Protein 2VEQ (pdb70)

Sequence (520 aa):
ITASSSKEYLPDLLLFWQNYEYWITNIGLYKTKQRDLTRTPANLDTDTEECMFWMNYLQKDQSFQLMNFAMENLGALYFGSIGDISELYLRVEQYWDRRADKNHSVDGKYWDALIWSVFTMCIYYMPVEKLAEIFSVYPLHEYLGSNKRLNWEDGMQLVMCQNFARCSLFQLKQCDFMAHPDIRLVQAYLILATTTFPYDEPLLANSLLTQCIHTFKNFHVDDFRPLLNDDPVESIAKVTLGRIFYRLCGCDYLQSGPRKPIALHREENSTEVLYWKIISLDRDLDQYLNKSSKPPLKTLDAIRRELDIFQYKVDSLEEDFRSNNSRFQKFIALFQISTVSWKLFKMYLIYYDTADSLLKVIHYSKVIISLIVNNFHAKSEFFNRHPMVMQTITRVVSFISFYQIFVESAAVKQLLVDLTELTANLPTIFGSKLDKLVYLTERLSKLKLLWDKVQLLDSGDSFYHPVFKILQNDIKIIELKNDEMFSLIKGLGSLVPLNSDFRTIVEEFQSEYNISDILS

Solvent-accessible surface area: 24831 Å² total; per-residue (Å²): 148,93,64,22,112,49,130,138,22,43,78,98,15,14,49,50,0,5,46,0,0,29,35,0,0,12,0,1,1,4,20,7,62,101,88,60,136,112,197,78,124,78,75,170,62,75,14,70,112,42,1,129,34,0,12,93,26,2,95,83,84,12,0,44,70,0,0,59,10,0,73,95,7,0,9,10,8,14,28,2,2,23,9,104,5,74,109,13,51,85,37,0,69,58,4,44,101,47,78,93,68,202,130,73,68,57,78,9,23,2,61,6,0,3,0,0,0,0,0,0,0,0,0,0,0,2,18,30,111,85,0,52,153,31,7,58,14,123,51,0,0,137,83,67,62,30,68,106,202,63,61,6,100,72,37,15,8,30,39,0,5,68,13,0,5,84,0,0,16,20,0,3,99,84,0,93,30,134,74,76,62,31,46,20,1,0,19,0,2,9,0,0,22,19,2,11,15,14,20,38,59,5,44,70,0,12,66,13,1,34,31,0,5,95,1,15,102,71,80,152,38,139,55,35,162,59,76,188,134,27,80,96,113,90,16,117,57,25,23,40,15,5,45,1,39,88,50,0,15,5,14,15,42,89,13,42,18,50,45,17,116,86,29,8,198,196,133,82,18,50,10,13,79,16,19,49,87,0,35,16,4,14,98,43,0,12,87,32,5,62,103,119,65,104,0,71,75,171,48,0,48,39,12,83,152,84,6,85,98,17,50,157,113,0,82,65,36,152,51,45,139,205,41,12,43,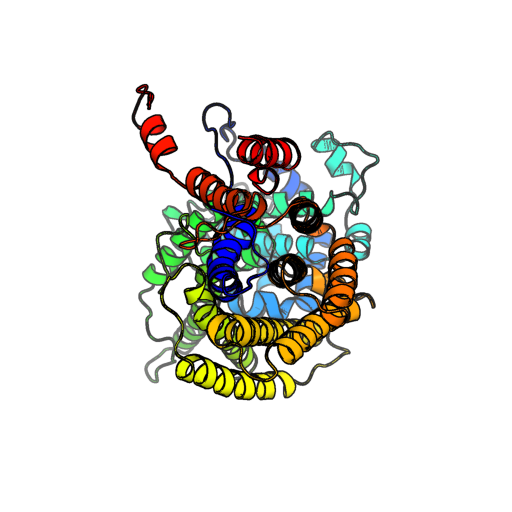23,44,0,33,22,12,9,0,36,0,28,1,6,7,1,2,2,11,0,12,0,0,2,10,9,26,82,111,44,86,90,2,44,119,65,0,17,97,43,0,96,40,0,23,63,27,0,61,77,4,66,132,75,128,0,56,3,1,0,18,27,12,16,0,3,24,6,0,0,23,0,0,1,0,0,3,0,14,13,4,17,32,155,32,85,56,0,131,97,0,25,75,46,0,63,115,10,3,74,92,4,13,111,11,7,20,67,18,15,100,38,0,69,47,1,11,85,1,0,46,66,0,61,101,8,36,95,155,37,126,16,57,32,37,70,136,47,38,97,2,2,0,41,87,0,2,83,25,1,14,108,50,0,74,107,68,12,68,62,105,87,51,86,48,150,68,145,42,108,151,118,76,171,182,116,122,58,162,72,46,10,94,107,17,39,97,126,31,65,2,27,79,0,18,57

Secondary structure (DSSP, 8-state):
-EE----TTHHHHHHHHHHHIIIIIIIIHHH-----GGGS---TTTTHHHHHHHHHHS-HHHHHHHHHHHHHH-HHHHHHHH--THHHHHHHHHHHHHTT-S---HHHHHHHHHHHHHHHHHHHHS-HHHHHHH--SHHHHHHH---TT--GGGTHHHHHHHHHHHHHHHHHHHTTTTTS--HHHHHHHHHHTTTTHHHH-HHHHHHHHHHHHHHHHTT-----S--TTS-HHHHHHHHHHHHHHHHHHHHHHHT-STT--------HHHHHHHHHHHHHHHHHHHTTTT-SSPPPHHHHHHHHHHHHHHHHHHHT----TT-HHHHHHHHHHHHHHHHHHHHHHHHIIIII--TTHHHHHHHHHHHHHHHHHGGGTTTSGGGGGSHHHHHHHHHHHHHHHHHHHHS--HHHHHHHHHHHHHHHHS-GGGHHHHHHHHHHHHHHHHHHHHHHTS--EE-SSSEE-HHHHHHHHHHHHHHHTT-THHHHHHHH-S------HHHHHHHHHHHHS-GGGG--

Foldseek 3Di:
DFFDPDDPCQLVVLLVQLQLCCLQLACFQFAFADDDPVPDDDPPVLCVVVVVLLVVQDDLVLLVVLLVQCLFAPCLQQCLQPNRCVVLVVLSVVCVVCVPPPDDALVNLLSVLLSLLSSLLSLLLDDLVVVVVRHDQQVVCVPVVDDSVQDCQNCSSLVSSLSSLSVSVSSCVVSVCVVPQDSSLLSSLSSNVQASVCRVPVLVNLVSLVSNLVSLVVVVDPDLQDDPPDDVVRNVVSVSSVSSLLSSLLVQQSSDDLSNPDGSPPPSCVLSVLLSVLSVLLSLQSVSSNPSDADDPVNLVVSVVVLVVSVVVLVVQDADPVGNNSVLSSLVSQLSSLLSQLSSLSSCCSNPVDPCSVVSNLVSLVSLLVSQVVPVVPPRNSSLSGVVNLSSLLSSLLVLLQCVLSDDDVSSVVSNVSSLVSLVVGRCSCPPSSVLSNLSNVLSNVLSVQSVVDTWADPVVDIDALSVVLSVVLSVVSVVSSDCVQVVVVVVDDDDDDDPVSVVVNVVSCVVRPSSSSHD

Structure (mmCIF, N/CA/C/O backbone):
data_2VEQ
#
_entry.id   2VEQ
#
_cell.length_a   83.737
_cell.length_b   83.737
_cell.length_c   231.368
_cell.angle_alpha   90.00
_cell.angle_beta   90.00
_cell.angle_gamma   90.00
#
_symmetry.space_group_name_H-M   'P 43 21 2'
#
loop_
_entity.id
_entity.type
_entity.pdbx_description
1 polymer 'CENTROMERE DNA-BINDING PROTEIN COMPLEX CBF3 SUBUNIT B'
2 non-polymer BETA-MERCAPTOETHANOL
3 non-polymer 'CACODYLATE ION'
4 water water
#
loop_
_atom_site.group_PDB
_atom_site.id
_atom_site.type_symbol
_atom_site.label_atom_id
_atom_site.label_alt_id
_atom_site.label_comp_id
_atom_site.label_asym_id
_atom_site.label_entity_id
_atom_site.label_seq_id
_atom_site.pdbx_PDB_ins_code
_atom_site.Cartn_x
_atom_site.Cartn_y
_atom_site.Cartn_z
_atom_site.occupancy
_atom_site.B_iso_or_equiv
_atom_site.auth_seq_id
_atom_site.auth_comp_id
_atom_site.auth_asym_id
_atom_site.auth_atom_id
_atom_site.pdbx_PDB_model_num
ATOM 1 N N . ILE A 1 6 ? 45.246 -23.609 113.513 1.00 96.29 49 ILE A N 1
ATOM 2 C CA . ILE A 1 6 ? 45.582 -22.694 112.381 1.00 97.02 49 ILE A CA 1
ATOM 3 C C . ILE A 1 6 ? 46.622 -23.324 111.461 1.00 97.10 49 ILE A C 1
ATOM 4 O O . ILE A 1 6 ? 47.753 -23.580 111.876 1.00 97.60 49 ILE A O 1
ATOM 9 N N . THR A 1 7 ? 46.230 -23.572 110.213 1.00 97.35 50 THR A N 1
ATOM 10 C CA . THR A 1 7 ? 47.121 -24.170 109.217 1.00 96.45 50 THR A CA 1
ATOM 11 C C . THR A 1 7 ? 47.149 -23.328 107.938 1.00 96.16 50 THR A C 1
ATOM 12 O O . THR A 1 7 ? 46.603 -22.221 107.898 1.00 95.29 50 THR A O 1
ATOM 16 N N . ALA A 1 8 ? 47.795 -23.853 106.898 1.00 95.43 51 ALA A N 1
ATOM 17 C CA . ALA A 1 8 ? 47.880 -23.152 105.619 1.00 93.85 51 ALA A CA 1
ATOM 18 C C . ALA A 1 8 ? 46.504 -23.164 104.953 1.00 92.84 51 ALA A C 1
ATOM 19 O O . ALA A 1 8 ? 45.647 -23.984 105.296 1.00 91.46 51 ALA A O 1
ATOM 21 N N . SER A 1 9 ? 46.295 -22.255 104.004 1.00 91.61 52 SER A N 1
ATOM 22 C CA . SER A 1 9 ? 45.012 -22.162 103.313 1.00 89.13 52 SER A CA 1
ATOM 23 C C . SER A 1 9 ? 45.112 -21.538 101.924 1.00 88.27 52 SER A C 1
ATOM 24 O O . SER A 1 9 ? 45.931 -20.649 101.679 1.00 87.74 52 SER A O 1
ATOM 27 N N . SER A 1 10 ? 44.268 -22.026 101.022 1.00 87.18 53 SER A N 1
ATOM 28 C CA . SER A 1 10 ? 44.196 -21.530 99.654 1.00 85.62 53 SER A CA 1
ATOM 29 C C . SER A 1 10 ? 42.748 -21.110 99.439 1.00 84.05 53 SER A C 1
ATOM 30 O O . SER A 1 10 ? 42.329 -20.816 98.317 1.00 83.89 53 SER A O 1
ATOM 33 N N . SER A 1 11 ? 41.997 -21.084 100.538 1.00 82.33 54 SER A N 1
ATOM 34 C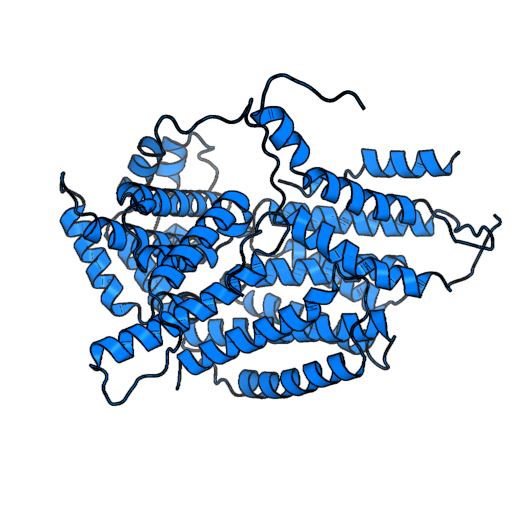 CA . SER A 1 11 ? 40.584 -20.720 100.522 1.00 80.87 54 SER A CA 1
ATOM 35 C C . SER A 1 11 ? 40.357 -19.298 100.027 1.00 81.01 54 SER A C 1
ATOM 36 O O . SER A 1 11 ? 41.307 -18.550 99.776 1.00 81.50 54 SER A O 1
ATOM 39 N N . LYS A 1 12 ? 39.086 -18.933 99.887 1.00 79.39 55 LYS A N 1
ATOM 40 C CA . LYS A 1 12 ? 38.724 -17.606 99.421 1.00 77.67 55 LYS A CA 1
ATOM 41 C C . LYS A 1 12 ? 37.388 -17.126 99.972 1.00 76.46 55 LYS A C 1
ATOM 42 O O . LYS A 1 12 ? 36.842 -16.136 99.485 1.00 75.27 55 LYS A O 1
ATOM 48 N N . GLU A 1 13 ? 36.863 -17.816 100.983 1.00 74.77 56 GLU A N 1
ATOM 49 C CA . GLU A 1 13 ? 35.584 -17.417 101.565 1.00 74.33 56 GLU A CA 1
ATOM 50 C C . GLU A 1 13 ? 35.796 -16.277 102.567 1.00 71.53 56 GLU A C 1
ATOM 51 O O . GLU A 1 13 ? 34.995 -16.066 103.481 1.00 70.82 56 GLU A O 1
ATOM 57 N N . TYR A 1 14 ? 36.885 -15.541 102.372 1.00 67.61 57 TYR A N 1
ATOM 58 C CA . TYR A 1 14 ? 37.231 -14.412 103.221 1.00 64.10 57 TYR A CA 1
ATOM 59 C C . TYR A 1 14 ? 36.939 -13.121 102.458 1.00 62.15 57 TYR A C 1
ATOM 60 O O . TYR A 1 14 ? 36.686 -12.075 103.056 1.00 62.61 57 TYR A O 1
ATOM 69 N N . LEU A 1 15 ? 36.978 -13.213 101.131 1.00 59.58 58 LEU A N 1
ATOM 70 C CA . LEU A 1 15 ? 36.758 -12.068 100.251 1.00 57.35 58 LEU A CA 1
ATOM 71 C C . LEU A 1 15 ? 35.474 -11.276 100.506 1.00 54.77 58 LEU A C 1
ATOM 72 O O . LEU A 1 15 ? 35.501 -10.047 100.551 1.00 51.62 58 LEU A O 1
ATOM 77 N N . PRO A 1 16 ? 34.331 -11.966 100.660 1.00 53.45 59 PRO A N 1
ATOM 78 C CA . PRO A 1 16 ? 33.069 -11.262 100.906 1.00 52.39 59 PRO A CA 1
ATOM 79 C C . PRO A 1 16 ? 33.161 -10.287 102.082 1.00 53.28 59 PRO A C 1
ATOM 80 O O . PRO A 1 16 ? 32.791 -9.114 101.965 1.00 53.81 59 PRO A O 1
ATOM 84 N N . ASP A 1 17 ? 33.654 -10.777 103.216 1.00 52.86 60 ASP A N 1
ATOM 85 C CA . ASP A 1 17 ? 33.792 -9.937 104.398 1.00 52.33 60 ASP A CA 1
ATOM 86 C C . ASP A 1 17 ? 34.912 -8.923 104.224 1.00 49.10 60 ASP A C 1
ATOM 87 O O . ASP A 1 17 ? 34.965 -7.916 104.929 1.00 48.20 60 ASP A O 1
ATOM 92 N N . LEU A 1 18 ? 35.810 -9.196 103.286 1.00 45.80 61 LEU A N 1
ATOM 93 C CA . LEU A 1 18 ? 36.921 -8.292 103.034 1.00 45.31 61 LEU A CA 1
ATOM 94 C C . LEU A 1 18 ? 36.432 -7.102 102.210 1.00 44.69 61 LEU A C 1
ATOM 95 O O . LEU A 1 18 ? 36.946 -5.989 102.340 1.00 44.32 61 LEU A O 1
ATOM 100 N N . LEU A 1 19 ? 35.432 -7.343 101.366 1.00 42.18 62 LEU A N 1
ATOM 101 C CA . LEU A 1 19 ? 34.868 -6.284 100.543 1.00 40.08 62 LEU A CA 1
ATOM 102 C C . LEU A 1 19 ? 33.930 -5.423 101.402 1.00 38.70 62 LEU A C 1
ATOM 103 O O . LEU A 1 19 ? 33.807 -4.218 101.188 1.00 34.50 62 LEU A O 1
ATOM 108 N N . LEU A 1 20 ? 33.248 -6.080 102.376 1.00 37.38 63 LEU A N 1
ATOM 109 C CA . LEU A 1 20 ? 32.369 -5.396 103.357 1.00 41.09 63 LEU A CA 1
ATOM 110 C C . LEU A 1 20 ? 33.243 -4.426 104.153 1.00 43.14 63 LEU A C 1
ATOM 111 O O . LEU A 1 20 ? 32.942 -3.237 104.305 1.00 42.51 63 LEU A O 1
ATOM 116 N N . PHE A 1 21 ? 34.419 -4.949 104.446 1.00 42.61 64 PHE A N 1
ATOM 117 C CA . PHE A 1 21 ? 35.387 -4.149 105.184 1.00 40.09 64 PHE A CA 1
ATOM 118 C C . PHE A 1 21 ? 35.891 -2.983 104.341 1.00 40.16 64 PHE A C 1
ATOM 119 O O . PHE A 1 21 ? 35.999 -1.919 104.962 1.00 40.40 64 PHE A O 1
ATOM 127 N N . TRP A 1 22 ? 36.058 -3.051 103.046 1.00 37.15 65 TRP A N 1
ATOM 128 C CA . TRP A 1 22 ? 36.252 -1.842 102.334 1.00 33.46 65 TRP A CA 1
ATOM 129 C C . TRP A 1 22 ? 35.355 -0.712 102.737 1.00 32.41 65 TRP A C 1
ATOM 130 O O . TRP A 1 22 ? 35.869 0.442 102.778 1.00 27.83 65 TRP A O 1
ATOM 141 N N . GLN A 1 23 ? 34.075 -0.868 102.899 1.00 33.50 66 GLN A N 1
ATOM 142 C CA . GLN A 1 23 ? 33.231 0.345 103.148 1.00 34.34 66 GLN A CA 1
ATOM 143 C C . GLN A 1 23 ? 33.773 1.218 104.253 1.00 34.94 66 GLN A C 1
ATOM 144 O O . GLN A 1 23 ? 34.098 2.418 104.094 1.00 35.45 66 GLN A O 1
ATOM 150 N N . ASN A 1 24 ? 34.052 0.541 105.384 1.00 34.40 67 ASN A N 1
ATOM 151 C CA . ASN A 1 24 ? 34.651 1.266 106.498 1.00 34.11 67 ASN A CA 1
ATOM 152 C C . ASN A 1 24 ? 36.032 1.815 106.151 1.00 31.65 67 ASN A C 1
ATOM 153 O O . ASN A 1 24 ? 36.327 2.973 106.530 1.00 33.41 67 ASN A O 1
ATOM 158 N N . TYR A 1 25 ? 36.856 1.021 105.489 1.00 30.03 68 TYR A N 1
ATOM 159 C CA . TYR A 1 25 ? 38.204 1.572 105.222 1.00 30.33 68 TYR A CA 1
ATOM 160 C C . TYR A 1 25 ? 38.145 2.879 104.443 1.00 33.24 68 TYR A C 1
ATOM 161 O O . TYR A 1 25 ? 38.886 3.833 104.716 1.00 35.74 68 TYR A O 1
ATOM 170 N N . GLU A 1 26 ? 37.268 2.900 103.440 1.00 31.28 69 GLU A N 1
ATOM 171 C CA . GLU A 1 26 ? 37.103 4.053 102.565 1.00 29.93 69 GLU A CA 1
ATOM 172 C C . GLU A 1 26 ? 36.641 5.270 103.371 1.00 29.24 69 GLU A C 1
ATOM 173 O O . GLU A 1 26 ? 37.097 6.384 103.146 1.00 28.48 69 GLU A O 1
ATOM 179 N N . TYR A 1 27 ? 35.745 5.049 104.322 1.00 28.23 70 TYR A N 1
ATOM 180 C CA . TYR A 1 27 ? 35.241 6.136 105.146 1.00 28.55 70 TYR A CA 1
ATOM 181 C C . TYR A 1 27 ? 36.312 6.741 106.058 1.00 29.12 70 TYR A C 1
ATOM 182 O O . TYR A 1 27 ? 36.531 7.957 106.052 1.00 31.22 70 TYR A O 1
ATOM 191 N N . TRP A 1 28 ? 36.991 5.894 106.826 1.00 27.71 71 TRP A N 1
ATOM 192 C CA . TRP A 1 28 ? 38.001 6.369 107.763 1.00 25.55 71 TRP A CA 1
ATOM 193 C C . TRP A 1 28 ? 39.306 6.838 107.161 1.00 28.22 71 TRP A C 1
ATOM 194 O O . TRP A 1 28 ? 39.824 7.889 107.555 1.00 30.52 71 TRP A O 1
ATOM 205 N N . ILE A 1 29 ? 39.832 6.085 106.198 1.00 25.57 72 ILE A N 1
ATOM 206 C CA . ILE A 1 29 ? 41.103 6.434 105.577 1.00 23.50 72 ILE A CA 1
ATOM 207 C C . ILE A 1 29 ? 41.029 7.485 104.460 1.00 25.57 72 ILE A C 1
ATOM 208 O O . ILE A 1 29 ? 41.607 8.567 104.573 1.00 26.18 72 ILE A O 1
ATOM 213 N N . THR A 1 30 ? 40.314 7.171 103.382 1.00 23.98 73 THR A N 1
ATOM 214 C CA . THR A 1 30 ? 40.243 8.069 102.228 1.00 24.02 73 THR A CA 1
ATOM 215 C C . THR A 1 30 ? 39.390 9.324 102.392 1.00 24.29 73 THR A C 1
ATOM 216 O O . THR A 1 30 ? 39.536 10.283 101.635 1.00 21.15 73 THR A O 1
ATOM 220 N N . ASN A 1 31 ? 38.498 9.313 103.372 1.00 23.78 74 ASN A N 1
ATOM 221 C CA . ASN A 1 31 ? 37.623 10.448 103.608 1.00 24.62 74 ASN A CA 1
ATOM 222 C C . ASN A 1 31 ? 37.995 11.185 104.905 1.00 25.79 74 ASN A C 1
ATOM 223 O O . ASN A 1 31 ? 38.589 12.261 104.852 1.00 23.19 74 ASN A O 1
ATOM 228 N N . ILE A 1 32 ? 37.689 10.595 106.060 1.00 25.25 75 ILE A N 1
ATOM 229 C CA . ILE A 1 32 ? 37.987 11.234 107.340 1.00 27.70 75 ILE A CA 1
ATOM 230 C C . ILE A 1 32 ? 39.461 11.559 107.572 1.00 29.16 75 ILE A C 1
ATOM 231 O O . ILE A 1 32 ? 39.823 12.708 107.830 1.00 28.83 75 ILE A O 1
ATOM 236 N N . GLY A 1 33 ? 40.313 10.547 107.480 1.00 30.75 76 GLY A N 1
ATOM 237 C CA . GLY A 1 33 ? 41.729 10.770 107.713 1.00 30.38 76 GLY A CA 1
ATOM 238 C C . GLY A 1 33 ? 42.432 11.692 106.733 1.00 29.18 76 GLY A C 1
ATOM 239 O O . GLY A 1 33 ? 43.196 12.580 107.122 1.00 28.98 76 GLY A O 1
ATOM 240 N N . LEU A 1 34 ? 42.169 11.490 105.452 1.00 29.71 77 LEU A N 1
ATOM 241 C CA . LEU A 1 34 ? 42.817 12.281 104.426 1.00 28.76 77 LEU A CA 1
ATOM 242 C C . LEU A 1 34 ? 42.347 13.727 104.306 1.00 27.78 77 LEU A C 1
ATOM 243 O O . LEU A 1 34 ? 43.136 14.605 103.957 1.00 28.06 77 LEU A O 1
ATOM 248 N N . TYR A 1 35 ? 41.082 13.993 104.609 1.00 24.57 78 TYR A N 1
ATOM 249 C CA . TYR A 1 35 ? 40.581 15.352 104.451 1.00 21.49 78 TYR A CA 1
ATOM 250 C C . TYR A 1 35 ? 40.018 16.059 105.668 1.00 21.19 78 TYR A C 1
ATOM 251 O O . TYR A 1 35 ? 39.896 17.277 105.657 1.00 20.66 78 TYR A O 1
ATOM 260 N N . LYS A 1 36 ? 39.697 15.326 106.726 1.00 21.33 79 LYS A N 1
ATOM 261 C CA . LYS A 1 36 ? 39.068 15.977 107.867 1.00 22.13 79 LYS A CA 1
ATOM 262 C C . LYS A 1 36 ? 39.736 15.752 109.213 1.00 24.68 79 LYS A C 1
ATOM 263 O O . LYS A 1 36 ? 39.117 15.956 110.255 1.00 30.16 79 LYS A O 1
ATOM 269 N N . THR A 1 37 ? 40.987 15.326 109.192 1.00 24.08 80 THR A N 1
ATOM 270 C CA . THR A 1 37 ? 41.718 15.071 110.422 1.00 29.03 80 THR A CA 1
ATOM 271 C C . THR A 1 37 ? 42.931 15.992 110.483 1.00 31.32 80 THR A C 1
ATOM 272 O O . THR A 1 37 ? 43.883 15.841 109.720 1.00 32.71 80 THR A O 1
ATOM 276 N N . LYS A 1 38 ? 42.882 16.965 111.378 1.00 34.23 81 LYS A N 1
ATOM 277 C CA . LYS A 1 38 ? 43.980 17.909 111.508 1.00 37.64 81 LYS A CA 1
ATOM 278 C C . LYS A 1 38 ? 44.420 17.934 112.960 1.00 39.08 81 LYS A C 1
ATOM 279 O O . LYS A 1 38 ? 43.690 18.397 113.839 1.00 37.82 81 LYS A O 1
ATOM 285 N N . GLN A 1 39 ? 45.614 17.410 113.203 1.00 43.00 82 GLN A N 1
ATOM 286 C CA . GLN A 1 39 ? 46.164 17.362 114.546 1.00 45.96 82 GLN A CA 1
ATOM 287 C C . GLN A 1 39 ? 46.285 18.765 115.109 1.00 43.83 82 GLN A C 1
ATOM 288 O O . GLN A 1 39 ? 46.663 19.711 114.408 1.00 40.52 82 GLN A O 1
ATOM 294 N N . ARG A 1 40 ? 45.964 18.887 116.388 1.00 43.25 83 ARG A N 1
ATOM 295 C CA . ARG A 1 40 ? 46.007 20.168 117.061 1.00 45.67 83 ARG A CA 1
ATOM 296 C C . ARG A 1 40 ? 46.683 20.108 118.433 1.00 44.80 83 ARG A C 1
ATOM 297 O O . ARG A 1 40 ? 46.080 19.662 119.416 1.00 44.37 83 ARG A O 1
ATOM 305 N N . ASP A 1 41 ? 47.940 20.524 118.500 1.00 42.93 84 ASP A N 1
ATOM 306 C CA . ASP A 1 41 ? 48.628 20.582 119.790 1.00 42.93 84 ASP A CA 1
ATOM 307 C C . ASP A 1 41 ? 48.553 22.063 120.151 1.00 40.26 84 ASP A C 1
ATOM 308 O O . ASP A 1 41 ? 49.326 22.874 119.641 1.00 35.71 84 ASP A O 1
ATOM 313 N N . LEU A 1 42 ? 47.608 22.415 121.013 1.00 38.78 85 LEU A N 1
ATOM 314 C CA . LEU A 1 42 ? 47.423 23.808 121.394 1.00 39.57 85 LEU A CA 1
ATOM 315 C C . LEU A 1 42 ? 48.576 24.408 122.199 1.00 40.48 85 LEU A C 1
ATOM 316 O O . LEU A 1 42 ? 48.743 25.627 122.217 1.00 39.62 85 LEU A O 1
ATOM 321 N N . THR A 1 43 ? 49.371 23.570 122.865 1.00 41.74 86 THR A N 1
ATOM 322 C CA . THR A 1 43 ? 50.489 24.095 123.649 1.00 44.02 86 THR A CA 1
ATOM 323 C C . THR A 1 43 ? 51.647 24.508 122.750 1.00 43.71 86 THR A C 1
ATOM 324 O O . THR A 1 43 ? 52.602 25.123 123.211 1.00 44.28 86 THR A O 1
ATOM 328 N N . ARG A 1 44 ? 51.563 24.166 121.469 1.00 42.34 87 ARG A N 1
ATOM 329 C CA . ARG A 1 44 ? 52.609 24.538 120.522 1.00 42.90 87 ARG A CA 1
ATOM 330 C C . ARG A 1 44 ? 52.017 25.192 119.277 1.00 42.51 87 ARG A C 1
ATOM 331 O O . ARG A 1 44 ? 52.606 25.142 118.196 1.00 41.15 87 ARG A O 1
ATOM 339 N N . THR A 1 45 ? 50.846 25.807 119.443 1.00 40.26 88 THR A N 1
ATOM 340 C CA . THR A 1 45 ? 50.157 26.495 118.355 1.00 37.84 88 THR A CA 1
ATOM 341 C C . THR A 1 45 ? 50.116 27.971 118.726 1.00 38.96 88 THR A C 1
ATOM 342 O O . THR A 1 45 ? 49.628 28.338 119.789 1.00 39.81 88 THR A O 1
ATOM 346 N N . PRO A 1 46 ? 50.637 28.837 117.854 1.00 40.25 89 PRO A N 1
ATOM 347 C CA . PRO A 1 46 ? 50.637 30.273 118.149 1.00 41.45 89 PRO A CA 1
ATOM 348 C C . PRO A 1 46 ? 49.253 30.903 118.095 1.00 42.90 89 PRO A C 1
ATOM 349 O O . PRO A 1 46 ? 48.469 30.624 117.191 1.00 41.20 89 PRO A O 1
ATOM 353 N N . ALA A 1 47 ? 48.966 31.760 119.070 1.00 44.42 90 ALA A N 1
ATOM 354 C CA . ALA A 1 47 ? 47.691 32.454 119.120 1.00 44.70 90 ALA A CA 1
ATOM 355 C C . ALA A 1 47 ? 47.747 33.564 118.081 1.00 45.24 90 ALA A C 1
ATOM 356 O O . ALA A 1 47 ? 48.822 33.932 117.623 1.00 47.24 90 ALA A O 1
ATOM 358 N N . ASN A 1 48 ? 46.592 34.085 117.695 1.00 48.73 91 ASN A N 1
ATOM 359 C CA . ASN A 1 48 ? 46.551 35.167 116.725 1.00 52.26 91 ASN A CA 1
ATOM 360 C C . ASN A 1 48 ? 46.373 36.461 117.522 1.00 55.00 91 ASN A C 1
ATOM 361 O O . ASN A 1 48 ? 45.300 37.072 117.502 1.00 57.16 91 ASN A O 1
ATOM 366 N N . LEU A 1 49 ? 47.425 36.856 118.238 1.00 55.89 92 LEU A N 1
ATOM 367 C CA . LEU A 1 49 ? 47.406 38.065 119.066 1.00 59.47 92 LEU A CA 1
ATOM 368 C C . LEU A 1 49 ? 46.967 39.263 118.231 1.00 60.75 92 LEU A C 1
ATOM 369 O O . LEU A 1 49 ? 46.223 40.141 118.684 1.00 59.99 92 LEU A O 1
ATOM 374 N N . ASP A 1 50 ? 47.447 39.259 116.997 1.00 62.58 93 ASP A N 1
ATOM 375 C CA . ASP A 1 50 ? 47.193 40.292 116.007 1.00 65.35 93 ASP A CA 1
ATOM 376 C C . ASP A 1 50 ? 45.814 40.142 115.337 1.00 67.54 93 ASP A C 1
ATOM 377 O O . ASP A 1 50 ? 45.277 41.105 114.781 1.00 69.46 93 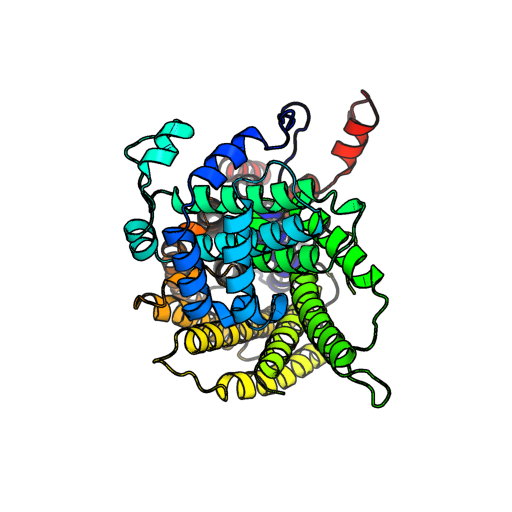ASP A O 1
ATOM 382 N N . THR A 1 51 ? 45.245 38.938 115.426 1.00 66.88 94 THR A N 1
ATOM 383 C CA . THR A 1 51 ? 43.951 38.587 114.821 1.00 66.50 94 THR A CA 1
ATOM 384 C C . THR A 1 51 ? 43.915 38.830 113.307 1.00 64.31 94 THR A C 1
ATOM 385 O O . THR A 1 51 ? 42.887 39.227 112.751 1.00 63.48 94 THR A O 1
ATOM 389 N N . ASP A 1 52 ? 45.054 38.572 112.662 1.00 63.21 95 ASP A N 1
ATOM 390 C CA . ASP A 1 52 ? 45.242 38.710 111.212 1.00 61.65 95 ASP A CA 1
ATOM 391 C C . ASP A 1 52 ? 45.259 40.133 110.664 1.00 59.95 95 ASP A C 1
ATOM 392 O O . ASP A 1 52 ? 45.303 40.331 109.450 1.00 58.85 95 ASP A O 1
ATOM 397 N N . THR A 1 53 ? 45.231 41.117 111.557 1.00 58.89 96 THR A N 1
ATOM 398 C CA . THR A 1 53 ? 45.245 42.520 111.158 1.00 58.27 96 THR A CA 1
ATOM 399 C C . THR A 1 53 ? 46.461 42.791 110.270 1.00 58.89 96 THR A C 1
ATOM 400 O O . THR A 1 53 ? 46.334 43.308 109.158 1.00 58.19 96 THR A O 1
ATOM 404 N N . GLU A 1 54 ? 47.635 42.426 110.779 1.00 59.09 97 GLU A N 1
ATOM 405 C CA . GLU A 1 54 ? 48.906 42.604 110.075 1.00 60.24 97 GLU A CA 1
ATOM 406 C C . GLU A 1 54 ? 48.903 41.917 108.708 1.00 57.58 97 GLU A C 1
ATOM 407 O O . GLU A 1 54 ? 49.177 42.539 107.682 1.00 54.87 97 GLU A O 1
ATOM 413 N N . GLU A 1 55 ? 48.596 40.627 108.709 1.00 56.73 98 GLU A N 1
ATOM 414 C CA . GLU A 1 55 ? 48.559 39.844 107.484 1.00 57.08 98 GLU A CA 1
ATOM 415 C C . GLU A 1 55 ? 47.678 40.434 106.382 1.00 55.03 98 GLU A C 1
ATOM 416 O O . GLU A 1 55 ? 48.130 40.616 105.250 1.00 53.19 98 GLU A O 1
ATOM 422 N N . CYS A 1 56 ? 46.426 40.739 106.714 1.00 53.19 99 CYS A N 1
ATOM 423 C CA . CYS A 1 56 ? 45.489 41.274 105.732 1.00 51.49 99 CYS A CA 1
ATOM 424 C C . CYS A 1 56 ? 45.708 42.729 105.361 1.00 52.09 99 CYS A C 1
ATOM 425 O O . CYS A 1 56 ? 45.078 43.245 104.434 1.00 51.42 99 CYS A O 1
ATOM 428 N N . MET A 1 57 ? 46.599 43.393 106.085 1.00 52.48 100 MET A N 1
ATOM 429 C CA . MET A 1 57 ? 46.927 44.773 105.772 1.00 52.64 100 MET A CA 1
ATOM 430 C C . MET A 1 57 ? 47.691 44.674 104.452 1.00 49.85 100 MET A C 1
ATOM 431 O O . MET A 1 57 ? 47.434 45.415 103.500 1.00 46.73 100 MET A O 1
ATOM 436 N N . PHE A 1 58 ? 48.613 43.718 104.401 1.00 47.05 101 PHE A N 1
ATOM 437 C CA . PHE A 1 58 ? 49.430 43.504 103.217 1.00 48.38 101 PHE A CA 1
ATOM 438 C C . PHE A 1 58 ? 48.652 43.005 101.998 1.00 46.96 101 PHE A C 1
ATOM 439 O O . PHE A 1 58 ? 48.728 43.599 100.918 1.00 46.82 101 PHE A O 1
ATOM 447 N N . TRP A 1 59 ? 47.914 41.911 102.167 1.00 43.09 102 TRP A N 1
ATOM 448 C CA . TRP A 1 59 ? 47.162 41.334 101.056 1.00 41.19 102 TRP A CA 1
ATOM 449 C C . TRP A 1 59 ? 46.128 42.261 100.456 1.00 39.39 102 TRP A C 1
ATOM 450 O O . TRP A 1 59 ? 45.950 42.292 99.245 1.00 38.38 102 TRP A O 1
ATOM 461 N N . MET A 1 60 ? 45.450 43.019 101.303 1.00 41.86 103 MET A N 1
ATOM 462 C CA . MET A 1 60 ? 44.433 43.938 100.826 1.00 42.68 103 MET A CA 1
ATOM 463 C C . MET A 1 60 ? 45.036 45.153 100.120 1.00 44.45 103 MET A C 1
ATOM 464 O O . MET A 1 60 ? 44.386 45.748 99.260 1.00 46.75 103 MET A O 1
ATOM 469 N N . ASN A 1 61 ? 46.272 45.516 100.466 1.00 46.71 104 ASN A N 1
ATOM 470 C CA . ASN A 1 61 ? 46.945 46.635 99.796 1.00 47.95 104 ASN A CA 1
ATOM 471 C C . ASN A 1 61 ? 47.517 46.107 98.489 1.00 46.58 104 ASN A C 1
ATOM 472 O O . ASN A 1 61 ? 47.579 46.816 97.485 1.00 46.11 104 ASN A O 1
ATOM 477 N N . TYR A 1 62 ? 47.939 44.849 98.517 1.00 46.69 105 TYR A N 1
ATOM 478 C CA . TYR A 1 62 ? 48.504 44.204 97.344 1.00 48.24 105 TYR A CA 1
ATOM 479 C C . TYR A 1 62 ? 47.522 44.217 96.177 1.00 48.92 105 TYR A C 1
ATOM 480 O O . TYR A 1 62 ? 47.868 44.643 95.073 1.00 51.96 105 TYR A O 1
ATOM 489 N N . LEU A 1 63 ? 46.299 43.753 96.421 1.00 46.75 106 LEU A N 1
ATOM 490 C CA . LEU A 1 63 ? 45.280 43.724 95.380 1.00 44.73 106 LEU A CA 1
ATOM 491 C C . LEU A 1 63 ? 44.954 45.148 94.948 1.00 44.73 106 LEU A C 1
ATOM 492 O O . LEU A 1 63 ? 44.645 46.002 95.775 1.00 45.59 106 LEU A O 1
ATOM 497 N N . GLN A 1 64 ? 45.028 45.395 93.644 1.00 44.52 107 GLN A N 1
ATOM 498 C CA . GLN A 1 64 ? 44.754 46.716 93.090 1.00 44.74 107 GLN A CA 1
ATOM 499 C C . GLN A 1 64 ? 43.416 46.689 92.376 1.00 43.47 107 GLN A C 1
ATOM 500 O O . GLN A 1 64 ? 42.953 45.630 91.958 1.00 44.44 107 GLN A O 1
ATOM 506 N N . LYS A 1 65 ? 42.810 47.859 92.222 1.00 42.68 108 LYS A N 1
ATOM 507 C CA . LYS A 1 65 ? 41.515 47.978 91.574 1.00 41.87 108 LYS A CA 1
ATOM 508 C C . LYS A 1 65 ? 41.444 47.344 90.186 1.00 43.99 108 LYS A C 1
ATOM 509 O O . LYS A 1 65 ? 40.525 46.576 89.911 1.00 45.58 108 LYS A O 1
ATOM 515 N N . ASP A 1 66 ? 42.397 47.650 89.307 1.00 45.56 109 ASP A N 1
ATOM 516 C CA . ASP A 1 66 ? 42.356 47.072 87.965 1.00 46.10 109 ASP A CA 1
ATOM 517 C C . ASP A 1 66 ? 42.311 45.545 88.032 1.00 43.35 109 ASP A C 1
ATOM 518 O O . ASP A 1 66 ? 41.565 44.903 87.294 1.00 41.13 109 ASP A O 1
ATOM 523 N N . GLN A 1 67 ? 43.095 44.978 88.941 1.00 40.77 110 GLN A N 1
ATOM 524 C CA . GLN A 1 67 ? 43.165 43.535 89.113 1.00 39.07 110 GLN A CA 1
ATOM 525 C C . GLN A 1 67 ? 41.857 42.951 89.669 1.00 40.25 110 GLN A C 1
ATOM 526 O O . GLN A 1 67 ? 41.383 41.910 89.196 1.00 38.08 110 GLN A O 1
ATOM 532 N N . SER A 1 68 ? 41.257 43.628 90.647 1.00 37.18 111 SER A N 1
ATOM 533 C CA . SER A 1 68 ? 40.024 43.123 91.239 1.00 37.52 111 SER A CA 1
ATOM 534 C C . SER A 1 68 ? 38.896 42.969 90.208 1.00 37.65 111 SER A C 1
ATOM 535 O O . SER A 1 68 ? 38.107 42.029 90.290 1.00 37.45 111 SER A O 1
ATOM 538 N N . PHE A 1 69 ? 38.823 43.870 89.232 1.00 36.36 112 PHE A N 1
ATOM 539 C CA . PHE A 1 69 ? 37.794 43.756 88.206 1.00 36.34 112 PHE A CA 1
ATOM 540 C C . PHE A 1 69 ? 38.141 42.676 87.193 1.00 38.29 112 PHE A C 1
ATOM 541 O O . PHE A 1 69 ? 37.270 42.177 86.473 1.00 39.61 112 PHE A O 1
ATOM 549 N N . GLN A 1 70 ? 39.414 42.304 87.133 1.00 38.75 113 GLN A N 1
ATOM 550 C CA . GLN A 1 70 ? 39.811 41.258 86.207 1.00 39.77 113 GLN A CA 1
ATOM 551 C C . GLN A 1 70 ? 39.452 39.910 86.824 1.00 37.21 113 GLN A C 1
ATOM 552 O O . GLN A 1 70 ? 39.244 38.934 86.109 1.00 40.23 113 GLN A O 1
ATOM 558 N N . LEU A 1 71 ? 39.385 39.862 88.152 1.00 35.39 114 LEU A N 1
ATOM 559 C CA . LEU A 1 71 ? 38.998 38.635 88.842 1.00 33.83 114 LEU A CA 1
ATOM 560 C C . LEU A 1 71 ? 37.486 38.467 88.641 1.00 32.55 114 LEU A C 1
ATOM 561 O O . LEU A 1 71 ? 37.012 37.375 88.334 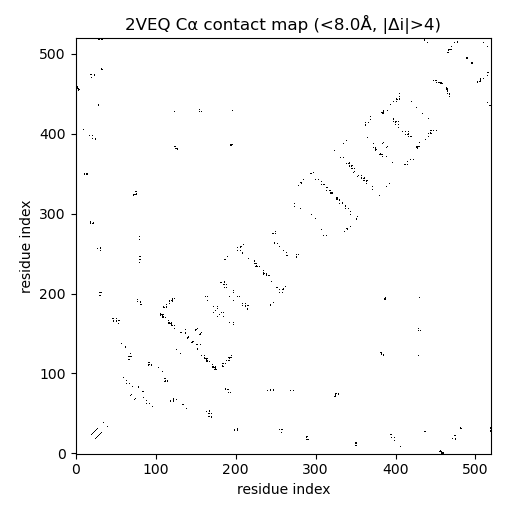1.00 32.48 114 LEU A O 1
ATOM 566 N N . MET A 1 72 ? 36.733 39.555 88.794 1.00 31.59 115 MET A N 1
ATOM 567 C CA . MET A 1 72 ? 35.285 39.503 88.592 1.00 34.44 115 MET A CA 1
ATOM 568 C C . MET A 1 72 ? 34.974 39.039 87.163 1.00 36.56 115 MET A C 1
ATOM 569 O O . MET A 1 72 ? 34.150 38.142 86.956 1.00 37.41 115 MET A O 1
ATOM 574 N N . ASN A 1 73 ? 35.627 39.652 86.178 1.00 37.12 116 ASN A N 1
ATOM 575 C CA . ASN A 1 73 ? 35.410 39.270 84.785 1.00 37.01 116 ASN A CA 1
ATOM 576 C C . ASN A 1 73 ? 35.657 37.778 84.593 1.00 33.56 116 ASN A C 1
ATOM 577 O O . ASN A 1 73 ? 34.895 37.106 83.900 1.00 32.65 116 ASN A O 1
ATOM 582 N N . PHE A 1 74 ? 36.722 37.268 85.202 1.00 29.65 117 PHE A N 1
ATOM 583 C CA . PHE A 1 74 ? 37.040 35.852 85.095 1.00 32.20 117 PHE A CA 1
ATOM 584 C C . PHE A 1 74 ? 35.908 35.011 85.713 1.00 32.13 117 PHE A C 1
ATOM 585 O O . PHE A 1 74 ? 35.506 33.989 85.160 1.00 31.49 117 PHE A O 1
ATOM 593 N N . ALA A 1 75 ? 35.399 35.447 86.860 1.00 32.20 118 ALA A N 1
ATOM 594 C CA . ALA A 1 75 ? 34.313 34.734 87.519 1.00 35.46 118 ALA A CA 1
ATOM 595 C C . ALA A 1 75 ? 33.062 34.811 86.657 1.00 36.16 118 ALA A C 1
ATOM 596 O O . ALA A 1 75 ? 32.423 33.798 86.380 1.00 37.93 118 ALA A O 1
ATOM 598 N N . MET A 1 76 ? 32.729 36.027 86.232 1.00 37.47 119 MET A N 1
ATOM 599 C CA . MET A 1 76 ? 31.554 36.295 85.409 1.00 36.20 119 MET A CA 1
ATOM 600 C C . MET A 1 76 ? 31.544 35.502 84.108 1.00 37.43 119 MET A C 1
ATOM 601 O O . MET A 1 76 ? 30.479 35.209 83.564 1.00 39.56 119 MET A O 1
ATOM 606 N N . GLU A 1 77 ? 32.731 35.138 83.634 1.00 35.48 120 GLU A N 1
ATOM 607 C CA . GLU A 1 77 ? 32.893 34.408 82.381 1.00 38.53 120 GLU A CA 1
ATOM 608 C C . GLU A 1 77 ? 33.126 32.903 82.470 1.00 38.18 120 GLU A C 1
ATOM 609 O O . GLU A 1 77 ? 32.981 32.196 81.471 1.00 38.16 120 GLU A O 1
ATOM 615 N N . ASN A 1 78 ? 33.484 32.404 83.646 1.00 35.01 121 ASN A N 1
ATOM 616 C CA . ASN A 1 78 ? 33.798 30.990 83.764 1.00 35.21 121 ASN A CA 1
ATOM 617 C C . ASN A 1 78 ? 33.165 30.211 84.903 1.00 35.43 121 ASN A C 1
ATOM 618 O O . ASN A 1 78 ? 32.934 29.009 84.776 1.00 32.58 121 ASN A O 1
ATOM 623 N N . LEU A 1 79 ? 32.895 30.896 86.011 1.00 33.57 122 LEU A N 1
ATOM 624 C CA . LEU A 1 79 ? 32.418 30.237 87.213 1.00 30.99 122 LEU A CA 1
ATOM 625 C C . LEU A 1 79 ? 30.957 30.313 87.620 1.00 31.73 122 LEU A C 1
ATOM 626 O O . LEU A 1 79 ? 30.629 30.035 88.775 1.00 34.22 122 LEU A O 1
ATOM 631 N N . GLY A 1 80 ? 30.081 30.658 86.687 1.00 29.77 123 GLY A N 1
ATOM 632 C CA . GLY A 1 80 ? 28.673 30.748 87.014 1.00 30.34 123 GLY A CA 1
ATOM 633 C C . GLY A 1 80 ? 28.081 29.484 87.622 1.00 30.36 123 GLY A C 1
ATOM 634 O O . GLY A 1 80 ? 27.191 29.559 88.465 1.00 28.92 123 GLY A O 1
ATOM 635 N N . ALA A 1 81 ? 28.567 28.321 87.206 1.00 29.05 124 ALA A N 1
ATOM 636 C CA . ALA A 1 81 ? 28.037 27.065 87.724 1.00 30.15 124 ALA A CA 1
ATOM 637 C C . ALA A 1 81 ? 28.382 26.856 89.193 1.00 29.93 124 ALA A C 1
ATOM 638 O O . ALA A 1 81 ? 27.691 26.127 89.896 1.00 30.01 124 ALA A O 1
ATOM 640 N N . LEU A 1 82 ? 29.443 27.510 89.654 1.00 29.78 125 LEU A N 1
ATOM 641 C CA . LEU A 1 82 ? 29.865 27.387 91.043 1.00 29.21 125 LEU A CA 1
ATOM 642 C C . LEU A 1 82 ? 29.227 28.400 91.992 1.00 30.74 125 LEU A C 1
ATOM 643 O O . LEU A 1 82 ? 28.877 28.064 93.131 1.00 33.35 125 LEU A O 1
ATOM 648 N N . TYR A 1 83 ? 29.069 29.637 91.532 1.00 29.08 126 TYR A N 1
ATOM 649 C CA . TYR A 1 83 ? 28.527 30.674 92.389 1.00 26.49 126 TYR A CA 1
ATOM 650 C C . TYR A 1 83 ? 27.046 31.010 92.279 1.00 27.76 126 TYR A C 1
ATOM 651 O O . TYR A 1 83 ? 26.506 31.617 93.194 1.00 30.56 126 TYR A O 1
ATOM 660 N N . PHE A 1 84 ? 26.378 30.630 91.193 1.00 25.95 127 PHE A N 1
ATOM 661 C CA . PHE A 1 84 ? 24.972 30.991 91.051 1.00 26.03 127 PHE A CA 1
ATOM 662 C C . PHE A 1 84 ? 24.106 30.619 92.253 1.00 28.48 127 PHE A C 1
ATOM 663 O O . PHE A 1 84 ? 23.325 31.443 92.739 1.00 26.92 127 PHE A O 1
ATOM 671 N N . GLY A 1 85 ? 24.238 29.380 92.720 1.00 26.05 128 GLY A N 1
ATOM 672 C CA . GLY A 1 85 ? 23.440 28.933 93.847 1.00 28.33 128 GLY A CA 1
ATOM 673 C C . GLY A 1 85 ? 23.648 29.740 95.112 1.00 29.67 128 GLY A C 1
ATOM 674 O O . GLY A 1 85 ? 22.761 29.844 95.954 1.00 29.00 128 GLY A O 1
ATOM 675 N N . SER A 1 86 ? 24.824 30.332 95.238 1.00 30.36 129 SER A N 1
ATOM 676 C CA . SER A 1 86 ? 25.156 31.107 96.414 1.00 31.22 129 SER A CA 1
ATOM 677 C C . SER A 1 86 ? 24.819 32.596 96.330 1.00 30.61 129 SER A C 1
ATOM 678 O O . SER A 1 86 ? 24.134 33.140 97.201 1.00 28.69 129 SER A O 1
ATOM 681 N N . ILE A 1 87 ? 25.291 33.254 95.277 1.00 29.50 130 ILE A N 1
ATOM 682 C CA . ILE A 1 87 ? 25.083 34.687 95.129 1.00 30.63 130 ILE A CA 1
ATOM 683 C C . ILE A 1 87 ? 24.176 35.094 93.979 1.00 32.34 130 ILE A C 1
ATOM 684 O O . ILE A 1 87 ? 23.896 36.279 93.803 1.00 34.05 130 ILE A O 1
ATOM 689 N N . GLY A 1 88 ? 23.714 34.118 93.207 1.00 32.51 131 GLY A N 1
ATOM 690 C CA . GLY A 1 88 ? 22.851 34.420 92.081 1.00 34.07 131 GLY A CA 1
ATOM 691 C C . GLY A 1 88 ? 23.616 35.127 90.977 1.00 37.76 131 GLY A C 1
ATOM 692 O O . GLY A 1 88 ? 24.815 34.886 90.785 1.00 37.35 131 GLY A O 1
ATOM 693 N N . ASP A 1 89 ? 22.924 35.996 90.243 1.00 39.41 132 ASP A N 1
ATOM 694 C CA . ASP A 1 89 ? 23.549 36.739 89.154 1.00 38.64 132 ASP A CA 1
ATOM 695 C C . ASP A 1 89 ? 24.632 37.632 89.753 1.00 37.18 132 ASP A C 1
ATOM 696 O O . ASP A 1 89 ? 24.390 38.331 90.730 1.00 38.03 132 ASP A O 1
ATOM 701 N N . ILE A 1 90 ? 25.817 37.608 89.152 1.00 35.19 133 ILE A N 1
ATOM 702 C CA . ILE A 1 90 ? 26.967 38.368 89.634 1.00 35.62 133 ILE A CA 1
ATOM 703 C C . ILE A 1 90 ? 27.004 39.856 89.255 1.00 37.71 133 ILE A C 1
ATOM 704 O O . ILE A 1 90 ? 27.881 40.592 89.719 1.00 34.73 133 ILE A O 1
ATOM 709 N N . SER A 1 91 ? 26.052 40.299 88.436 1.00 39.05 134 SER A N 1
ATOM 710 C CA . SER A 1 91 ? 26.018 41.689 87.985 1.00 39.98 134 SER A CA 1
ATOM 711 C C . SER A 1 91 ? 25.969 42.777 89.055 1.00 43.05 134 SER A C 1
ATOM 712 O O . SER A 1 91 ? 26.663 43.789 88.927 1.00 43.99 134 SER A O 1
ATOM 715 N N . GLU A 1 92 ? 25.169 42.607 90.105 1.00 44.99 135 GLU A N 1
ATOM 716 C CA . GLU A 1 92 ? 25.119 43.666 91.114 1.00 46.51 135 GLU A CA 1
ATOM 717 C C . GLU A 1 92 ? 26.349 43.641 92.004 1.00 45.34 135 GLU A C 1
ATOM 718 O O . GLU A 1 92 ? 26.609 44.583 92.758 1.00 46.35 135 GLU A O 1
ATOM 724 N N . LEU A 1 93 ? 27.127 42.573 91.897 1.00 42.90 136 LEU A N 1
ATOM 725 C CA . LEU A 1 93 ? 28.323 42.455 92.711 1.00 41.25 136 LEU A CA 1
ATOM 726 C C . LEU A 1 93 ? 29.423 43.402 92.195 1.00 40.44 136 LEU A C 1
ATOM 727 O O . LEU A 1 93 ? 30.341 43.760 92.942 1.00 38.42 136 LEU A O 1
ATOM 732 N N . TYR A 1 94 ? 29.331 43.813 90.927 1.00 36.25 137 TYR A N 1
ATOM 733 C CA . TYR A 1 94 ? 30.317 44.741 90.375 1.00 36.64 137 TYR A CA 1
ATOM 734 C C . TYR A 1 94 ? 30.180 46.073 91.111 1.00 36.45 137 TYR A C 1
ATOM 735 O O . TYR A 1 94 ? 31.177 46.718 91.450 1.00 38.48 137 TYR A O 1
ATOM 744 N N . LEU A 1 95 ? 28.937 46.476 91.360 1.00 36.53 138 LEU A N 1
ATOM 745 C CA . LEU A 1 95 ? 28.662 47.704 92.098 1.00 37.67 138 LEU A CA 1
ATOM 746 C C . LEU A 1 95 ? 29.310 47.634 93.477 1.00 38.47 138 LEU A C 1
ATOM 747 O O . LEU A 1 95 ? 29.789 48.643 93.994 1.00 41.08 138 LEU A O 1
ATOM 752 N N . ARG A 1 96 ? 29.317 46.441 94.071 1.00 36.79 139 ARG A N 1
ATOM 753 C CA . ARG A 1 96 ? 29.910 46.245 95.390 1.00 35.66 139 ARG A CA 1
ATOM 754 C C . ARG A 1 96 ? 31.427 46.405 95.326 1.00 36.10 139 ARG A C 1
ATOM 755 O O . ARG A 1 96 ? 32.044 46.909 96.262 1.00 36.82 139 ARG A O 1
ATOM 763 N N . VAL A 1 97 ? 32.039 45.967 94.232 1.00 35.64 140 VAL A N 1
ATOM 764 C CA . VAL A 1 97 ? 33.480 46.139 94.102 1.00 36.69 140 VAL A CA 1
ATOM 765 C C . VAL A 1 97 ? 33.769 47.649 94.001 1.00 39.81 140 VAL A C 1
ATOM 766 O O . VAL A 1 97 ? 34.701 48.152 94.635 1.00 41.46 140 VAL A O 1
ATOM 770 N N . GLU A 1 98 ? 32.962 48.370 93.218 1.00 40.85 141 GLU A N 1
ATOM 771 C CA . GLU A 1 98 ? 33.127 49.818 93.094 1.00 43.73 141 GLU A CA 1
ATOM 772 C C . GLU A 1 98 ? 33.070 50.450 94.486 1.00 44.45 141 GLU A C 1
ATOM 773 O O . GLU A 1 98 ? 33.980 51.183 94.880 1.00 45.08 141 GLU A O 1
ATOM 779 N N . GLN A 1 99 ? 32.004 50.156 95.232 1.00 44.04 142 GLN A N 1
ATOM 780 C CA . GLN A 1 99 ? 31.837 50.693 96.581 1.00 43.83 142 GLN A CA 1
ATOM 781 C C . GLN A 1 99 ? 32.993 50.301 97.501 1.00 43.02 142 GLN A C 1
ATOM 782 O O . GLN A 1 99 ? 33.394 51.079 98.369 1.00 45.56 142 GLN A O 1
ATOM 788 N N . TYR A 1 100 ? 33.525 49.096 97.326 1.00 39.33 143 TYR A N 1
ATOM 789 C CA . TYR A 1 100 ? 34.649 48.669 98.148 1.00 37.72 143 TYR A CA 1
ATOM 790 C C . TYR A 1 100 ? 35.809 49.643 97.926 1.00 38.74 143 TYR A C 1
ATOM 791 O O . TYR A 1 100 ? 36.495 50.024 98.871 1.00 36.43 143 TYR A O 1
ATOM 800 N N . TRP A 1 101 ? 36.026 50.055 96.677 1.00 40.76 144 TRP A N 1
ATOM 801 C CA . TRP A 1 101 ? 37.111 50.993 96.382 1.00 40.98 144 TRP A CA 1
ATOM 802 C C . TRP A 1 101 ? 36.764 52.425 96.791 1.00 43.33 144 TRP A C 1
ATOM 803 O O . TRP A 1 101 ? 37.642 53.183 97.208 1.00 42.85 144 TRP A O 1
ATOM 814 N N . ASP A 1 102 ? 35.488 52.793 96.685 1.00 44.87 145 ASP A N 1
ATOM 815 C CA . ASP A 1 102 ? 35.052 54.127 97.091 1.00 47.42 145 ASP A CA 1
ATOM 816 C C . ASP A 1 102 ? 35.298 54.323 98.585 1.00 50.01 145 ASP A C 1
ATOM 817 O O . ASP A 1 102 ? 35.539 55.442 99.046 1.00 52.66 145 ASP A O 1
ATOM 822 N N . ARG A 1 103 ? 35.243 53.229 99.338 1.00 49.45 146 ARG A N 1
ATOM 823 C CA . ARG A 1 103 ? 35.404 53.289 100.785 1.00 47.65 146 ARG A CA 1
ATOM 824 C C . ARG A 1 103 ? 36.741 52.772 101.297 1.00 47.73 146 ARG A C 1
ATOM 825 O O . ARG A 1 103 ? 37.035 52.855 102.490 1.00 47.17 146 ARG A O 1
ATOM 833 N N . ARG A 1 104 ? 37.553 52.246 100.393 1.00 48.42 147 ARG A N 1
ATOM 834 C CA . ARG A 1 104 ? 38.853 51.701 100.759 1.00 51.99 147 ARG A CA 1
ATOM 835 C C . ARG A 1 104 ? 39.709 52.675 101.578 1.00 55.03 147 ARG A C 1
ATOM 836 O O . ARG A 1 104 ? 40.531 52.253 102.393 1.00 55.96 147 ARG A O 1
ATOM 844 N N . ALA A 1 105 ? 39.508 53.974 101.370 1.00 56.99 148 ALA A N 1
ATOM 845 C CA . ALA A 1 105 ? 40.289 54.988 102.077 1.00 58.72 148 ALA A CA 1
ATOM 846 C C . ALA A 1 105 ? 39.667 55.412 103.404 1.00 59.99 148 ALA A C 1
ATOM 847 O O . ALA A 1 105 ? 40.363 55.912 104.294 1.00 59.21 148 ALA A O 1
ATOM 849 N N . ASP A 1 106 ? 38.357 55.214 103.526 1.00 60.11 149 ASP A N 1
ATOM 850 C CA . ASP A 1 106 ? 37.617 55.573 104.731 1.00 59.42 149 ASP A CA 1
ATOM 851 C C . ASP A 1 106 ? 38.244 55.037 106.014 1.00 60.42 149 ASP A C 1
ATOM 852 O O . ASP A 1 106 ? 38.831 53.949 106.030 1.00 61.52 149 ASP A O 1
ATOM 857 N N . LYS A 1 107 ? 38.118 55.814 107.088 1.00 59.83 150 LYS A N 1
ATOM 858 C CA . LYS A 1 107 ? 38.639 55.417 108.390 1.00 60.39 150 LYS A CA 1
ATOM 859 C C . LYS A 1 107 ? 37.517 54.803 109.224 1.00 59.01 150 LYS A C 1
ATOM 860 O O . LYS A 1 107 ? 37.766 54.201 110.271 1.00 57.81 150 LYS A O 1
ATOM 866 N N . ASN A 1 108 ? 36.285 54.966 108.743 1.00 57.76 151 ASN A N 1
ATOM 867 C CA . ASN A 1 108 ? 35.092 54.422 109.392 1.00 55.88 151 ASN A CA 1
ATOM 868 C C . ASN A 1 108 ? 34.271 53.619 108.386 1.00 53.79 151 ASN A C 1
ATOM 869 O O . ASN A 1 108 ? 33.971 54.094 107.285 1.00 52.75 151 ASN A O 1
ATOM 874 N N . HIS A 1 109 ? 33.899 52.406 108.746 1.00 50.17 152 HIS A N 1
ATOM 875 C CA . HIS A 1 109 ? 33.105 51.539 107.879 1.00 46.32 152 HIS A CA 1
ATOM 876 C C . HIS A 1 109 ? 31.895 51.021 108.651 1.00 43.70 152 HIS A C 1
ATOM 877 O O . HIS A 1 109 ? 31.965 50.822 109.867 1.00 43.02 152 HIS A O 1
ATOM 884 N N . SER A 1 110 ? 30.793 50.802 107.973 1.00 40.60 153 SER A N 1
ATOM 885 C CA . SER A 1 110 ? 29.596 50.268 108.616 1.00 39.26 153 SER A CA 1
ATOM 886 C C . SER A 1 110 ? 29.661 48.748 108.489 1.00 40.81 153 SER A C 1
ATOM 887 O O . SER A 1 110 ? 30.309 48.222 107.576 1.00 41.93 153 SER A O 1
ATOM 890 N N . VAL A 1 111 ? 28.992 48.048 109.400 1.00 36.48 154 VAL A N 1
ATOM 891 C CA . VAL A 1 111 ? 28.954 46.595 109.365 1.00 33.00 154 VAL A CA 1
ATOM 892 C C . VAL A 1 111 ? 28.396 46.149 108.015 1.00 32.89 154 VAL A C 1
ATOM 893 O O . VAL A 1 111 ? 28.881 45.190 107.416 1.00 32.63 154 VAL A O 1
ATOM 897 N N . ASP A 1 112 ? 27.382 46.858 107.535 1.00 31.07 155 ASP A N 1
ATOM 898 C CA . ASP A 1 112 ? 26.771 46.534 106.251 1.00 32.70 155 ASP A CA 1
ATOM 899 C C . ASP A 1 112 ? 27.823 46.555 105.144 1.00 33.95 155 ASP A C 1
ATOM 900 O O . ASP A 1 112 ? 27.973 45.589 104.395 1.00 32.06 155 ASP A O 1
ATOM 905 N N . GLY A 1 113 ? 28.554 47.662 105.047 1.00 33.90 156 GLY A N 1
ATOM 906 C CA . GLY A 1 113 ? 29.578 47.764 104.027 1.00 33.58 156 GLY A CA 1
ATOM 907 C C . GLY A 1 113 ? 30.604 46.657 104.145 1.00 33.92 156 GLY A C 1
ATOM 908 O O . GLY A 1 113 ? 31.024 46.076 103.138 1.00 33.44 156 GLY A O 1
ATOM 909 N N . LYS A 1 114 ? 31.001 46.352 105.378 1.00 32.01 157 LYS A N 1
ATOM 910 C CA . LYS A 1 114 ? 31.996 45.317 105.619 1.00 31.39 157 LYS A CA 1
ATOM 911 C C . LYS A 1 114 ? 31.516 43.932 105.191 1.00 31.69 157 LYS A C 1
ATOM 912 O O . LYS A 1 114 ? 32.322 43.081 104.813 1.00 31.69 157 LYS A O 1
ATOM 918 N N . TYR A 1 115 ? 30.208 43.698 105.251 1.00 29.61 158 TYR A N 1
ATOM 919 C CA . TYR A 1 115 ? 29.680 42.406 104.837 1.00 30.06 158 TYR A CA 1
ATOM 920 C C . TYR A 1 115 ? 29.826 42.273 103.325 1.00 30.48 158 TYR A C 1
ATOM 921 O O . TYR A 1 115 ? 30.193 41.208 102.832 1.00 33.21 158 TYR A O 1
ATOM 930 N N . TRP A 1 116 ? 29.555 43.347 102.584 1.00 29.67 159 TRP A N 1
ATOM 931 C CA . TRP A 1 116 ? 29.700 43.290 101.132 1.00 27.92 159 TRP A CA 1
ATOM 932 C C . TRP A 1 116 ? 31.166 43.063 100.790 1.00 27.50 159 TRP A C 1
ATOM 933 O O . TRP A 1 116 ? 31.479 42.288 99.884 1.00 28.54 159 TRP A O 1
ATOM 944 N N . ASP A 1 117 ? 32.064 43.726 101.519 1.00 26.93 160 ASP A N 1
ATOM 945 C CA . ASP A 1 117 ? 33.500 43.564 101.271 1.00 30.17 160 ASP A CA 1
ATOM 946 C C . ASP A 1 117 ? 33.902 42.112 101.488 1.00 31.34 160 ASP A C 1
ATOM 947 O O . ASP A 1 117 ? 34.608 41.522 100.667 1.00 34.11 160 ASP A O 1
ATOM 952 N N . ALA A 1 118 ? 33.454 41.538 102.599 1.00 29.63 161 ALA A N 1
ATOM 953 C CA . ALA A 1 118 ? 33.790 40.157 102.902 1.00 27.50 161 ALA A CA 1
ATOM 954 C C . ALA A 1 118 ? 33.314 39.266 101.763 1.00 26.63 161 ALA A C 1
ATOM 955 O O . ALA A 1 118 ? 34.035 38.369 101.328 1.00 25.69 161 ALA A O 1
ATOM 957 N N . LEU A 1 119 ? 32.109 39.531 101.268 1.00 25.13 162 LEU A N 1
ATOM 958 C CA . LEU A 1 119 ? 31.549 38.727 100.197 1.00 26.72 162 LEU A CA 1
ATOM 959 C C . LEU A 1 119 ? 32.344 38.799 98.894 1.00 30.52 162 LEU A C 1
ATOM 960 O O . LEU A 1 119 ? 32.618 37.757 98.291 1.00 30.15 162 LEU A O 1
ATOM 965 N N . ILE A 1 120 ? 32.725 40.004 98.453 1.00 31.38 163 ILE A N 1
ATOM 966 C CA . ILE A 1 120 ? 33.483 40.102 97.206 1.00 31.74 163 ILE A CA 1
ATOM 967 C C . ILE A 1 120 ? 34.876 39.493 97.376 1.00 31.61 163 ILE A C 1
ATOM 968 O O . ILE A 1 120 ? 35.438 38.941 96.424 1.00 30.25 163 ILE A O 1
ATOM 973 N N . TRP A 1 121 ? 35.428 39.576 98.585 1.00 27.39 164 TRP A N 1
ATOM 974 C CA . TRP A 1 121 ? 36.738 38.994 98.829 1.00 28.60 164 TRP A CA 1
ATOM 975 C C . TRP A 1 121 ? 36.683 37.460 98.815 1.00 30.44 164 TRP A C 1
ATOM 976 O O . TRP A 1 121 ? 37.681 36.806 98.505 1.00 29.30 164 TRP A O 1
ATOM 987 N N . SER A 1 122 ? 35.532 36.880 99.155 1.00 28.69 165 SER A N 1
ATOM 988 C CA . SER A 1 122 ? 35.431 35.430 99.124 1.00 29.87 165 SER A CA 1
ATOM 989 C C . SER A 1 122 ? 35.400 35.069 97.635 1.00 29.08 165 SER A C 1
ATOM 990 O O . SER A 1 122 ? 35.957 34.053 97.211 1.00 27.06 165 SER A O 1
ATOM 993 N N . VAL A 1 123 ? 34.773 35.929 96.839 1.00 28.37 166 VAL A N 1
ATOM 994 C CA . VAL A 1 123 ? 34.720 35.725 95.396 1.00 28.96 166 VAL A CA 1
ATOM 995 C C . VAL A 1 123 ? 36.142 35.837 94.806 1.00 30.45 166 VAL A C 1
ATOM 996 O O . VAL A 1 123 ? 36.547 35.010 93.978 1.00 30.96 166 VAL A O 1
ATOM 1000 N N . PHE A 1 124 ? 36.903 36.843 95.233 1.00 25.86 167 PHE A N 1
ATOM 1001 C CA . PHE A 1 124 ? 38.269 36.982 94.740 1.00 27.71 167 PHE A CA 1
ATOM 1002 C C . PHE A 1 124 ? 39.041 35.699 95.053 1.00 28.05 167 PHE A C 1
ATOM 1003 O O . PHE A 1 124 ? 39.864 35.240 94.254 1.00 31.85 167 PHE A O 1
ATOM 1011 N N . THR A 1 125 ? 38.780 35.132 96.226 1.00 28.39 168 THR A N 1
ATOM 1012 C CA . THR A 1 125 ? 39.439 33.903 96.656 1.00 25.84 168 THR A CA 1
ATOM 1013 C C . THR A 1 125 ? 39.144 32.785 95.667 1.00 26.09 168 THR A C 1
ATOM 1014 O O . THR A 1 125 ? 40.052 32.101 95.203 1.00 25.48 168 THR A O 1
ATOM 1018 N N . MET A 1 126 ? 37.863 32.604 95.359 1.00 26.39 169 MET A N 1
ATOM 1019 C CA . MET A 1 126 ? 37.430 31.572 94.426 1.00 26.36 169 MET A CA 1
ATOM 1020 C C . MET A 1 126 ? 38.150 31.773 93.101 1.00 28.63 169 MET A C 1
ATOM 1021 O O . MET A 1 126 ? 38.654 30.817 92.498 1.00 28.24 169 MET A O 1
ATOM 1026 N N . CYS A 1 127 ? 38.200 33.027 92.661 1.00 27.55 170 CYS A N 1
ATOM 1027 C CA . CYS A 1 127 ? 38.853 33.377 91.410 1.00 30.88 170 CYS A CA 1
ATOM 1028 C C . CYS A 1 127 ? 40.312 32.967 91.372 1.00 32.15 170 CYS A C 1
ATOM 1029 O O . CYS A 1 127 ? 40.764 32.379 90.385 1.00 32.96 170 CYS A O 1
ATOM 1032 N N . ILE A 1 128 ? 41.047 33.279 92.438 1.00 29.84 171 ILE A N 1
ATOM 1033 C CA . ILE A 1 128 ? 42.462 32.939 92.504 1.00 29.46 171 ILE A CA 1
ATOM 1034 C C . ILE A 1 128 ? 42.622 31.428 92.466 1.00 31.64 171 ILE A C 1
ATOM 1035 O O . ILE A 1 128 ? 43.570 30.899 91.865 1.00 34.97 171 ILE A O 1
ATOM 1040 N N . TYR A 1 129 ? 41.688 30.732 93.107 1.00 29.34 172 TYR A N 1
ATOM 1041 C CA . TYR A 1 129 ? 41.745 29.277 93.176 1.00 26.41 172 TYR A CA 1
ATOM 1042 C C . TYR A 1 129 ? 41.560 28.591 91.830 1.00 26.31 172 TYR A C 1
ATOM 1043 O O . TYR A 1 129 ? 42.196 27.561 91.567 1.00 20.23 172 TYR A O 1
ATOM 1052 N N . TYR A 1 130 ? 40.687 29.154 90.993 1.00 22.11 173 TYR A N 1
ATOM 1053 C CA . TYR A 1 130 ? 40.401 28.568 89.689 1.00 25.70 173 TYR A CA 1
ATOM 1054 C C . TYR A 1 130 ? 41.171 29.123 88.489 1.00 29.06 173 TYR A C 1
ATOM 1055 O O . TYR A 1 130 ? 41.314 28.436 87.482 1.00 28.99 173 TYR A O 1
ATOM 1064 N N . MET A 1 131 ? 41.680 30.345 88.592 1.00 31.48 174 MET A N 1
ATOM 1065 C CA . MET A 1 131 ? 42.363 30.952 87.460 1.00 34.16 174 MET A CA 1
ATOM 1066 C C . MET A 1 131 ? 43.630 30.253 86.962 1.00 35.34 174 MET A C 1
ATOM 1067 O O . MET A 1 131 ? 44.538 29.933 87.740 1.00 34.47 174 MET A O 1
ATOM 1072 N N . PRO A 1 132 ? 43.690 29.989 85.646 1.00 35.28 175 PRO A N 1
ATOM 1073 C CA . PRO A 1 132 ? 44.841 29.335 85.006 1.00 37.09 175 PRO A CA 1
ATOM 1074 C C . PRO A 1 132 ? 46.093 30.143 85.366 1.00 37.98 175 PRO A C 1
ATOM 1075 O O . PRO A 1 132 ? 46.079 31.376 85.306 1.00 37.60 175 PRO A O 1
ATOM 1079 N N . VAL A 1 133 ? 47.168 29.459 85.741 1.00 38.25 176 VAL A N 1
ATOM 1080 C CA . VAL A 1 133 ? 48.383 30.152 86.140 1.00 40.30 176 VAL A CA 1
ATOM 1081 C C . VAL A 1 133 ? 48.875 31.180 85.106 1.00 42.43 176 VAL A C 1
ATOM 1082 O O . VAL A 1 133 ? 49.465 32.194 85.474 1.00 42.94 176 VAL A O 1
ATOM 1086 N N . GLU A 1 134 ? 48.621 30.935 83.824 1.00 44.67 177 GLU A N 1
ATOM 1087 C CA . GLU A 1 134 ? 49.052 31.863 82.778 1.00 47.86 177 GLU A CA 1
ATOM 1088 C C . GLU A 1 134 ? 48.310 33.190 82.892 1.00 48.30 177 GLU A C 1
ATOM 1089 O O . GLU A 1 134 ? 48.919 34.258 82.796 1.00 48.15 177 GLU A O 1
ATOM 1095 N N . LYS A 1 135 ? 46.992 33.119 83.076 1.00 48.69 178 LYS A N 1
ATOM 1096 C CA . LYS A 1 135 ? 46.167 34.317 83.213 1.00 47.60 178 LYS A CA 1
ATOM 1097 C C . LYS A 1 135 ? 46.493 35.034 84.519 1.00 45.95 178 LYS A C 1
ATOM 1098 O O . LYS A 1 135 ? 46.426 36.262 84.600 1.00 46.50 178 LYS A O 1
ATOM 1104 N N . LEU A 1 136 ? 46.831 34.254 85.541 1.00 43.78 179 LEU A N 1
ATOM 1105 C CA . LEU A 1 136 ? 47.177 34.793 86.851 1.00 43.53 179 LEU A CA 1
ATOM 1106 C C . LEU A 1 136 ? 48.499 35.571 86.716 1.00 44.74 179 LEU A C 1
ATOM 1107 O O . LEU A 1 136 ? 48.622 36.698 87.208 1.00 42.58 179 LEU A O 1
ATOM 1112 N N . ALA A 1 137 ? 49.470 34.978 86.019 1.00 45.45 180 ALA A N 1
ATOM 1113 C CA . ALA A 1 137 ? 50.775 35.615 85.802 1.00 45.61 180 ALA A CA 1
ATOM 1114 C C . ALA A 1 137 ? 50.640 36.952 85.074 1.00 45.71 180 ALA A C 1
ATOM 1115 O O . ALA A 1 137 ? 51.292 37.928 85.443 1.00 45.80 180 ALA A O 1
ATOM 1117 N N . GLU A 1 138 ? 49.793 37.001 84.049 1.00 46.18 181 GLU A N 1
ATOM 1118 C CA . GLU A 1 138 ? 49.587 38.236 83.295 1.00 49.48 181 GLU A CA 1
ATOM 1119 C C . GLU A 1 138 ? 49.013 39.362 84.164 1.00 50.95 181 GLU A C 1
ATOM 1120 O O . GLU A 1 138 ? 49.180 40.547 83.855 1.00 50.87 181 GLU A O 1
ATOM 1126 N N . ILE A 1 139 ? 48.339 38.996 85.251 1.00 51.04 182 ILE A N 1
ATOM 1127 C CA . ILE A 1 139 ? 47.724 39.985 86.126 1.00 49.19 182 ILE A CA 1
ATOM 1128 C C . ILE A 1 139 ? 48.532 40.407 87.354 1.00 47.19 182 ILE A C 1
ATOM 1129 O O . ILE A 1 139 ? 48.608 41.593 87.662 1.00 45.26 182 ILE A O 1
ATOM 1134 N N . PHE A 1 140 ? 49.132 39.443 88.046 1.00 46.94 183 PHE A N 1
ATOM 1135 C CA . PHE A 1 140 ? 49.880 39.725 89.268 1.00 48.69 183 PHE A CA 1
ATOM 1136 C C . PHE A 1 140 ? 51.385 39.472 89.216 1.00 49.60 183 PHE A C 1
ATOM 1137 O O . PHE A 1 140 ? 51.868 38.662 88.429 1.00 50.82 183 PHE A O 1
ATOM 1145 N N . SER A 1 141 ? 52.110 40.164 90.092 1.00 52.06 184 SER A N 1
ATOM 1146 C CA . SER A 1 141 ? 53.560 40.029 90.211 1.00 52.56 184 SER A CA 1
ATOM 1147 C C . SER A 1 141 ? 53.857 39.264 91.498 1.00 52.55 184 SER A C 1
ATOM 1148 O O . SER A 1 141 ? 53.454 39.677 92.582 1.00 50.90 184 SER A O 1
ATOM 1151 N N . VAL A 1 142 ? 54.568 38.150 91.373 1.00 53.65 185 VAL A N 1
ATOM 1152 C CA . VAL A 1 142 ? 54.899 37.309 92.519 1.00 56.32 185 VAL A CA 1
ATOM 1153 C C . VAL A 1 142 ? 55.861 37.941 93.524 1.00 58.02 185 VAL A C 1
ATOM 1154 O O . VAL A 1 142 ? 55.763 37.696 94.726 1.00 55.98 185 VAL A O 1
ATOM 1158 N N . TYR A 1 143 ? 56.790 38.749 93.031 1.00 61.23 186 TYR A N 1
ATOM 1159 C CA . TYR A 1 143 ? 57.852 39.358 93.833 1.00 63.43 186 TYR A CA 1
ATOM 1160 C C . TYR A 1 143 ? 57.386 40.126 95.070 1.00 60.49 186 TYR A C 1
ATOM 1161 O O . TYR A 1 143 ? 57.959 39.981 96.155 1.00 61.32 186 TYR A O 1
ATOM 1170 N N . PRO A 1 144 ? 56.294 40.913 94.985 1.00 57.93 187 PRO A N 1
ATOM 1171 C CA . PRO A 1 144 ? 55.903 41.623 96.207 1.00 56.95 187 PRO A CA 1
ATOM 1172 C C . PRO A 1 144 ? 55.540 40.642 97.336 1.00 57.80 187 PRO A C 1
ATOM 1173 O O . PRO A 1 144 ? 55.579 41.001 98.514 1.00 59.43 187 PRO A O 1
ATOM 1177 N N . LEU A 1 145 ? 55.204 39.405 96.974 1.00 56.42 188 LEU A N 1
ATOM 1178 C CA . LEU A 1 145 ? 54.847 38.390 97.964 1.00 58.62 188 LEU A CA 1
ATOM 1179 C C . LEU A 1 145 ? 56.071 37.888 98.729 1.00 60.12 188 LEU A C 1
ATOM 1180 O O . LEU A 1 145 ? 56.077 37.862 99.961 1.00 59.27 188 LEU A O 1
ATOM 1185 N N . HIS A 1 146 ? 57.096 37.463 97.992 1.00 62.52 189 HIS A N 1
ATOM 1186 C CA . HIS A 1 146 ? 58.332 36.974 98.600 1.00 63.18 189 HIS A CA 1
ATOM 1187 C C . HIS A 1 146 ? 58.890 38.105 99.449 1.00 64.48 189 HIS A C 1
ATOM 1188 O O . HIS A 1 146 ? 59.353 37.896 100.568 1.00 62.60 189 HIS A O 1
ATOM 1195 N N . GLU A 1 147 ? 58.826 39.308 98.885 1.00 66.85 190 GLU A N 1
ATOM 1196 C CA . GLU A 1 147 ? 59.290 40.528 99.532 1.00 69.22 190 GLU A CA 1
ATOM 1197 C C . GLU A 1 147 ? 58.738 40.624 100.956 1.00 69.08 190 GLU A C 1
ATOM 1198 O O . GLU A 1 147 ? 59.458 40.996 101.883 1.00 68.79 190 GLU A O 1
ATOM 1204 N N . TYR A 1 148 ? 57.460 40.284 101.125 1.00 69.03 191 TYR A N 1
ATOM 1205 C CA . TYR A 1 148 ? 56.808 40.347 102.437 1.00 68.82 191 TYR A CA 1
ATOM 1206 C C . TYR A 1 148 ? 56.832 39.032 103.220 1.00 68.74 191 TYR A C 1
ATOM 1207 O O . TYR A 1 148 ? 56.984 39.035 104.443 1.00 68.43 191 TYR A O 1
ATOM 1216 N N . LEU A 1 149 ? 56.680 37.912 102.521 1.00 68.43 192 LEU A N 1
ATOM 1217 C CA . LEU A 1 149 ? 56.679 36.607 103.173 1.00 68.74 192 LEU A CA 1
ATOM 1218 C C . LEU A 1 149 ? 58.076 36.144 103.559 1.00 69.35 192 LEU A C 1
ATOM 1219 O O . LEU A 1 149 ? 58.254 35.459 104.565 1.00 69.20 192 LEU A O 1
ATOM 1224 N N . GLY A 1 150 ? 59.066 36.519 102.756 1.00 69.30 193 GLY A N 1
ATOM 1225 C CA . GLY A 1 150 ? 60.427 36.113 103.040 1.00 69.84 193 GLY A CA 1
ATOM 1226 C C . GLY A 1 150 ? 60.734 34.779 102.388 1.00 71.19 193 GLY A C 1
ATOM 1227 O O . GLY A 1 150 ? 61.735 34.134 102.708 1.00 70.76 193 GLY A O 1
ATOM 1228 N N . SER A 1 151 ? 59.865 34.362 101.472 1.00 70.86 194 SER A N 1
ATOM 1229 C CA . SER A 1 151 ? 60.047 33.102 100.763 1.00 71.38 194 SER A CA 1
ATOM 1230 C C . SER A 1 151 ? 61.050 33.275 99.623 1.00 70.58 194 SER A C 1
ATOM 1231 O O . SER A 1 151 ? 61.444 34.395 99.296 1.00 70.73 194 SER A O 1
ATOM 1234 N N . ASN A 1 152 ? 61.455 32.164 99.018 1.00 69.99 195 ASN A N 1
ATOM 1235 C CA . ASN A 1 152 ? 62.427 32.190 97.931 1.00 72.11 195 ASN A CA 1
ATOM 1236 C C . ASN A 1 152 ? 61.942 32.972 96.708 1.00 72.43 195 ASN A C 1
ATOM 1237 O O . ASN A 1 152 ? 60.939 32.611 96.092 1.00 73.70 195 ASN A O 1
ATOM 1242 N N . LYS A 1 153 ? 62.673 34.026 96.347 1.00 72.40 196 LYS A N 1
ATOM 1243 C CA . LYS A 1 153 ? 62.316 34.875 95.205 1.00 72.52 196 LYS A CA 1
ATOM 1244 C C . LYS A 1 153 ? 62.287 34.106 93.883 1.00 71.46 196 LYS A C 1
ATOM 1245 O O . LYS A 1 153 ? 61.702 34.567 92.899 1.00 68.96 196 LYS A O 1
ATOM 1251 N N . ARG A 1 154 ? 62.926 32.939 93.863 1.00 71.31 197 ARG A N 1
ATOM 1252 C CA . ARG A 1 154 ? 62.982 32.109 92.661 1.00 70.31 197 ARG A CA 1
ATOM 1253 C C . ARG A 1 154 ? 61.695 31.309 92.441 1.00 68.45 197 ARG A C 1
ATOM 1254 O O . ARG A 1 154 ? 61.478 30.758 91.356 1.00 67.71 197 ARG A O 1
ATOM 1262 N N . LEU A 1 155 ? 60.852 31.242 93.472 1.00 65.13 198 LEU A N 1
ATOM 1263 C CA . LEU A 1 155 ? 59.577 30.526 93.393 1.00 61.65 198 LEU A CA 1
ATOM 1264 C C . LEU A 1 155 ? 58.543 31.361 92.639 1.00 59.45 198 LEU A C 1
ATOM 1265 O O . LEU A 1 155 ? 58.277 32.511 93.001 1.00 57.26 198 LEU A O 1
ATOM 1270 N N . ASN A 1 156 ? 57.962 30.786 91.591 1.00 56.99 199 ASN A N 1
ATOM 1271 C CA . ASN A 1 156 ? 56.955 31.493 90.810 1.00 56.80 199 ASN A CA 1
ATOM 1272 C C . ASN A 1 156 ? 55.547 31.041 91.181 1.00 55.41 199 ASN A C 1
ATOM 1273 O O . ASN A 1 156 ? 55.364 30.241 92.099 1.00 55.35 199 ASN A O 1
ATOM 1278 N N . TRP A 1 157 ? 54.558 31.564 90.460 1.00 54.49 200 TRP A N 1
ATOM 1279 C CA . TRP A 1 157 ? 53.152 31.242 90.701 1.00 52.64 200 TRP A CA 1
ATOM 1280 C C . TRP A 1 157 ? 52.859 29.748 90.648 1.00 53.36 200 TRP A C 1
ATOM 1281 O O . TRP A 1 157 ? 52.146 29.211 91.502 1.00 52.81 200 TRP A O 1
ATOM 1292 N N . GLU A 1 158 ? 53.417 29.080 89.646 1.00 54.42 201 GLU A N 1
ATOM 1293 C CA . GLU A 1 158 ? 53.209 27.647 89.468 1.00 56.69 201 GLU A CA 1
ATOM 1294 C C . GLU A 1 158 ? 53.931 26.788 90.502 1.00 55.78 201 GLU A C 1
ATOM 1295 O O . GLU A 1 158 ? 53.741 25.574 90.545 1.00 56.01 201 GLU A O 1
ATOM 1301 N N . ASP A 1 159 ? 54.745 27.416 91.344 1.00 55.34 202 ASP A N 1
ATOM 1302 C CA . ASP A 1 159 ? 55.495 26.676 92.351 1.00 56.12 202 ASP A CA 1
ATOM 1303 C C . ASP A 1 159 ? 54.847 26.679 93.735 1.00 56.74 202 ASP A C 1
ATOM 1304 O O . ASP A 1 159 ? 55.542 26.641 94.751 1.00 59.07 202 ASP A O 1
ATOM 1309 N N . GLY A 1 160 ? 53.517 26.717 93.773 1.00 55.53 203 GLY A N 1
ATOM 1310 C CA . GLY A 1 160 ? 52.812 26.713 95.044 1.00 50.77 203 GLY A CA 1
ATOM 1311 C C . GLY A 1 160 ? 52.476 28.098 95.573 1.00 49.32 203 GLY A C 1
ATOM 1312 O O . GLY A 1 160 ? 51.875 28.228 96.642 1.00 48.62 203 GLY A O 1
ATOM 1313 N N . MET A 1 161 ? 52.863 29.132 94.830 1.00 45.71 204 MET A N 1
ATOM 1314 C CA . MET A 1 161 ? 52.591 30.506 95.235 1.00 44.33 204 MET A CA 1
ATOM 1315 C C . MET A 1 161 ? 51.147 30.930 94.957 1.00 41.73 204 MET A C 1
ATOM 1316 O O . MET A 1 161 ? 50.617 31.821 95.620 1.00 38.26 204 MET A O 1
ATOM 1321 N N . GLN A 1 162 ? 50.511 30.311 93.971 1.00 38.23 205 GLN A N 1
ATOM 1322 C CA . GLN A 1 162 ? 49.131 30.664 93.683 1.00 38.55 205 GLN A CA 1
ATOM 1323 C C . GLN A 1 162 ? 48.255 30.135 94.822 1.00 37.57 205 GLN A C 1
ATOM 1324 O O . GLN A 1 162 ? 47.305 30.791 95.245 1.00 36.21 205 GLN A O 1
ATOM 1330 N N . LEU A 1 163 ? 48.600 28.953 95.322 1.00 36.78 206 LEU A N 1
ATOM 1331 C CA . LEU A 1 163 ? 47.860 28.344 96.415 1.00 38.02 206 LEU A CA 1
ATOM 1332 C C . LEU A 1 163 ? 48.036 29.176 97.688 1.00 39.93 206 LEU A C 1
ATOM 1333 O O . LEU A 1 163 ? 47.114 29.287 98.495 1.00 40.79 206 LEU A O 1
ATOM 1338 N N . VAL A 1 164 ? 49.217 29.762 97.864 1.00 39.33 207 VAL A N 1
ATOM 1339 C CA . VAL A 1 164 ? 49.471 30.584 99.038 1.00 38.21 207 VAL A CA 1
ATOM 1340 C C . VAL A 1 164 ? 48.652 31.874 98.961 1.00 37.13 207 VAL A C 1
ATOM 1341 O O . VAL A 1 164 ? 48.108 32.335 99.965 1.00 36.56 207 VAL A O 1
ATOM 1345 N N . MET A 1 165 ? 48.549 32.454 97.771 1.00 37.50 208 MET A N 1
ATOM 1346 C CA . MET A 1 165 ? 47.773 33.680 97.625 1.00 40.47 208 MET A CA 1
ATOM 1347 C C . MET A 1 165 ? 46.275 33.390 97.814 1.00 41.73 208 MET A C 1
ATOM 1348 O O . MET A 1 165 ? 45.522 34.230 98.315 1.00 40.70 208 MET A O 1
ATOM 1353 N N . CYS A 1 166 ? 45.849 32.197 97.416 1.00 40.40 209 CYS A N 1
ATOM 1354 C CA . CYS A 1 166 ? 44.455 31.816 97.574 1.00 39.68 209 CYS A CA 1
ATOM 1355 C C . CYS A 1 166 ? 44.111 31.639 99.056 1.00 37.28 209 CYS A C 1
ATOM 1356 O O . CYS A 1 166 ? 43.095 32.132 99.528 1.00 34.85 209 CYS A O 1
ATOM 1359 N N . GLN A 1 167 ? 44.966 30.927 99.778 1.00 36.75 210 GLN A N 1
ATOM 1360 C CA . GLN A 1 167 ? 44.749 30.673 101.192 1.00 37.29 210 GLN A CA 1
ATOM 1361 C C . GLN A 1 167 ? 44.700 31.952 102.029 1.00 39.09 210 GLN A C 1
ATOM 1362 O O . GLN A 1 167 ? 43.970 32.021 103.015 1.00 37.35 210 GLN A O 1
ATOM 1368 N N . ASN A 1 168 ? 45.473 32.959 101.631 1.00 37.88 211 ASN A N 1
ATOM 1369 C CA . ASN A 1 168 ? 45.490 34.228 102.344 1.00 36.97 211 ASN A CA 1
ATOM 1370 C C . ASN A 1 168 ? 44.308 35.110 101.967 1.00 36.95 211 ASN A C 1
ATOM 1371 O O . ASN A 1 168 ? 43.878 35.940 102.765 1.00 36.66 211 ASN A O 1
ATOM 1376 N N . PHE A 1 169 ? 43.792 34.942 100.752 1.00 34.91 212 PHE A N 1
ATOM 1377 C CA . PHE A 1 169 ? 42.629 35.715 100.319 1.00 35.61 212 PHE A CA 1
ATOM 1378 C C . PHE A 1 169 ? 41.424 35.197 101.104 1.00 34.61 212 PHE A C 1
ATOM 1379 O O . PHE A 1 169 ? 40.485 35.937 101.407 1.00 33.46 212 PHE A O 1
ATOM 1387 N N . ALA A 1 170 ? 41.473 33.913 101.440 1.00 33.07 213 ALA A N 1
ATOM 1388 C CA . ALA A 1 170 ? 40.416 33.277 102.207 1.00 32.45 213 ALA A CA 1
ATOM 1389 C C . ALA A 1 170 ? 40.481 33.817 103.628 1.00 30.60 213 ALA A C 1
ATOM 1390 O O . ALA A 1 170 ? 39.459 34.146 104.229 1.00 28.21 213 ALA A O 1
ATOM 1392 N N . ARG A 1 171 ? 41.699 33.908 104.155 1.00 32.02 214 ARG A N 1
ATOM 1393 C CA . ARG A 1 171 ? 41.926 34.412 105.503 1.00 35.63 214 ARG A CA 1
ATOM 1394 C C . ARG A 1 171 ? 41.438 35.857 105.652 1.00 35.65 214 ARG A C 1
ATOM 1395 O O . ARG A 1 171 ? 40.877 36.222 106.685 1.00 35.80 214 ARG A O 1
ATOM 1403 N N . CYS A 1 172 ? 41.636 36.675 104.620 1.00 35.25 215 CYS A N 1
ATOM 1404 C CA . CYS A 1 172 ? 41.207 38.070 104.681 1.00 38.48 215 CYS A CA 1
ATOM 1405 C C . CYS A 1 172 ? 39.714 38.239 104.475 1.00 37.10 215 CYS A C 1
ATOM 1406 O O . CYS A 1 172 ? 39.119 39.240 104.889 1.00 35.57 215 CYS A O 1
ATOM 1409 N N . SER A 1 173 ? 39.107 37.249 103.836 1.00 36.33 216 SER A N 1
ATOM 1410 C CA . SER A 1 173 ? 37.674 37.275 103.639 1.00 34.45 216 SER A CA 1
ATOM 1411 C C . SER A 1 173 ? 37.058 37.046 105.030 1.00 32.93 216 SER A C 1
ATOM 1412 O O . SER A 1 173 ? 36.064 37.683 105.389 1.00 33.10 216 SER A O 1
ATOM 1415 N N . LEU A 1 174 ? 37.665 36.154 105.818 1.00 30.18 217 LEU A N 1
ATOM 1416 C CA . LEU A 1 174 ? 37.182 35.867 107.172 1.00 29.85 217 LEU A CA 1
ATOM 1417 C C . LEU A 1 174 ? 37.525 37.033 108.097 1.00 32.18 217 LEU A C 1
ATOM 1418 O O . LEU A 1 174 ? 36.776 37.353 109.028 1.00 31.25 217 LEU A O 1
ATOM 1423 N N . PHE A 1 175 ? 38.666 37.663 107.839 1.00 31.95 218 PHE A N 1
ATOM 1424 C CA . PHE A 1 175 ? 39.097 38.799 108.633 1.00 31.70 218 PHE A CA 1
ATOM 1425 C C . PHE A 1 175 ? 38.052 39.915 108.554 1.00 31.02 218 PHE A C 1
ATOM 1426 O O . PHE A 1 175 ? 37.721 40.538 109.560 1.00 34.88 218 PHE A O 1
ATOM 1434 N N . GLN A 1 176 ? 37.530 40.173 107.361 1.00 29.61 219 GLN A N 1
ATOM 1435 C CA . GLN A 1 176 ? 36.522 41.216 107.211 1.00 30.67 219 GLN A CA 1
ATOM 1436 C C . GLN A 1 176 ? 35.188 40.818 107.858 1.00 29.71 219 GLN A C 1
ATOM 1437 O O . GLN A 1 176 ? 34.449 41.684 108.331 1.00 29.20 219 GLN A O 1
ATOM 1443 N N . LEU A 1 177 ? 34.885 39.519 107.887 1.00 30.07 220 LEU A N 1
ATOM 1444 C CA . LEU A 1 177 ? 33.665 39.042 108.548 1.00 30.80 220 LEU A CA 1
ATOM 1445 C C . LEU A 1 177 ? 33.843 39.288 110.055 1.00 32.27 220 LEU A C 1
ATOM 1446 O O . LEU A 1 177 ? 32.909 39.695 110.751 1.00 31.32 220 LEU A O 1
ATOM 1451 N N . LYS A 1 178 ? 35.049 39.045 110.560 1.00 29.94 221 LYS A N 1
ATOM 1452 C CA . LYS A 1 178 ? 35.313 39.289 111.970 1.00 31.08 221 LYS A CA 1
ATOM 1453 C C . LYS A 1 178 ? 35.134 40.781 112.292 1.00 31.90 221 LYS A C 1
ATOM 1454 O O . LYS A 1 178 ? 34.670 41.138 113.374 1.00 28.79 221 LYS A O 1
ATOM 1460 N N . GLN A 1 179 ? 35.502 41.650 111.351 1.00 33.26 222 GLN A N 1
ATOM 1461 C CA . GLN A 1 179 ? 35.355 43.089 111.562 1.00 34.64 222 GLN A CA 1
ATOM 1462 C C . GLN A 1 179 ? 33.873 43.447 111.604 1.00 36.26 222 GLN A C 1
ATOM 1463 O O . GLN A 1 179 ? 33.502 44.527 112.067 1.00 36.82 222 GLN A O 1
ATOM 1469 N N . CYS A 1 180 ? 33.029 42.538 111.116 1.00 34.27 223 CYS A N 1
ATOM 1470 C CA . CYS A 1 180 ? 31.584 42.747 111.142 1.00 34.30 223 CYS A CA 1
ATOM 1471 C C . CYS A 1 180 ? 31.007 42.334 112.493 1.00 32.23 223 CYS A C 1
ATOM 1472 O O . CYS A 1 180 ? 29.851 42.649 112.788 1.00 29.36 223 CYS A O 1
ATOM 1475 N N . ASP A 1 181 ? 31.813 41.642 113.304 1.00 33.57 224 ASP A N 1
ATOM 1476 C CA . ASP A 1 181 ? 31.339 41.079 114.576 1.00 32.86 224 ASP A CA 1
ATOM 1477 C C . ASP A 1 181 ? 30.161 40.209 114.115 1.00 30.20 224 ASP A C 1
ATOM 1478 O O . ASP A 1 181 ? 29.048 40.316 114.632 1.00 29.60 224 ASP A O 1
ATOM 1483 N N . PHE A 1 182 ? 30.412 39.362 113.121 1.00 25.19 225 PHE A N 1
ATOM 1484 C CA . PHE A 1 182 ? 29.356 38.527 112.552 1.00 28.60 225 PHE A CA 1
ATOM 1485 C C . PHE A 1 182 ? 28.532 37.718 113.540 1.00 27.48 225 PHE A C 1
ATOM 1486 O O . PHE A 1 182 ? 27.378 37.410 113.271 1.00 28.78 225 PHE A O 1
ATOM 1494 N N . MET A 1 183 ? 29.102 37.373 114.682 1.00 28.27 226 MET A N 1
ATOM 1495 C CA . MET A 1 183 ? 28.336 36.605 115.648 1.00 31.38 226 MET A CA 1
ATOM 1496 C C . MET A 1 183 ? 27.225 37.423 116.314 1.00 30.62 226 MET A C 1
ATOM 1497 O O . MET A 1 183 ? 26.237 36.867 116.796 1.00 28.78 226 MET A O 1
ATOM 1502 N N . ALA A 1 184 ? 27.375 38.743 116.318 1.00 28.77 227 ALA A N 1
ATOM 1503 C CA . ALA A 1 184 ? 26.372 39.612 116.925 1.00 29.93 227 ALA A CA 1
ATOM 1504 C C . ALA A 1 184 ? 25.428 40.165 115.874 1.00 30.03 227 ALA A C 1
ATOM 1505 O O . ALA A 1 184 ? 24.448 40.833 116.203 1.00 28.76 227 ALA A O 1
ATOM 1507 N N . HIS A 1 185 ? 25.728 39.875 114.611 1.00 30.73 228 HIS A N 1
ATOM 1508 C CA . HIS A 1 185 ? 24.934 40.371 113.491 1.00 30.70 228 HIS A CA 1
ATOM 1509 C C . HIS A 1 185 ? 24.717 39.305 112.419 1.00 32.06 228 HIS A C 1
ATOM 1510 O O . HIS A 1 185 ? 25.354 39.325 111.369 1.00 31.50 228 HIS A O 1
ATOM 1517 N N . PRO A 1 186 ? 23.805 38.363 112.669 1.00 34.12 229 PRO A N 1
ATOM 1518 C CA . PRO A 1 186 ? 23.557 37.321 111.671 1.00 34.18 229 PRO A CA 1
ATOM 1519 C C . PRO A 1 186 ? 23.073 37.925 110.359 1.00 33.91 229 PRO A C 1
ATOM 1520 O O . PRO A 1 186 ? 22.091 38.663 110.329 1.00 35.59 229 PRO A O 1
ATOM 1524 N N . ASP A 1 187 ? 23.773 37.607 109.276 1.00 34.28 230 ASP A N 1
ATOM 1525 C CA . ASP A 1 187 ? 23.437 38.127 107.958 1.00 29.46 230 ASP A CA 1
ATOM 1526 C C . ASP A 1 187 ? 23.660 37.057 106.891 1.00 27.12 230 ASP A C 1
ATOM 1527 O O . ASP A 1 187 ? 24.634 36.301 106.940 1.00 27.48 230 ASP A O 1
ATOM 1532 N N . ILE A 1 188 ? 22.760 37.007 105.918 1.00 26.58 231 ILE A N 1
ATOM 1533 C CA . ILE A 1 188 ? 22.827 36.025 104.847 1.00 22.12 231 ILE A CA 1
ATOM 1534 C C . ILE A 1 188 ? 24.151 36.070 104.093 1.00 26.17 231 ILE A C 1
ATOM 1535 O O . ILE A 1 188 ? 24.554 35.089 103.460 1.00 27.55 231 ILE A O 1
ATOM 1540 N N . ARG A 1 189 ? 24.846 37.199 104.165 1.00 26.28 232 ARG A N 1
ATOM 1541 C CA . ARG A 1 189 ? 26.114 37.308 103.462 1.00 28.26 232 ARG A CA 1
ATOM 1542 C C . ARG A 1 189 ? 27.202 36.423 104.058 1.00 29.35 232 ARG A C 1
ATOM 1543 O O . ARG A 1 189 ? 28.181 36.097 103.382 1.00 28.70 232 ARG A O 1
ATOM 1551 N N . LEU A 1 190 ? 27.039 36.024 105.318 1.00 27.40 233 LEU A N 1
ATOM 1552 C CA . LEU A 1 190 ? 28.028 35.149 105.935 1.00 26.63 233 LEU A CA 1
ATOM 1553 C C . LEU A 1 190 ? 27.936 33.791 105.232 1.00 23.92 233 LEU A C 1
ATOM 1554 O O . LEU A 1 190 ? 28.941 33.206 104.843 1.00 24.79 233 LEU A O 1
ATOM 1559 N N . VAL A 1 191 ? 26.713 33.308 105.060 1.00 23.13 234 VAL A N 1
ATOM 1560 C CA . VAL A 1 191 ? 26.469 32.028 104.406 1.00 22.57 234 VAL A CA 1
ATOM 1561 C C . VAL A 1 191 ? 26.963 32.058 102.960 1.00 23.84 234 VAL A C 1
ATOM 1562 O O . VAL A 1 191 ? 27.588 31.103 102.475 1.00 22.10 234 VAL A O 1
ATOM 1566 N N . GLN A 1 192 ? 26.666 33.162 102.278 1.00 23.23 235 GLN A N 1
ATOM 1567 C CA . GLN A 1 192 ? 27.063 33.340 100.893 1.00 24.99 235 GLN A CA 1
ATOM 1568 C C . GLN A 1 192 ? 28.573 33.358 100.734 1.00 25.01 235 GLN A C 1
ATOM 1569 O O . GLN A 1 192 ? 29.121 32.729 99.819 1.00 28.58 235 GLN A O 1
ATOM 1575 N N . ALA A 1 193 ? 29.243 34.078 101.622 1.00 23.84 236 ALA A N 1
ATOM 1576 C CA . ALA A 1 193 ? 30.742 34.134 101.646 1.00 23.10 236 ALA A CA 1
ATOM 1577 C C . ALA A 1 193 ? 31.277 32.751 101.907 1.00 21.75 236 ALA A C 1
ATOM 1578 O O . ALA A 1 193 ? 32.113 32.194 101.174 1.00 24.21 236 ALA A O 1
ATOM 1580 N N . TYR A 1 194 ? 30.701 32.104 102.932 1.00 23.67 237 TYR A N 1
ATOM 1581 C CA . TYR A 1 194 ? 31.163 30.761 103.148 1.00 19.04 237 TYR A CA 1
ATOM 1582 C C . TYR A 1 194 ? 30.957 29.906 101.920 1.00 20.89 237 TYR A C 1
ATOM 1583 O O . TYR A 1 194 ? 31.827 29.070 101.609 1.00 19.70 237 TYR A O 1
ATOM 1592 N N . LEU A 1 195 ? 29.813 30.015 101.284 1.00 24.32 238 LEU A N 1
ATOM 1593 C CA . LEU A 1 195 ? 29.469 29.161 100.155 1.00 22.43 238 LEU A CA 1
ATOM 1594 C C . LEU A 1 195 ? 30.476 29.240 99.033 1.00 24.70 238 LEU A C 1
ATOM 1595 O O . LEU A 1 195 ? 30.852 28.251 98.411 1.00 22.63 238 LEU A O 1
ATOM 1600 N N . ILE A 1 196 ? 30.903 30.486 98.842 1.00 24.56 239 ILE A N 1
ATOM 1601 C CA . ILE A 1 196 ? 31.904 30.771 97.791 1.00 27.37 239 ILE A CA 1
ATOM 1602 C C . ILE A 1 196 ? 33.260 30.196 98.208 1.00 28.86 239 ILE A C 1
ATOM 1603 O O . ILE A 1 196 ? 34.010 29.686 97.373 1.00 28.13 239 ILE A O 1
ATOM 1608 N N . LEU A 1 197 ? 33.645 30.312 99.485 1.00 27.92 240 LEU A N 1
ATOM 1609 C CA . LEU A 1 197 ? 34.950 29.817 99.914 1.00 27.94 240 LEU A CA 1
ATOM 1610 C C . LEU A 1 197 ? 34.962 28.297 99.805 1.00 28.36 240 LEU A C 1
ATOM 1611 O O . LEU A 1 197 ? 36.019 27.699 99.573 1.00 28.61 240 LEU A O 1
ATOM 1616 N N . ALA A 1 198 ? 33.783 27.683 99.962 1.00 26.18 241 ALA A N 1
ATOM 1617 C CA . ALA A 1 198 ? 33.643 26.222 99.912 1.00 23.02 241 ALA A CA 1
ATOM 1618 C C . ALA A 1 198 ? 33.795 25.628 98.527 1.00 25.12 241 ALA A C 1
ATOM 1619 O O . ALA A 1 198 ? 33.817 24.404 98.381 1.00 25.87 241 ALA A O 1
ATOM 1621 N N . THR A 1 199 ? 33.885 26.478 97.505 1.00 26.38 242 THR A N 1
ATOM 1622 C CA . THR A 1 199 ? 34.086 25.984 96.151 1.00 26.78 242 THR A CA 1
ATOM 1623 C C . THR A 1 199 ? 35.579 25.715 95.967 1.00 26.24 242 THR A C 1
ATOM 1624 O O . THR A 1 199 ? 35.992 25.127 94.971 1.00 29.23 242 THR A O 1
ATOM 1628 N N . THR A 1 200 ? 36.387 26.166 96.921 1.00 23.20 243 THR A N 1
ATOM 1629 C CA . THR A 1 200 ? 37.830 25.948 96.864 1.00 23.76 243 THR A CA 1
ATOM 1630 C C . THR A 1 200 ? 38.165 24.815 97.839 1.00 23.33 243 THR A C 1
ATOM 1631 O O . THR A 1 200 ? 37.272 24.137 98.325 1.00 24.50 243 THR A O 1
ATOM 1635 N N . THR A 1 201 ? 39.442 24.598 98.120 1.00 24.32 244 THR A N 1
ATOM 1636 C CA . THR A 1 201 ? 39.822 23.528 99.034 1.00 24.77 244 THR A CA 1
ATOM 1637 C C . THR A 1 201 ? 39.847 23.992 100.484 1.00 28.30 244 THR A C 1
ATOM 1638 O O . THR A 1 201 ? 40.196 23.214 101.386 1.00 28.12 244 THR A O 1
ATOM 1642 N N . PHE A 1 202 ? 39.478 25.255 100.703 1.00 25.96 245 PHE A N 1
ATOM 1643 C CA . PHE A 1 202 ? 39.450 25.819 102.047 1.00 26.46 245 PHE A CA 1
ATOM 1644 C C . PHE A 1 202 ? 38.915 24.855 103.113 1.00 27.22 245 PHE A C 1
ATOM 1645 O O . PHE A 1 202 ? 39.523 24.711 104.171 1.00 27.12 245 PHE A O 1
ATOM 1653 N N . PRO A 1 203 ? 37.783 24.174 102.848 1.00 25.88 246 PRO A N 1
ATOM 1654 C CA . PRO A 1 203 ? 37.238 23.245 103.842 1.00 28.91 246 PRO A CA 1
ATOM 1655 C C . PRO A 1 203 ? 38.164 22.066 104.130 1.00 31.21 246 PRO A C 1
ATOM 1656 O O . PRO A 1 203 ? 37.985 21.359 105.125 1.00 33.86 246 PRO A O 1
ATOM 1660 N N . TYR A 1 204 ? 39.128 21.826 103.263 1.00 32.67 247 TYR A N 1
ATOM 1661 C CA . TYR A 1 204 ? 40.094 20.752 103.412 1.00 33.90 247 TYR A CA 1
ATOM 1662 C C . TYR A 1 204 ? 41.323 21.264 104.139 1.00 33.69 247 TYR A C 1
ATOM 1663 O O . TYR A 1 204 ? 41.973 20.544 104.899 1.00 31.78 247 TYR A O 1
ATOM 1672 N N . ASP A 1 205 ? 41.674 22.535 103.885 1.00 34.32 248 ASP A N 1
ATOM 1673 C CA . ASP A 1 205 ? 42.832 23.130 104.548 1.00 36.30 248 ASP A CA 1
ATOM 1674 C C . ASP A 1 205 ? 42.529 23.358 106.023 1.00 37.31 248 ASP A C 1
ATOM 1675 O O . ASP A 1 205 ? 43.398 23.174 106.878 1.00 37.35 248 ASP A O 1
ATOM 1680 N N . GLU A 1 206 ? 41.288 23.767 106.304 1.00 35.87 249 GLU A N 1
ATOM 1681 C CA . GLU A 1 206 ? 40.829 24.082 107.657 1.00 31.09 249 GLU A CA 1
ATOM 1682 C C . GLU A 1 206 ? 39.496 23.409 107.999 1.00 30.63 249 GLU A C 1
ATOM 1683 O O . GLU A 1 206 ? 38.465 24.077 108.133 1.00 26.36 249 GLU A O 1
ATOM 1689 N N . PRO A 1 207 ? 39.509 22.081 108.178 1.00 29.99 250 PRO A N 1
ATOM 1690 C CA . PRO A 1 207 ? 38.297 21.321 108.499 1.00 27.35 250 PRO A CA 1
ATOM 1691 C C . PRO A 1 207 ? 37.528 21.738 109.738 1.00 27.18 250 PRO A C 1
ATOM 1692 O O . PRO A 1 207 ? 36.302 21.788 109.697 1.00 30.34 250 PRO A O 1
ATOM 1696 N N . LEU A 1 208 ? 38.220 22.029 110.838 1.00 27.16 251 LEU A N 1
ATOM 1697 C CA . LEU A 1 208 ? 37.526 22.432 112.061 1.00 25.67 251 LEU A CA 1
ATOM 1698 C C . LEU A 1 208 ? 36.974 23.849 111.971 1.00 25.68 251 LEU A C 1
ATOM 1699 O O . LEU A 1 208 ? 35.849 24.112 112.413 1.00 23.70 251 LEU A O 1
ATOM 1704 N N . LEU A 1 209 ? 37.770 24.759 111.414 1.00 21.79 252 LEU A N 1
ATOM 1705 C CA . LEU A 1 209 ? 37.340 26.135 111.251 1.00 19.55 252 LEU A CA 1
ATOM 1706 C C . LEU A 1 209 ? 36.146 26.129 110.309 1.00 22.32 252 LEU A C 1
ATOM 1707 O O . LEU A 1 209 ? 35.125 26.772 110.585 1.00 23.19 252 LEU A O 1
ATOM 1712 N N . ALA A 1 210 ? 36.268 25.384 109.208 1.00 20.22 253 ALA A N 1
ATOM 1713 C CA . ALA A 1 210 ? 35.192 25.294 108.227 1.00 17.33 253 ALA A CA 1
ATOM 1714 C C . ALA A 1 210 ? 33.930 24.675 108.835 1.00 20.62 253 ALA A C 1
ATOM 1715 O O . ALA A 1 210 ? 32.814 25.105 108.524 1.00 19.10 253 ALA A O 1
ATOM 1717 N N . ASN A 1 211 ? 34.093 23.672 109.698 1.00 17.33 254 ASN A N 1
ATOM 1718 C CA . ASN A 1 211 ? 32.940 23.053 110.331 1.00 19.20 254 ASN A CA 1
ATOM 1719 C C . ASN A 1 211 ? 32.268 24.021 111.320 1.00 23.71 254 ASN A C 1
ATOM 1720 O O . ASN A 1 211 ? 31.046 23.979 111.503 1.00 23.53 254 ASN A O 1
ATOM 1725 N N . SER A 1 212 ? 33.059 24.883 111.959 1.00 21.29 255 SER A N 1
ATOM 1726 C CA . SER A 1 212 ? 32.505 25.864 112.894 1.00 24.76 255 SER A CA 1
ATOM 1727 C C . SER A 1 212 ? 31.748 26.930 112.108 1.00 23.46 255 SER A C 1
ATOM 1728 O O . SER A 1 212 ? 30.665 27.362 112.509 1.00 22.17 255 SER A O 1
ATOM 1731 N N . LEU A 1 213 ? 32.341 27.354 110.998 1.00 20.32 256 LEU A N 1
ATOM 1732 C CA . LEU A 1 213 ? 31.733 28.356 110.138 1.00 23.66 256 LEU A CA 1
ATOM 1733 C C . LEU A 1 213 ? 30.426 27.795 109.549 1.00 25.45 256 LEU A C 1
ATOM 1734 O O . LEU A 1 213 ? 29.429 28.506 109.452 1.00 26.82 256 LEU A O 1
ATOM 1739 N N . LEU A 1 214 ? 30.432 26.516 109.173 1.00 28.11 257 LEU A N 1
ATOM 1740 C CA . LEU A 1 214 ? 29.238 25.887 108.621 1.00 27.08 257 LEU A CA 1
ATOM 1741 C C . LEU A 1 214 ? 28.153 25.883 109.696 1.00 25.56 257 LEU A C 1
ATOM 1742 O O . LEU A 1 214 ? 26.991 26.165 109.413 1.00 26.01 257 LEU A O 1
ATOM 1747 N N . THR A 1 215 ? 28.538 25.562 110.926 1.00 24.45 258 THR A N 1
ATOM 1748 C CA . THR A 1 215 ? 27.586 25.562 112.032 1.00 25.83 258 THR A CA 1
ATOM 1749 C C . THR A 1 215 ? 26.974 26.961 112.183 1.00 23.13 258 THR A C 1
ATOM 1750 O O . THR A 1 215 ? 25.778 27.089 112.440 1.00 23.70 258 THR A O 1
ATOM 1754 N N . GLN A 1 216 ? 27.790 28.002 112.020 1.00 22.44 259 GLN A N 1
ATOM 1755 C CA . GLN A 1 216 ? 27.287 29.371 112.096 1.00 26.37 259 GLN A CA 1
ATOM 1756 C C . GLN A 1 216 ? 26.335 29.663 110.940 1.00 26.74 259 GLN A C 1
ATOM 1757 O O . GLN A 1 216 ? 25.386 30.430 111.107 1.00 25.91 259 GLN A O 1
ATOM 1763 N N . CYS A 1 217 ? 26.589 29.071 109.771 1.00 20.88 260 CYS A N 1
ATOM 1764 C CA . CYS A 1 217 ? 25.709 29.286 108.624 1.00 22.48 260 CYS A CA 1
ATOM 1765 C C . CYS A 1 217 ? 24.372 28.585 108.877 1.00 22.82 260 CYS A C 1
ATOM 1766 O O . CYS A 1 217 ? 23.319 29.095 108.503 1.00 21.56 260 CYS A O 1
ATOM 1769 N N . ILE A 1 218 ? 24.419 27.417 109.515 1.00 22.31 261 ILE A N 1
ATOM 1770 C CA . ILE A 1 218 ? 23.204 26.673 109.820 1.00 21.48 261 ILE A CA 1
ATOM 1771 C C . ILE A 1 218 ? 22.387 27.502 110.805 1.00 21.74 261 ILE A C 1
ATOM 1772 O O . ILE A 1 218 ? 21.174 27.603 110.681 1.00 19.81 261 ILE A O 1
ATOM 1777 N N . HIS A 1 219 ? 23.068 28.105 111.775 1.00 22.69 262 HIS A N 1
ATOM 1778 C CA . HIS A 1 219 ? 22.414 28.959 112.759 1.00 23.36 262 HIS A CA 1
ATOM 1779 C C . HIS A 1 219 ? 21.834 30.208 112.055 1.00 25.83 262 HIS A C 1
ATOM 1780 O O . HIS A 1 219 ? 20.671 30.576 112.265 1.00 23.66 262 HIS A O 1
ATOM 1787 N N . THR A 1 220 ? 22.634 30.846 111.199 1.00 23.16 263 THR A N 1
ATOM 1788 C CA . THR A 1 220 ? 22.190 32.013 110.424 1.00 24.91 263 THR A CA 1
ATOM 1789 C C . THR A 1 220 ? 21.004 31.674 109.562 1.00 25.82 263 THR A C 1
ATOM 1790 O O . THR A 1 220 ? 20.011 32.417 109.518 1.00 24.97 263 THR A O 1
ATOM 1794 N N . PHE A 1 221 ? 21.072 30.550 108.850 1.00 26.21 264 PHE A N 1
ATOM 1795 C CA . PHE A 1 221 ? 19.944 30.147 108.025 1.00 26.41 264 PHE A CA 1
ATOM 1796 C C . PHE A 1 221 ? 18.705 30.004 108.884 1.00 27.14 264 PHE A C 1
ATOM 1797 O O . PHE A 1 221 ? 17.619 30.449 108.496 1.00 29.81 264 PHE A O 1
ATOM 1805 N N . LYS A 1 222 ? 18.839 29.223 109.960 1.00 27.86 265 LYS A N 1
ATOM 1806 C CA . LYS A 1 222 ? 17.630 28.858 110.719 1.00 27.32 265 LYS A CA 1
ATOM 1807 C C . LYS A 1 222 ? 17.043 30.078 111.352 1.00 27.16 265 LYS A C 1
ATOM 1808 O O . LYS A 1 222 ? 15.865 30.163 111.698 1.00 28.79 265 LYS A O 1
ATOM 1814 N N . ASN A 1 223 ? 17.931 31.045 111.545 1.00 27.71 266 ASN A N 1
ATOM 1815 C CA . ASN A 1 223 ? 17.539 32.283 112.202 1.00 27.40 266 ASN A CA 1
ATOM 1816 C C . ASN A 1 223 ? 16.476 33.056 111.415 1.00 28.30 266 ASN A C 1
ATOM 1817 O O . ASN A 1 223 ? 15.810 33.930 111.964 1.00 26.35 266 ASN A O 1
ATOM 1822 N N . PHE A 1 224 ? 16.320 32.738 110.132 1.00 26.87 267 PHE A N 1
ATOM 1823 C CA . PHE A 1 224 ? 15.323 33.408 109.287 1.00 28.21 267 PHE A CA 1
ATOM 1824 C C . PHE A 1 224 ? 13.927 32.800 109.459 1.00 26.22 267 PHE A C 1
ATOM 1825 O O . PHE A 1 224 ? 12.920 33.453 109.211 1.00 26.38 267 PHE A O 1
ATOM 1833 N N . HIS A 1 225 ? 13.874 31.541 109.872 1.00 26.71 268 HIS A N 1
ATOM 1834 C CA . HIS A 1 225 ? 12.608 30.847 110.052 1.00 29.03 268 HIS A CA 1
ATOM 1835 C C . HIS A 1 225 ? 11.761 30.822 108.786 1.00 30.59 268 HIS A C 1
ATOM 1836 O O . HIS A 1 225 ? 10.561 31.115 108.820 1.00 31.20 268 HIS A O 1
ATOM 1843 N N . VAL A 1 226 ? 12.397 30.499 107.665 1.00 30.41 269 VAL A N 1
ATOM 1844 C CA . VAL A 1 226 ? 11.686 30.354 106.402 1.00 31.93 269 VAL A CA 1
ATOM 1845 C C . VAL A 1 226 ? 11.815 28.865 106.085 1.00 34.51 269 VAL A C 1
ATOM 1846 O O . VAL A 1 226 ? 12.913 28.384 105.822 1.00 36.55 269 VAL A O 1
ATOM 1850 N N . ASP A 1 227 ? 10.703 28.135 106.135 1.00 38.96 270 ASP A N 1
ATOM 1851 C CA . ASP A 1 227 ? 10.710 26.688 105.872 1.00 45.54 270 ASP A CA 1
ATOM 1852 C C . ASP A 1 227 ? 10.087 26.363 104.516 1.00 45.10 270 ASP A C 1
ATOM 1853 O O . ASP A 1 227 ? 10.138 25.224 104.055 1.00 44.55 270 ASP A O 1
ATOM 1858 N N . ASP A 1 228 ? 9.484 27.369 103.896 1.00 43.96 271 ASP A N 1
ATOM 1859 C CA . ASP A 1 228 ? 8.843 27.206 102.603 1.00 41.28 271 ASP A CA 1
ATOM 1860 C C . ASP A 1 228 ? 9.385 28.281 101.661 1.00 38.93 271 ASP A C 1
ATOM 1861 O O . ASP A 1 228 ? 9.165 29.478 101.872 1.00 38.13 271 ASP A O 1
ATOM 1866 N N . PHE A 1 229 ? 10.089 27.852 100.620 1.00 35.50 272 PHE A N 1
ATOM 1867 C CA . PHE A 1 229 ? 10.681 28.786 99.666 1.00 37.93 272 PHE A CA 1
ATOM 1868 C C . PHE A 1 229 ? 9.789 29.135 98.471 1.00 39.46 272 PHE A C 1
ATOM 1869 O O . PHE A 1 229 ? 10.150 29.976 97.650 1.00 39.97 272 PHE A O 1
ATOM 1877 N N . ARG A 1 230 ? 8.629 28.496 98.371 1.00 42.48 273 ARG A N 1
ATOM 1878 C CA . ARG A 1 230 ? 7.725 28.760 97.261 1.00 45.32 273 ARG A CA 1
ATOM 1879 C C . ARG A 1 230 ? 7.037 30.109 97.419 1.00 46.75 273 ARG A C 1
ATOM 1880 O O . ARG A 1 230 ? 6.510 30.426 98.482 1.00 48.66 273 ARG A O 1
ATOM 1888 N N . PRO A 1 231 ? 7.041 30.929 96.356 1.00 49.05 274 PRO A N 1
ATOM 1889 C CA . PRO A 1 231 ? 6.407 32.252 96.392 1.00 50.95 274 PRO A CA 1
ATOM 1890 C C . PRO A 1 231 ? 4.908 32.122 96.654 1.00 52.06 274 PRO A C 1
ATOM 1891 O O . PRO A 1 231 ? 4.261 31.218 96.128 1.00 52.24 274 PRO A O 1
ATOM 1895 N N . LEU A 1 232 ? 4.360 33.024 97.461 1.00 54.28 275 LEU A N 1
ATOM 1896 C CA . LEU A 1 232 ? 2.937 32.984 97.778 1.00 57.05 275 LEU A CA 1
ATOM 1897 C C . LEU A 1 232 ? 2.177 34.162 97.165 1.00 58.79 275 LEU A C 1
ATOM 1898 O O . LEU A 1 232 ? 2.724 35.258 97.010 1.00 57.70 275 LEU A O 1
ATOM 1903 N N . LEU A 1 233 ? 0.916 33.919 96.809 1.00 60.71 276 LEU A N 1
ATOM 1904 C CA . LEU A 1 233 ? 0.063 34.936 96.194 1.00 61.45 276 LEU A CA 1
ATOM 1905 C C . LEU A 1 233 ? 0.028 36.226 97.004 1.00 62.53 276 LEU A C 1
ATOM 1906 O O . LEU A 1 233 ? 0.058 37.326 96.445 1.00 62.80 276 LEU A O 1
ATOM 1911 N N . ASN A 1 234 ? -0.029 36.090 98.324 1.00 62.96 277 ASN A N 1
ATOM 1912 C CA . ASN A 1 234 ? -0.078 37.255 99.197 1.00 63.18 277 ASN A CA 1
ATOM 1913 C C . ASN A 1 234 ? 1.299 37.879 99.441 1.00 62.66 277 ASN A C 1
ATOM 1914 O O . ASN A 1 234 ? 1.426 38.807 100.237 1.00 64.01 277 ASN A O 1
ATOM 1919 N N . ASP A 1 235 ? 2.325 37.384 98.752 1.00 61.03 278 ASP A N 1
ATOM 1920 C CA . ASP A 1 235 ? 3.679 37.901 98.941 1.00 58.86 278 ASP A CA 1
ATOM 1921 C C . ASP A 1 235 ? 4.091 39.085 98.085 1.00 56.73 278 ASP A C 1
ATOM 1922 O O . ASP A 1 235 ? 3.706 39.212 96.924 1.00 56.42 278 ASP A O 1
ATOM 1927 N N . ASP A 1 236 ? 4.896 39.951 98.681 1.00 55.45 279 ASP A N 1
ATOM 1928 C CA . ASP A 1 236 ? 5.438 41.095 97.976 1.00 53.39 279 ASP A CA 1
ATOM 1929 C C . ASP A 1 236 ? 6.465 40.438 97.053 1.00 52.20 279 ASP A C 1
ATOM 1930 O O . ASP A 1 236 ? 7.199 39.543 97.481 1.00 50.04 279 ASP A O 1
ATOM 1935 N N . PRO A 1 237 ? 6.518 40.849 95.774 1.00 50.39 280 PRO A N 1
ATOM 1936 C CA . PRO A 1 237 ? 7.485 40.253 94.847 1.00 45.87 280 PRO A CA 1
ATOM 1937 C C . PRO A 1 237 ? 8.916 40.243 95.391 1.00 40.87 280 PRO A C 1
ATOM 1938 O O . PRO A 1 237 ? 9.648 39.279 95.199 1.00 38.03 280 PRO A O 1
ATOM 1942 N N . VAL A 1 238 ? 9.307 41.317 96.069 1.00 38.40 281 VAL A N 1
ATOM 1943 C CA . VAL A 1 238 ? 10.644 41.410 96.647 1.00 38.01 281 VAL A CA 1
ATOM 1944 C C . VAL A 1 238 ? 10.859 40.311 97.683 1.00 38.98 281 VAL A C 1
ATOM 1945 O O . VAL A 1 238 ? 11.969 39.799 97.849 1.00 38.92 281 VAL A O 1
ATOM 1949 N N . GLU A 1 239 ? 9.783 39.953 98.373 1.00 39.86 282 GLU A N 1
ATOM 1950 C CA . GLU A 1 239 ? 9.814 38.924 99.397 1.00 40.35 282 GLU A CA 1
ATOM 1951 C C . GLU A 1 239 ? 9.839 37.543 98.744 1.00 39.21 282 GLU A C 1
ATOM 1952 O O . GLU A 1 239 ? 10.464 36.616 99.258 1.00 40.42 282 GLU A O 1
ATOM 1958 N N . SER A 1 240 ? 9.158 37.407 97.610 1.00 34.91 283 SER A N 1
ATOM 1959 C CA . SER A 1 240 ? 9.134 36.137 96.895 1.00 35.89 283 SER A CA 1
ATOM 1960 C C . SER A 1 240 ? 10.517 35.830 96.326 1.00 35.92 283 SER A C 1
ATOM 1961 O O . SER A 1 240 ? 10.946 34.679 96.288 1.00 37.37 283 SER A O 1
ATOM 1964 N N . ILE A 1 241 ? 11.204 36.878 95.886 1.00 35.09 284 ILE A N 1
ATOM 1965 C CA . ILE A 1 241 ? 12.537 36.761 95.309 1.00 33.60 284 ILE A CA 1
ATOM 1966 C C . ILE A 1 241 ? 13.557 36.394 96.388 1.00 33.41 284 ILE A C 1
ATOM 1967 O O . ILE A 1 241 ? 14.480 35.605 96.154 1.00 33.75 284 ILE A O 1
ATOM 1972 N N . ALA A 1 242 ? 13.396 36.981 97.567 1.00 28.88 285 ALA A N 1
ATOM 1973 C CA . ALA A 1 242 ? 14.294 36.693 98.669 1.00 29.16 285 ALA A CA 1
ATOM 1974 C C . ALA A 1 242 ? 14.172 35.223 99.091 1.00 28.64 285 ALA A C 1
ATOM 1975 O O . ALA A 1 242 ? 15.163 34.609 99.468 1.00 28.16 285 ALA A O 1
ATOM 1977 N N . LYS A 1 243 ? 12.966 34.662 99.008 1.00 26.83 286 LYS A N 1
ATOM 1978 C CA . LYS A 1 243 ? 12.745 33.277 99.406 1.00 29.48 286 LYS A CA 1
ATOM 1979 C C . LYS A 1 243 ? 13.226 32.261 98.379 1.00 30.57 286 LYS A C 1
ATOM 1980 O O . LYS A 1 243 ? 13.689 31.172 98.742 1.00 32.32 286 LYS A O 1
ATOM 1986 N N . VAL A 1 244 ? 13.118 32.606 97.100 1.00 28.69 287 VAL A N 1
ATOM 1987 C CA . VAL A 1 244 ? 13.579 31.714 96.053 1.00 25.32 287 VAL A CA 1
ATOM 1988 C C . VAL A 1 244 ? 15.107 31.648 96.172 1.00 24.31 287 VAL A C 1
ATOM 1989 O O . VAL A 1 244 ? 15.699 30.589 96.024 1.00 24.25 287 VAL A O 1
ATOM 1993 N N . THR A 1 245 ? 15.722 32.786 96.481 1.00 25.46 288 THR A N 1
ATOM 1994 C CA . THR A 1 245 ? 17.171 32.901 96.635 1.00 26.85 288 THR A CA 1
ATOM 1995 C C . THR A 1 245 ? 17.633 32.145 97.880 1.00 28.75 288 THR A C 1
ATOM 1996 O O . THR A 1 245 ? 18.610 31.390 97.835 1.00 29.89 288 THR A O 1
ATOM 2000 N N . LEU A 1 246 ? 16.936 32.356 98.994 1.00 26.36 289 LEU A N 1
ATOM 2001 C CA . LEU A 1 246 ? 17.277 31.671 100.231 1.00 24.65 289 LEU A CA 1
ATOM 2002 C C . LEU A 1 246 ? 17.190 30.165 99.976 1.00 25.19 289 LEU A C 1
ATOM 2003 O O . LEU A 1 246 ? 18.036 29.396 100.441 1.00 22.81 289 LEU A O 1
ATOM 2008 N N . GLY A 1 247 ? 16.167 29.757 99.227 1.00 21.59 290 GLY A N 1
ATOM 2009 C CA . GLY A 1 247 ? 15.998 28.351 98.905 1.00 20.48 290 GLY A CA 1
ATOM 2010 C C . GLY A 1 247 ? 17.194 27.771 98.168 1.00 21.07 290 GLY A C 1
ATOM 2011 O O . GLY A 1 247 ? 17.616 26.652 98.442 1.00 20.24 290 GLY A O 1
ATOM 2012 N N . ARG A 1 248 ? 17.750 28.513 97.217 1.00 20.96 291 ARG A N 1
ATOM 2013 C CA . ARG A 1 248 ? 18.913 28.002 96.504 1.00 24.06 291 ARG A CA 1
ATOM 2014 C C . ARG A 1 248 ? 20.108 27.907 97.441 1.00 22.97 291 ARG A C 1
ATOM 2015 O O . ARG A 1 248 ? 20.915 26.995 97.331 1.00 24.30 291 ARG A O 1
ATOM 2023 N N . ILE A 1 249 ? 20.224 28.868 98.347 1.00 22.18 292 ILE A N 1
ATOM 2024 C CA . ILE A 1 249 ? 21.322 28.897 99.300 1.00 22.89 292 ILE A CA 1
ATOM 2025 C C . ILE A 1 249 ? 21.235 27.676 100.221 1.00 24.14 292 ILE A C 1
ATOM 2026 O O . ILE A 1 249 ? 22.226 26.991 100.456 1.00 26.30 292 ILE A O 1
ATOM 2031 N N . PHE A 1 250 ? 20.033 27.401 100.712 1.00 22.65 293 PHE A N 1
ATOM 2032 C CA . PHE A 1 250 ? 19.776 26.266 101.576 1.00 23.12 293 PHE A CA 1
ATOM 2033 C C . PHE A 1 250 ? 20.278 24.963 100.942 1.00 23.03 293 PHE A C 1
ATOM 2034 O O . PHE A 1 250 ? 20.946 24.164 101.593 1.00 22.25 293 PHE A O 1
ATOM 2042 N N . TYR A 1 251 ? 19.909 24.771 99.646 1.00 22.88 294 TYR A N 1
ATOM 2043 C CA . TYR A 1 251 ? 20.376 23.554 98.984 1.00 25.67 294 TYR A CA 1
ATOM 2044 C C . TYR A 1 251 ? 21.871 23.459 98.760 1.00 25.87 294 TYR A C 1
ATOM 2045 O O . TYR A 1 251 ? 22.521 22.433 99.007 1.00 24.63 294 TYR A O 1
ATOM 2054 N N . ARG A 1 252 ? 22.512 24.592 98.472 1.00 24.58 295 ARG A N 1
ATOM 2055 C CA . ARG A 1 252 ? 23.958 24.560 98.312 1.00 26.85 295 ARG A CA 1
ATOM 2056 C C . ARG A 1 252 ? 24.498 24.242 99.710 1.00 26.10 295 ARG A C 1
ATOM 2057 O O . ARG A 1 252 ? 25.492 23.533 99.868 1.00 22.95 295 ARG A O 1
ATOM 2065 N N . LEU A 1 253 ? 23.817 24.755 100.723 1.00 25.31 296 LEU A N 1
ATOM 20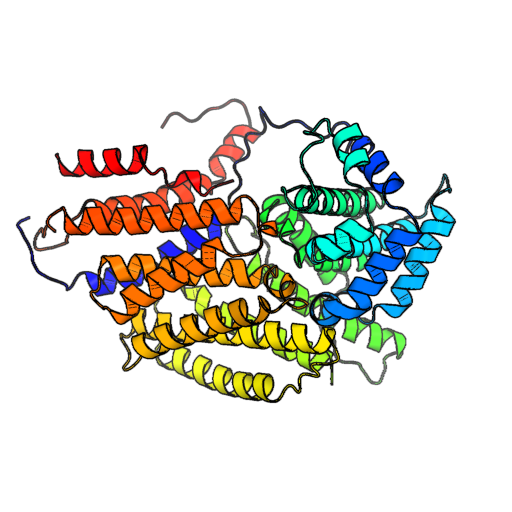66 C CA . LEU A 1 253 ? 24.306 24.555 102.072 1.00 26.42 296 LEU A CA 1
ATOM 2067 C C . LEU A 1 253 ? 24.293 23.081 102.432 1.00 27.38 296 LEU A C 1
ATOM 2068 O O . LEU A 1 253 ? 25.149 22.539 103.111 1.00 26.79 296 LEU A O 1
ATOM 2073 N N . CYS A 1 254 ? 23.176 22.475 102.019 1.00 26.32 297 CYS A N 1
ATOM 2074 C CA . CYS A 1 254 ? 22.945 21.046 102.302 1.00 26.83 297 CYS A CA 1
ATOM 2075 C C . CYS A 1 254 ? 24.103 20.252 101.689 1.00 24.84 297 CYS A C 1
ATOM 2076 O O . CYS A 1 254 ? 24.671 19.344 102.277 1.00 26.58 297 CYS A O 1
ATOM 2079 N N . GLY A 1 255 ? 24.424 20.708 100.473 1.00 23.62 298 GLY A N 1
ATOM 2080 C CA . GLY A 1 255 ? 25.577 20.122 99.777 1.00 23.99 298 GLY A CA 1
ATOM 2081 C C . GLY A 1 255 ? 26.814 20.173 100.683 1.00 25.66 298 GLY A C 1
ATOM 2082 O O . GLY A 1 255 ? 27.439 19.139 100.963 1.00 29.15 298 GLY A O 1
ATOM 2083 N N . CYS A 1 256 ? 27.144 21.330 101.268 1.00 24.36 299 CYS A N 1
ATOM 2084 C CA . CYS A 1 256 ? 28.325 21.450 102.123 1.00 25.65 299 CYS A CA 1
ATOM 2085 C C . CYS A 1 256 ? 28.189 20.614 103.380 1.00 24.50 299 CYS A C 1
ATOM 2086 O O . CYS A 1 256 ? 29.149 20.012 103.844 1.00 25.18 299 CYS A O 1
ATOM 2089 N N . ASP A 1 257 ? 26.987 20.600 103.940 1.00 26.17 300 ASP A N 1
ATOM 2090 C CA . ASP A 1 257 ? 26.720 19.858 105.160 1.00 28.07 300 ASP A CA 1
ATOM 2091 C C . ASP A 1 257 ? 27.050 18.389 104.974 1.00 28.85 300 ASP A C 1
ATOM 2092 O O . ASP A 1 257 ? 27.609 17.745 105.860 1.00 28.15 300 ASP A O 1
ATOM 2097 N N . TYR A 1 258 ? 26.695 17.859 103.810 1.00 29.23 301 TYR A N 1
ATOM 2098 C CA . TYR A 1 258 ? 26.959 16.464 103.504 1.00 27.33 301 TYR A CA 1
ATOM 2099 C C . TYR A 1 258 ? 28.455 16.226 103.276 1.00 25.67 301 TYR A C 1
ATOM 2100 O O . TYR A 1 258 ? 29.027 15.286 103.816 1.00 28.08 301 TYR A O 1
ATOM 2109 N N . LEU A 1 259 ? 29.080 17.083 102.478 1.00 23.85 302 LEU A N 1
ATOM 2110 C CA . LEU A 1 259 ? 30.504 16.959 102.174 1.00 24.99 302 LEU A CA 1
ATOM 2111 C C . LEU A 1 259 ? 31.403 17.105 103.396 1.00 26.07 302 LEU A C 1
ATOM 2112 O O . LEU A 1 259 ? 32.505 16.561 103.419 1.00 24.27 302 LEU A O 1
ATOM 2117 N N . GLN A 1 260 ? 30.948 17.849 104.403 1.00 24.99 303 GLN A N 1
ATOM 2118 C CA . GLN A 1 260 ? 31.763 18.046 105.596 1.00 25.56 303 GLN A CA 1
ATOM 2119 C C . GLN A 1 260 ? 31.365 17.098 106.717 1.00 26.22 303 GLN A C 1
ATOM 2120 O O . GLN A 1 260 ? 31.749 17.286 107.870 1.00 27.24 303 GLN A O 1
ATOM 2126 N N . SER A 1 261 ? 30.608 16.062 106.377 1.00 25.38 304 SER A N 1
ATOM 2127 C CA . SER A 1 261 ? 30.196 15.102 107.389 1.00 29.36 304 SER A CA 1
ATOM 2128 C C . SER A 1 261 ? 31.369 14.361 108.025 1.00 28.29 304 SER A C 1
ATOM 2129 O O . SER A 1 261 ? 32.376 14.066 107.379 1.00 26.35 304 SER A O 1
ATOM 2132 N N . GLY A 1 262 ? 31.221 14.079 109.311 1.00 26.88 305 GLY A N 1
ATOM 2133 C CA . GLY A 1 262 ? 32.256 13.390 110.041 1.00 28.08 305 GLY A CA 1
ATOM 2134 C C . GLY A 1 262 ? 32.113 13.665 111.519 1.00 28.77 305 GLY A C 1
ATOM 2135 O O . GLY A 1 262 ? 31.253 14.439 111.936 1.00 27.19 305 GLY A O 1
ATOM 2136 N N . PRO A 1 263 ? 32.958 13.046 112.346 1.00 30.77 306 PRO A N 1
ATOM 2137 C CA . PRO A 1 263 ? 32.865 13.277 113.792 1.00 29.60 306 PRO A CA 1
ATOM 2138 C C . PRO A 1 263 ? 33.131 14.734 114.201 1.00 29.41 306 PRO A C 1
ATOM 2139 O O . PRO A 1 263 ? 32.694 15.180 115.269 1.00 28.78 306 PRO A O 1
ATOM 2143 N N . ARG A 1 264 ? 33.822 15.480 113.345 1.00 26.93 307 ARG A N 1
ATOM 2144 C CA . ARG A 1 264 ? 34.125 16.886 113.630 1.00 27.50 307 ARG A CA 1
ATOM 2145 C C . ARG A 1 264 ? 33.026 17.872 113.180 1.00 28.23 307 ARG A C 1
ATOM 2146 O O . ARG A 1 264 ? 33.216 19.084 113.236 1.00 26.64 307 ARG A O 1
ATOM 2154 N N . LYS A 1 265 ? 31.883 17.353 112.734 1.00 29.24 308 LYS A N 1
ATOM 2155 C CA . LYS A 1 265 ? 30.767 18.199 112.297 1.00 27.37 308 LYS A CA 1
ATOM 2156 C C . LYS A 1 265 ? 29.499 17.577 112.886 1.00 26.76 308 LYS A C 1
ATOM 2157 O O . LYS A 1 265 ? 28.701 16.972 112.174 1.00 25.20 308 LYS A O 1
ATOM 2163 N N . PRO A 1 266 ? 29.301 17.729 114.205 1.00 25.40 309 PRO A N 1
ATOM 2164 C CA . PRO A 1 266 ? 28.175 17.215 114.996 1.00 26.39 309 PRO A CA 1
ATOM 2165 C C . PRO A 1 266 ? 26.800 17.848 114.787 1.00 26.98 309 PRO A C 1
ATOM 2166 O O . PRO A 1 266 ? 25.781 17.229 115.084 1.00 31.68 309 PRO A O 1
ATOM 2170 N N . ILE A 1 267 ? 26.758 19.082 114.304 1.00 25.53 310 ILE A N 1
ATOM 2171 C CA . ILE A 1 267 ? 25.483 19.750 114.063 1.00 24.96 310 ILE A CA 1
ATOM 2172 C C . ILE A 1 267 ? 25.151 19.605 112.579 1.00 27.11 310 ILE A C 1
ATOM 2173 O O . ILE A 1 267 ? 25.984 19.902 111.720 1.00 27.97 310 ILE A O 1
ATOM 2178 N N . ALA A 1 268 ? 23.937 19.150 112.287 1.00 26.84 311 ALA A N 1
ATOM 2179 C CA . ALA A 1 268 ? 23.543 18.843 110.917 1.00 32.63 311 ALA A CA 1
ATOM 2180 C C . ALA A 1 268 ? 22.421 19.763 110.446 1.00 32.83 311 ALA A C 1
ATOM 2181 O O . ALA A 1 268 ? 21.562 20.162 111.232 1.00 33.67 311 ALA A O 1
ATOM 2183 N N . LEU A 1 269 ? 22.436 20.095 109.159 1.00 37.25 312 LEU A N 1
ATOM 2184 C CA . LEU A 1 269 ? 21.375 20.898 108.563 1.00 39.19 312 LEU A CA 1
ATOM 2185 C C . LEU A 1 269 ? 20.090 20.090 108.413 1.00 43.22 312 LEU A C 1
ATOM 2186 O O . LEU A 1 269 ? 18.990 20.620 108.571 1.00 45.93 312 LEU A O 1
ATOM 2191 N N . HIS A 1 270 ? 20.237 18.806 108.106 1.00 51.01 313 HIS A N 1
ATOM 2192 C CA . HIS A 1 270 ? 19.126 17.866 108.191 1.00 57.66 313 HIS A CA 1
ATOM 2193 C C . HIS A 1 270 ? 17.992 18.266 107.252 1.00 59.13 313 HIS A C 1
ATOM 2194 O O . HIS A 1 270 ? 17.073 17.485 107.006 1.00 60.92 313 HIS A O 1
ATOM 2201 N N . ARG A 1 293 ? 12.700 25.660 86.418 1.00 76.09 336 ARG A N 1
ATOM 2202 C CA . ARG A 1 293 ? 12.549 27.099 86.245 1.00 78.42 336 ARG A CA 1
ATOM 2203 C C . ARG A 1 293 ? 13.562 27.644 85.243 1.00 79.73 336 ARG A C 1
ATOM 2204 O O . ARG A 1 293 ? 13.216 28.429 84.360 1.00 78.53 336 ARG A O 1
ATOM 2212 N N . GLU A 1 294 ? 14.814 27.222 85.385 1.00 79.98 337 GLU A N 1
ATOM 2213 C CA . GLU A 1 294 ? 15.807 27.398 84.332 1.00 80.45 337 GLU A CA 1
ATOM 2214 C C . GLU A 1 294 ? 17.244 27.139 84.772 1.00 80.87 337 GLU A C 1
ATOM 2215 O O . GLU A 1 294 ? 17.768 26.039 84.595 1.00 81.27 337 GLU A O 1
ATOM 2221 N N . GLU A 1 295 ? 17.875 28.158 85.345 1.00 82.07 338 GLU A N 1
ATOM 2222 C CA . GLU A 1 295 ? 19.250 28.041 85.815 1.00 82.21 338 GLU A CA 1
ATOM 2223 C C . GLU A 1 295 ? 19.246 27.406 87.201 1.00 81.01 338 GLU A C 1
ATOM 2224 O O . GLU A 1 295 ? 20.141 26.719 87.610 1.00 81.44 338 GLU A O 1
ATOM 2230 N N . ASN A 1 296 ? 18.168 27.670 87.932 1.00 79.74 339 ASN A N 1
ATOM 2231 C CA . ASN A 1 296 ? 17.951 27.044 89.231 1.00 78.87 339 ASN A CA 1
ATOM 2232 C C . ASN A 1 296 ? 17.143 25.759 89.088 1.00 77.20 339 ASN A C 1
ATOM 2233 O O . ASN A 1 296 ? 16.740 25.154 90.081 1.00 76.43 339 ASN A O 1
ATOM 2238 N N . SER A 1 297 ? 16.910 25.347 87.846 1.00 74.51 340 SER A N 1
ATOM 2239 C CA . SER A 1 297 ? 16.502 23.977 87.557 1.00 70.55 340 SER A CA 1
ATOM 2240 C C . SER A 1 297 ? 17.748 23.098 87.529 1.00 66.52 340 SER A C 1
ATOM 2241 O O . SER A 1 297 ? 17.704 21.929 87.914 1.00 65.76 340 SER A O 1
ATOM 2244 N N . THR A 1 298 ? 18.858 23.668 87.072 1.00 60.65 341 THR A N 1
ATOM 2245 C CA . THR A 1 298 ? 20.166 23.049 87.249 1.00 55.78 341 THR A CA 1
ATOM 2246 C C . THR A 1 298 ? 20.521 22.921 88.727 1.00 51.40 341 THR A C 1
ATOM 2247 O O . THR A 1 298 ? 21.098 21.921 89.153 1.00 48.73 341 THR A O 1
ATOM 2251 N N . GLU A 1 299 ? 20.171 23.941 89.504 1.00 44.91 342 GLU A N 1
ATOM 2252 C CA . GLU A 1 299 ? 20.419 23.930 90.944 1.00 43.51 342 GLU A CA 1
ATOM 2253 C C . GLU A 1 299 ? 19.699 22.735 91.550 1.00 44.06 342 GLU A C 1
ATOM 2254 O O . GLU A 1 299 ? 20.173 22.117 92.508 1.00 42.37 342 GLU A O 1
ATOM 2260 N N . VAL A 1 300 ? 18.536 22.428 90.988 1.00 41.25 343 VAL A N 1
ATOM 2261 C CA . VAL A 1 300 ? 17.743 21.312 91.459 1.00 43.28 343 VAL A CA 1
ATOM 2262 C C . VAL A 1 300 ? 18.430 20.012 91.086 1.00 43.70 343 VAL A C 1
ATOM 2263 O O . VAL A 1 300 ? 18.470 19.065 91.876 1.00 44.36 343 VAL A O 1
ATOM 2267 N N . LEU A 1 301 ? 18.980 19.981 89.880 1.00 42.33 344 LEU A N 1
ATOM 2268 C CA . LEU A 1 301 ? 19.671 18.800 89.399 1.00 43.50 344 LEU A CA 1
ATOM 2269 C C . LEU A 1 301 ? 20.928 18.539 90.231 1.00 43.66 344 LEU A C 1
ATOM 2270 O O . LEU A 1 301 ? 21.200 17.390 90.587 1.00 42.91 344 LEU A O 1
ATOM 2275 N N . TYR A 1 302 ? 21.677 19.602 90.551 1.00 42.61 345 TYR A N 1
ATOM 2276 C CA . TYR A 1 302 ? 22.905 19.480 91.353 1.00 39.99 345 TYR A CA 1
ATOM 2277 C C . TYR A 1 302 ? 22.623 18.875 92.720 1.00 39.09 345 TYR A C 1
ATOM 2278 O O . TYR A 1 302 ? 23.387 18.042 93.206 1.00 40.17 345 TYR A O 1
ATOM 2287 N N . TRP A 1 303 ? 21.534 19.302 93.346 1.00 35.97 346 TRP A N 1
ATOM 2288 C CA . TRP A 1 303 ? 21.177 18.768 94.648 1.00 35.64 346 TRP A CA 1
ATOM 2289 C C . TRP A 1 303 ? 20.709 17.314 94.543 1.00 36.60 346 TRP A C 1
ATOM 2290 O O . TRP A 1 303 ? 21.104 16.471 95.347 1.00 37.40 346 TRP A O 1
ATOM 2301 N N . LYS A 1 304 ? 19.865 17.017 93.562 1.00 35.50 347 LYS A N 1
ATOM 2302 C CA . LYS A 1 304 ? 19.366 15.657 93.414 1.00 38.07 347 LYS A CA 1
ATOM 2303 C C . LYS A 1 304 ? 20.473 14.636 93.207 1.00 38.25 347 LYS A C 1
ATOM 2304 O O . LYS A 1 304 ? 20.378 13.510 93.690 1.00 37.40 347 LYS A O 1
ATOM 2310 N N . ILE A 1 305 ? 21.522 15.026 92.491 1.00 36.98 348 ILE A N 1
ATOM 2311 C CA . ILE A 1 305 ? 22.618 14.112 92.237 1.00 38.65 348 ILE A CA 1
ATOM 2312 C C . ILE A 1 305 ? 23.445 13.913 93.495 1.00 37.77 348 ILE A C 1
ATOM 2313 O O . ILE A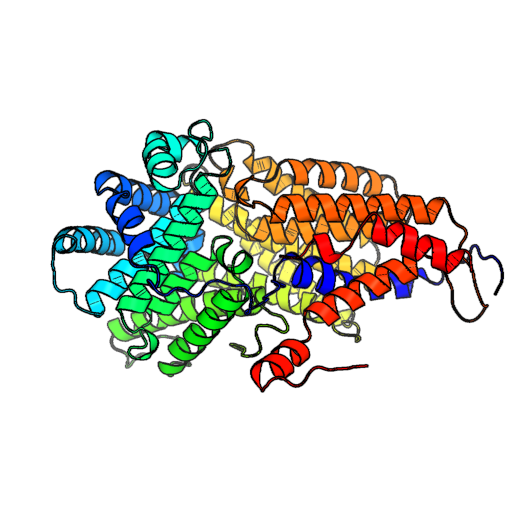 1 305 ? 23.891 12.803 93.778 1.00 37.57 348 ILE A O 1
ATOM 2318 N N . ILE A 1 306 ? 23.636 14.982 94.262 1.00 39.00 349 ILE A N 1
ATOM 2319 C CA . ILE A 1 306 ? 24.405 14.881 95.501 1.00 36.93 349 ILE A CA 1
ATOM 2320 C C . ILE A 1 306 ? 23.633 14.081 96.551 1.00 37.12 349 ILE A C 1
ATOM 2321 O O . ILE A 1 306 ? 24.229 13.324 97.315 1.00 39.63 349 ILE A O 1
ATOM 2326 N N . SER A 1 307 ? 22.312 14.221 96.580 1.00 34.74 350 SER A N 1
ATOM 2327 C CA . SER A 1 307 ? 21.525 13.487 97.562 1.00 36.92 350 SER A CA 1
ATOM 2328 C C . SER A 1 307 ? 21.560 11.988 97.251 1.00 36.01 350 SER A C 1
ATOM 2329 O O . SER A 1 307 ? 21.397 11.145 98.135 1.00 36.02 350 SER A O 1
ATOM 2332 N N . LEU A 1 308 ? 21.774 11.668 95.981 1.00 35.82 351 LEU A N 1
ATOM 2333 C CA . LEU A 1 308 ? 21.874 10.283 95.531 1.00 33.75 351 LEU A CA 1
ATOM 2334 C C . LEU A 1 308 ? 23.224 9.763 96.032 1.00 30.66 351 LEU A C 1
ATOM 2335 O O . LEU A 1 308 ? 23.342 8.637 96.516 1.00 29.93 351 LEU A O 1
ATOM 2340 N N . ASP A 1 309 ? 24.240 10.607 95.922 1.00 28.78 352 ASP A N 1
ATOM 2341 C CA . ASP A 1 309 ? 25.571 10.257 96.386 1.00 31.08 352 ASP A CA 1
ATOM 2342 C C . ASP A 1 309 ? 25.491 9.960 97.888 1.00 33.87 352 ASP A C 1
ATOM 2343 O O . ASP A 1 309 ? 26.079 8.994 98.385 1.00 32.95 352 ASP A O 1
ATOM 2348 N N . ARG A 1 310 ? 24.744 10.796 98.604 1.00 34.99 353 ARG A N 1
ATOM 2349 C CA . ARG A 1 310 ? 24.589 10.633 100.041 1.00 37.51 353 ARG A CA 1
ATOM 2350 C C . ARG A 1 310 ? 23.820 9.361 100.359 1.00 36.74 353 ARG A C 1
ATOM 2351 O O . ARG A 1 310 ? 24.190 8.626 101.274 1.00 35.89 353 ARG A O 1
ATOM 2359 N N . ASP A 1 311 ? 22.753 9.104 99.604 1.00 35.53 354 ASP A N 1
ATOM 2360 C CA . ASP A 1 311 ? 21.945 7.904 99.818 1.00 35.09 354 ASP A CA 1
ATOM 2361 C C . ASP A 1 311 ? 22.795 6.646 99.766 1.00 34.68 354 ASP A C 1
ATOM 2362 O O . ASP A 1 311 ? 22.470 5.655 100.413 1.00 31.88 354 ASP A O 1
ATOM 2367 N N . LEU A 1 312 ? 23.872 6.690 98.980 1.00 31.80 355 LEU A N 1
ATOM 2368 C CA . LEU A 1 312 ? 24.760 5.551 98.839 1.00 29.96 355 LEU A CA 1
ATOM 2369 C C . LEU A 1 312 ? 25.855 5.490 99.894 1.00 31.23 355 LEU A C 1
ATOM 2370 O O . LEU A 1 312 ? 26.013 4.470 100.570 1.00 30.98 355 LEU A O 1
ATOM 2375 N N . ASP A 1 313 ? 26.610 6.576 100.039 1.00 31.97 356 ASP A N 1
ATOM 2376 C CA . ASP A 1 313 ? 27.714 6.602 100.994 1.00 31.86 356 ASP A CA 1
ATOM 2377 C C . ASP A 1 313 ? 27.333 6.588 102.460 1.00 33.46 356 ASP A C 1
ATOM 2378 O O . ASP A 1 313 ? 28.209 6.544 103.322 1.00 37.40 356 ASP A O 1
ATOM 2383 N N . GLN A 1 314 ? 26.040 6.626 102.755 1.00 33.00 357 GLN A N 1
ATOM 2384 C CA . GLN A 1 314 ? 25.611 6.579 104.143 1.00 35.38 357 GLN A CA 1
ATOM 2385 C C . GLN A 1 314 ? 25.917 5.176 104.680 1.00 33.20 357 GLN A C 1
ATOM 2386 O O . GLN A 1 314 ? 26.017 4.973 105.883 1.00 33.92 357 GLN A O 1
ATOM 2392 N N . TYR A 1 315 ? 26.085 4.217 103.774 1.00 32.72 358 TYR A N 1
ATOM 2393 C CA . TYR A 1 315 ? 26.378 2.836 104.152 1.00 33.05 358 TYR A CA 1
ATOM 2394 C C . TYR A 1 315 ? 27.863 2.580 104.424 1.00 34.02 358 TYR A C 1
ATOM 2395 O O . TYR A 1 315 ? 28.220 1.538 104.967 1.00 33.35 358 TYR A O 1
ATOM 2404 N N . LEU A 1 316 ? 28.725 3.528 104.064 1.00 32.80 359 LEU A N 1
ATOM 2405 C CA . LEU A 1 316 ? 30.159 3.365 104.283 1.00 35.71 359 LEU A CA 1
ATOM 2406 C C . LEU A 1 316 ? 30.545 2.967 105.712 1.00 39.85 359 LEU A C 1
ATOM 2407 O O . LEU A 1 316 ? 31.258 1.984 105.918 1.00 41.13 359 LEU A O 1
ATOM 2412 N N . ASN A 1 317 ? 30.087 3.732 106.696 1.00 42.53 360 ASN A N 1
ATOM 2413 C CA . ASN A 1 317 ? 30.428 3.449 108.086 1.00 44.84 360 ASN A CA 1
ATOM 2414 C C . ASN A 1 317 ? 29.298 2.782 108.847 1.00 47.54 360 ASN A C 1
ATOM 2415 O O . ASN A 1 317 ? 29.279 2.799 110.080 1.00 50.68 360 ASN A O 1
ATOM 2420 N N . LYS A 1 318 ? 28.356 2.201 108.110 1.00 48.16 361 LYS A N 1
ATOM 2421 C CA . LYS A 1 318 ? 27.226 1.506 108.711 1.00 48.51 361 LYS A CA 1
ATOM 2422 C C . LYS A 1 318 ? 27.517 0.019 108.550 1.00 49.37 361 LYS A C 1
ATOM 2423 O O . LYS A 1 318 ? 28.177 -0.380 107.596 1.00 50.62 361 LYS A O 1
ATOM 2429 N N . SER A 1 319 ? 27.042 -0.807 109.476 1.00 50.11 362 SER A N 1
ATOM 2430 C CA . SER A 1 319 ? 27.297 -2.240 109.379 1.00 50.70 362 SER A CA 1
ATOM 2431 C C . SER A 1 319 ? 26.188 -2.974 108.633 1.00 51.11 362 SER A C 1
ATOM 2432 O O . SER A 1 319 ? 26.368 -4.114 108.204 1.00 51.30 362 SER A O 1
ATOM 2435 N N . SER A 1 320 ? 25.040 -2.323 108.481 1.00 49.34 363 SER A N 1
ATOM 2436 C CA . SER A 1 320 ? 23.932 -2.931 107.765 1.00 47.93 363 SER A CA 1
ATOM 2437 C C . SER A 1 320 ? 24.186 -2.821 106.262 1.00 47.29 363 SER A C 1
ATOM 2438 O O . SER A 1 320 ? 24.909 -1.939 105.805 1.00 45.29 363 SER A O 1
ATOM 2441 N N . LYS A 1 321 ? 23.596 -3.728 105.496 1.00 46.96 364 LYS A N 1
ATOM 2442 C CA . LYS A 1 321 ? 23.770 -3.727 104.050 1.00 46.13 364 LYS A CA 1
ATOM 2443 C C . LYS A 1 321 ? 22.589 -3.062 103.364 1.00 43.29 364 LYS A C 1
ATOM 2444 O O . LYS A 1 321 ? 21.450 -3.190 103.812 1.00 44.20 364 LYS A O 1
ATOM 2450 N N . PRO A 1 322 ? 22.846 -2.317 102.279 1.00 39.33 365 PRO A N 1
ATOM 2451 C CA . PRO A 1 322 ? 21.724 -1.681 101.587 1.00 38.44 365 PRO A CA 1
ATOM 2452 C C . PRO A 1 322 ? 20.957 -2.789 100.867 1.00 37.24 365 PRO A C 1
ATOM 2453 O O . PRO A 1 322 ? 21.559 -3.643 100.219 1.00 36.84 365 PRO A O 1
ATOM 2457 N N . PRO A 1 323 ? 19.626 -2.813 100.995 1.00 36.79 366 PRO A N 1
ATOM 2458 C CA . PRO A 1 323 ? 18.840 -3.856 100.321 1.00 37.77 366 PRO A CA 1
ATOM 2459 C C . PRO A 1 323 ? 18.963 -3.722 98.799 1.00 40.41 366 PRO A C 1
ATOM 2460 O O . PRO A 1 323 ? 18.984 -2.601 98.272 1.00 41.54 366 PRO A O 1
ATOM 2464 N N . LEU A 1 324 ? 19.050 -4.856 98.103 1.00 40.16 367 LEU A N 1
ATOM 2465 C CA . LEU A 1 324 ? 19.165 -4.866 96.642 1.00 40.65 367 LEU A CA 1
ATOM 2466 C C . LEU A 1 324 ? 18.111 -3.955 96.011 1.00 41.33 367 LEU A C 1
ATOM 2467 O O . LEU A 1 324 ? 18.408 -3.191 95.095 1.00 39.71 367 LEU A O 1
ATOM 2472 N N . LYS A 1 325 ? 16.879 -4.041 96.503 1.00 41.18 368 LYS A N 1
ATOM 2473 C CA . LYS A 1 325 ? 15.801 -3.219 95.972 1.00 43.03 368 LYS A CA 1
ATOM 2474 C C . LYS A 1 325 ? 16.045 -1.731 96.196 1.00 43.80 368 LYS A C 1
ATOM 2475 O O . LYS A 1 325 ? 15.501 -0.890 95.476 1.00 45.22 368 LYS A O 1
ATOM 2481 N N . THR A 1 326 ? 16.866 -1.400 97.187 1.00 42.34 369 THR A N 1
ATOM 2482 C CA . THR A 1 326 ? 17.169 0.001 97.456 1.00 40.39 369 THR A CA 1
ATOM 2483 C C . THR A 1 326 ? 18.151 0.501 96.404 1.00 38.46 369 THR A C 1
ATOM 2484 O O . THR A 1 326 ? 18.024 1.623 95.902 1.00 37.62 369 THR A O 1
ATOM 2488 N N . LEU A 1 327 ? 19.131 -0.336 96.068 1.00 35.86 370 LEU A N 1
ATOM 2489 C CA . LEU A 1 327 ? 20.105 0.025 95.047 1.00 29.73 370 LEU A CA 1
ATOM 2490 C C . LEU A 1 327 ? 19.376 0.162 93.704 1.00 28.69 370 LEU A C 1
ATOM 2491 O O . LEU A 1 327 ? 19.617 1.110 92.958 1.00 28.54 370 LEU A O 1
ATOM 2496 N N . ASP A 1 328 ? 18.469 -0.765 93.401 1.00 29.35 371 ASP A N 1
ATOM 2497 C CA . ASP A 1 328 ? 17.722 -0.683 92.147 1.00 30.09 371 ASP A CA 1
ATOM 2498 C C . ASP A 1 328 ? 16.944 0.636 92.081 1.00 32.44 371 ASP A C 1
ATOM 2499 O O . ASP A 1 328 ? 16.911 1.295 91.037 1.00 33.20 371 ASP A O 1
ATOM 2504 N N . ALA A 1 329 ? 16.340 1.030 93.200 1.00 32.11 372 ALA A N 1
ATOM 2505 C CA . ALA A 1 329 ? 15.575 2.276 93.255 1.00 32.52 372 ALA A CA 1
ATOM 2506 C C . ALA A 1 329 ? 16.481 3.452 92.923 1.00 31.51 372 ALA A C 1
ATOM 2507 O O . ALA A 1 329 ? 16.112 4.336 92.149 1.00 32.91 372 ALA A O 1
ATOM 2509 N N . ILE A 1 330 ? 17.671 3.460 93.510 1.00 31.35 373 ILE A N 1
ATOM 2510 C CA . ILE A 1 330 ? 18.631 4.525 93.249 1.00 31.33 373 ILE A CA 1
ATOM 2511 C C . ILE A 1 330 ? 19.061 4.489 91.777 1.00 34.46 373 ILE A C 1
ATOM 2512 O O . ILE A 1 330 ? 19.256 5.530 91.151 1.00 34.89 373 ILE A O 1
ATOM 2517 N N . ARG A 1 331 ? 19.202 3.286 91.226 1.00 35.95 374 ARG A N 1
ATOM 2518 C CA . ARG A 1 331 ? 19.594 3.125 89.830 1.00 34.49 374 ARG A CA 1
ATOM 2519 C C . ARG A 1 331 ? 18.559 3.752 88.907 1.00 34.17 374 ARG A C 1
ATOM 2520 O O . ARG A 1 331 ? 18.912 4.432 87.945 1.00 33.31 374 ARG A O 1
ATOM 2528 N N . ARG A 1 332 ? 17.281 3.522 89.201 1.00 33.74 375 ARG A N 1
ATOM 2529 C CA . ARG A 1 332 ? 16.217 4.076 88.372 1.00 34.07 375 ARG A CA 1
ATOM 2530 C C . ARG A 1 332 ? 16.239 5.593 88.347 1.00 34.58 375 ARG A C 1
ATOM 2531 O O . ARG A 1 332 ? 16.022 6.195 87.297 1.00 38.39 375 ARG A O 1
ATOM 2539 N N . GLU A 1 333 ? 16.505 6.214 89.491 1.00 34.04 376 GLU A N 1
ATOM 2540 C CA . GLU A 1 333 ? 16.560 7.668 89.550 1.00 37.50 376 GLU A CA 1
ATOM 2541 C C . GLU A 1 333 ? 17.798 8.172 88.833 1.00 36.49 376 GLU A C 1
ATOM 2542 O O . GLU A 1 333 ? 17.766 9.213 88.178 1.00 34.15 376 GLU A O 1
ATOM 2548 N N . LEU A 1 334 ? 18.889 7.423 88.968 1.00 35.51 377 LEU A N 1
ATOM 2549 C CA . LEU A 1 334 ? 20.152 7.770 88.333 1.00 37.01 377 LEU A CA 1
ATOM 2550 C C . LEU A 1 334 ? 19.987 7.854 86.809 1.00 37.71 377 LEU A C 1
ATOM 2551 O O . LEU A 1 334 ? 20.524 8.766 86.175 1.00 34.47 377 LEU A O 1
ATOM 2556 N N . ASP A 1 335 ? 19.243 6.909 86.230 1.00 35.63 378 ASP A N 1
ATOM 2557 C CA . ASP A 1 335 ? 19.009 6.908 84.786 1.00 37.12 378 ASP A CA 1
ATOM 2558 C C . ASP A 1 335 ? 18.137 8.093 84.374 1.00 37.30 378 ASP A C 1
ATOM 2559 O O . ASP A 1 335 ? 18.272 8.618 83.271 1.00 37.11 378 ASP A O 1
ATOM 2564 N N . ILE A 1 336 ? 17.242 8.518 85.256 1.00 36.24 379 ILE A N 1
ATOM 2565 C CA . ILE A 1 336 ? 16.393 9.658 84.940 1.00 36.97 379 ILE A CA 1
ATOM 2566 C C . ILE A 1 336 ? 17.269 10.910 84.902 1.00 39.77 379 ILE A C 1
ATOM 2567 O O . ILE A 1 336 ? 17.181 11.722 83.976 1.00 41.23 379 ILE A O 1
ATOM 2572 N N . PHE A 1 337 ? 18.123 11.058 85.909 1.00 38.42 380 PHE A N 1
ATOM 2573 C CA . PHE A 1 337 ? 18.993 12.219 85.979 1.00 37.92 380 PHE A CA 1
ATOM 2574 C C . PHE A 1 337 ? 20.097 12.170 84.940 1.00 35.70 380 PHE A C 1
ATOM 2575 O O . PHE A 1 337 ? 20.548 13.212 84.482 1.00 34.55 380 PHE A O 1
ATOM 2583 N N . GLN A 1 338 ? 20.533 10.971 84.561 1.00 37.38 381 GLN A N 1
ATOM 2584 C CA . GLN A 1 338 ? 21.577 10.852 83.550 1.00 39.87 381 GLN A CA 1
ATOM 2585 C C . GLN A 1 338 ? 21.016 11.350 82.226 1.00 42.98 381 GLN A C 1
ATOM 2586 O O . GLN A 1 338 ? 21.756 11.825 81.364 1.00 43.30 381 GLN A O 1
ATOM 2592 N N . TYR A 1 339 ? 19.700 11.238 82.075 1.00 42.71 382 TYR A N 1
ATOM 2593 C CA . TYR A 1 339 ? 19.036 11.680 80.863 1.00 43.97 382 TYR A CA 1
ATOM 2594 C C . TYR A 1 339 ? 18.952 13.200 80.837 1.00 45.63 382 TYR A C 1
ATOM 2595 O O . TYR A 1 339 ? 19.222 13.833 79.811 1.00 44.36 382 TYR A O 1
ATOM 2604 N N . LYS A 1 340 ? 18.573 13.786 81.968 1.00 45.69 383 LYS A N 1
ATOM 2605 C CA . LYS A 1 340 ? 18.475 15.234 82.061 1.00 46.41 383 LYS A CA 1
ATOM 2606 C C . LYS A 1 340 ? 19.861 15.858 81.929 1.00 44.49 383 LYS A C 1
ATOM 2607 O O . LYS A 1 340 ? 20.025 16.878 81.264 1.00 44.29 383 LYS A O 1
ATOM 2613 N N . VAL A 1 341 ? 20.856 15.229 82.548 1.00 43.73 384 VAL A N 1
ATOM 2614 C CA . VAL A 1 341 ? 22.230 15.712 82.486 1.00 43.32 384 VAL A CA 1
ATOM 2615 C C . VAL A 1 341 ? 22.688 15.674 81.038 1.00 46.52 384 VAL A C 1
ATOM 2616 O O . VAL A 1 341 ? 23.376 16.591 80.581 1.00 48.53 384 VAL A O 1
ATOM 2620 N N . ASP A 1 342 ? 22.299 14.620 80.318 1.00 46.37 385 ASP A N 1
ATOM 2621 C CA . ASP A 1 342 ? 22.673 14.480 78.913 1.00 47.94 385 ASP A CA 1
ATOM 2622 C C . ASP A 1 342 ? 21.856 15.393 77.997 1.00 49.44 385 ASP A C 1
ATOM 2623 O O . ASP A 1 342 ? 22.265 15.664 76.871 1.00 50.40 385 ASP A O 1
ATOM 2628 N N . SER A 1 343 ? 20.714 15.876 78.479 1.00 50.88 386 SER A N 1
ATOM 2629 C CA . SER A 1 343 ? 19.870 16.771 77.687 1.00 51.98 386 SER A CA 1
ATOM 2630 C C . SER A 1 343 ? 20.331 18.216 77.831 1.00 55.71 386 SER A C 1
ATOM 2631 O O . SER A 1 343 ? 19.803 19.110 77.165 1.00 56.32 386 SER A O 1
ATOM 2634 N N . LEU A 1 344 ? 21.297 18.447 78.721 1.00 57.65 387 LEU A N 1
ATOM 2635 C CA . LEU A 1 344 ? 21.840 19.790 78.925 1.00 58.64 387 LEU A CA 1
ATOM 2636 C C . LEU A 1 344 ? 22.634 20.163 77.690 1.00 61.45 387 LEU A C 1
ATOM 2637 O O . LEU A 1 344 ? 23.611 19.486 77.355 1.00 61.91 387 LEU A O 1
ATOM 2642 N N . GLU A 1 345 ? 22.225 21.222 77.001 1.00 63.66 388 GLU A N 1
ATOM 2643 C CA . GLU A 1 345 ? 22.977 21.651 75.829 1.00 67.05 388 GLU A CA 1
ATOM 2644 C C . GLU A 1 345 ? 24.200 22.411 76.326 1.00 65.78 388 GLU A C 1
ATOM 2645 O O . GLU A 1 345 ? 24.079 23.305 77.169 1.00 66.07 388 GLU A O 1
ATOM 2651 N N . GLU A 1 346 ? 25.381 22.036 75.846 1.00 63.83 389 GLU A N 1
ATOM 2652 C CA . GLU A 1 346 ? 26.573 22.751 76.260 1.00 62.98 389 GLU A CA 1
ATOM 2653 C C . GLU A 1 346 ? 27.100 23.553 75.079 1.00 63.44 389 GLU A C 1
ATOM 2654 O O . GLU A 1 346 ? 27.388 23.014 74.008 1.00 62.14 389 GLU A O 1
ATOM 2660 N N . ASP A 1 347 ? 27.173 24.862 75.289 1.00 63.97 390 ASP A N 1
ATOM 2661 C CA . ASP A 1 347 ? 27.655 25.809 74.298 1.00 64.01 390 ASP A CA 1
ATOM 2662 C C . ASP A 1 347 ? 29.173 25.883 74.457 1.00 64.13 390 ASP A C 1
ATOM 2663 O O . ASP A 1 347 ? 29.669 26.477 75.419 1.00 63.33 390 ASP A O 1
ATOM 2668 N N . PHE A 1 348 ? 29.908 25.283 73.524 1.00 64.19 391 PHE A N 1
ATOM 2669 C CA . PHE A 1 348 ? 31.367 25.287 73.593 1.00 65.18 391 PHE A CA 1
ATOM 2670 C C . PHE A 1 348 ? 31.954 26.689 73.506 1.00 64.73 391 PHE A C 1
ATOM 2671 O O . PHE A 1 348 ? 33.108 26.911 73.876 1.00 65.59 391 PHE A O 1
ATOM 2679 N N . ARG A 1 349 ? 31.156 27.634 73.019 1.00 64.33 392 ARG A N 1
ATOM 2680 C CA . ARG A 1 349 ? 31.603 29.017 72.906 1.00 63.61 392 ARG A CA 1
ATOM 2681 C C . ARG A 1 349 ? 31.564 29.655 74.293 1.00 61.92 392 ARG A C 1
ATOM 2682 O O . ARG A 1 349 ? 32.370 30.532 74.606 1.00 62.21 392 ARG A O 1
ATOM 2690 N N . SER A 1 350 ? 30.624 29.197 75.118 1.00 59.85 393 SER A N 1
ATOM 2691 C CA . SER A 1 350 ? 30.446 29.700 76.482 1.00 54.74 393 SER A CA 1
ATOM 2692 C C . SER A 1 350 ? 31.140 28.782 77.479 1.00 52.09 393 SER A C 1
ATOM 2693 O O . SER A 1 350 ? 30.805 27.601 77.583 1.00 52.95 393 SER A O 1
ATOM 2696 N N . ASN A 1 351 ? 32.104 29.322 78.216 1.00 49.27 394 ASN A N 1
ATOM 2697 C CA . ASN A 1 351 ? 32.840 28.524 79.187 1.00 48.83 394 ASN A CA 1
ATOM 2698 C C . ASN A 1 351 ? 32.029 28.264 80.459 1.00 46.67 394 ASN A C 1
ATOM 2699 O O . ASN A 1 351 ? 32.310 27.327 81.197 1.00 44.25 394 ASN A O 1
ATOM 2704 N N . ASN A 1 352 ? 31.021 29.092 80.719 1.00 46.14 395 ASN A N 1
ATOM 2705 C CA . ASN A 1 352 ? 30.165 28.876 81.882 1.00 42.56 395 ASN A CA 1
ATOM 2706 C C . ASN A 1 352 ? 29.370 27.606 81.611 1.00 41.17 395 ASN A C 1
ATOM 2707 O O . ASN A 1 352 ? 29.252 26.728 82.466 1.00 40.02 395 ASN A O 1
ATOM 2712 N N . SER A 1 353 ? 28.834 27.523 80.399 1.00 41.18 396 SER A N 1
ATOM 2713 C CA . SER A 1 353 ? 28.063 26.368 79.973 1.00 39.41 396 SER A CA 1
ATOM 2714 C C . SER A 1 353 ? 28.915 25.097 80.031 1.00 37.87 396 SER A C 1
ATOM 2715 O O . SER A 1 353 ? 28.483 24.076 80.556 1.00 36.62 396 SER A O 1
ATOM 2718 N N . ARG A 1 354 ? 30.131 25.164 79.505 1.00 38.22 397 ARG A N 1
ATOM 2719 C CA . ARG A 1 354 ? 31.013 23.998 79.502 1.00 40.85 397 ARG A CA 1
ATOM 2720 C C . ARG A 1 354 ? 31.369 23.464 80.896 1.00 40.56 397 ARG A C 1
ATOM 2721 O O . ARG A 1 354 ? 31.385 22.253 81.120 1.00 41.36 397 ARG A O 1
ATOM 2729 N N . PHE A 1 355 ? 31.672 24.364 81.822 1.00 37.31 398 PHE A N 1
ATOM 2730 C CA . PHE A 1 355 ? 32.027 23.963 83.174 1.00 35.99 398 PHE A CA 1
ATOM 2731 C C . PHE A 1 355 ? 30.808 23.278 83.805 1.00 36.01 398 PHE A C 1
ATOM 2732 O O . PHE A 1 355 ? 30.921 22.236 84.460 1.00 34.41 398 PHE A O 1
ATOM 2740 N N . GLN A 1 356 ? 29.639 23.866 83.588 1.00 35.58 399 GLN A N 1
ATOM 2741 C CA . GLN A 1 356 ? 28.402 23.316 84.123 1.00 35.91 399 GLN A CA 1
ATOM 2742 C C . GLN A 1 356 ? 28.159 21.892 83.636 1.00 34.87 399 GLN A C 1
ATOM 2743 O O . GLN A 1 356 ? 27.724 21.038 84.402 1.00 37.46 399 GLN A O 1
ATOM 2749 N N . LYS A 1 357 ? 28.433 21.649 82.360 1.00 33.78 400 LYS A N 1
ATOM 2750 C CA . LYS A 1 357 ? 28.251 20.331 81.760 1.00 32.96 400 LYS A CA 1
ATOM 2751 C C . LYS A 1 357 ? 29.225 19.357 82.411 1.00 32.12 400 LYS A C 1
ATOM 2752 O O . LYS A 1 357 ? 28.838 18.264 82.823 1.00 33.77 400 LYS A O 1
ATOM 2758 N N . PHE A 1 358 ? 30.488 19.769 82.505 1.00 29.91 401 PHE A N 1
ATOM 2759 C CA . PHE A 1 358 ? 31.535 18.959 83.123 1.00 27.18 401 PHE A CA 1
ATOM 2760 C C . PHE A 1 358 ? 31.134 18.579 84.550 1.00 28.32 401 PHE A C 1
ATOM 2761 O O . PHE A 1 358 ? 31.120 17.402 84.899 1.00 27.87 401 PHE A O 1
ATOM 2769 N N . ILE A 1 359 ? 30.808 19.576 85.369 1.00 26.36 402 ILE A N 1
ATOM 2770 C CA . ILE A 1 359 ? 30.410 19.315 86.748 1.00 27.10 402 ILE A CA 1
ATOM 2771 C C . ILE A 1 359 ? 29.275 18.291 86.845 1.00 29.40 402 ILE A C 1
ATOM 2772 O O . ILE A 1 359 ? 29.391 17.295 87.562 1.00 30.97 402 ILE A O 1
ATOM 2777 N N . ALA A 1 360 ? 28.182 18.531 86.130 1.00 28.48 403 ALA A N 1
ATOM 2778 C CA . ALA A 1 360 ? 27.043 17.615 86.174 1.00 29.95 403 ALA A CA 1
ATOM 2779 C C . ALA A 1 360 ? 27.416 16.219 85.690 1.00 30.56 403 ALA A C 1
ATOM 2780 O O . ALA A 1 360 ? 27.002 15.219 86.273 1.00 30.24 403 ALA A O 1
ATOM 2782 N N . LEU A 1 361 ? 28.209 16.157 84.626 1.00 32.17 404 LEU A N 1
ATOM 2783 C CA . LEU A 1 361 ? 28.635 14.885 84.052 1.00 33.59 404 LEU A CA 1
ATOM 2784 C C . LEU A 1 361 ? 29.539 14.116 85.020 1.00 35.41 404 LEU A C 1
ATOM 2785 O O . LEU A 1 361 ? 29.437 12.892 85.146 1.00 35.95 404 LEU A O 1
ATOM 2790 N N . PHE A 1 362 ? 30.413 14.840 85.716 1.00 34.63 405 PHE A N 1
ATOM 2791 C CA . PHE A 1 362 ? 31.334 14.217 86.662 1.00 33.57 405 PHE A CA 1
ATOM 2792 C C . PHE A 1 362 ? 30.592 13.714 87.903 1.00 33.94 405 PHE A C 1
ATOM 2793 O O . PHE A 1 362 ? 30.847 12.608 88.391 1.00 32.81 405 PHE A O 1
ATOM 2801 N N . GLN A 1 363 ? 29.670 14.522 88.411 1.00 32.74 406 GLN A N 1
ATOM 2802 C CA . GLN A 1 363 ? 28.911 14.125 89.588 1.00 36.71 406 GLN A CA 1
ATOM 2803 C C . GLN A 1 363 ? 28.134 12.843 89.318 1.00 36.84 406 GLN A C 1
ATOM 2804 O O . GLN A 1 363 ? 28.176 11.902 90.112 1.00 38.71 406 GLN A O 1
ATOM 2810 N N . ILE A 1 364 ? 27.420 12.817 88.196 1.00 36.71 407 ILE A N 1
ATOM 2811 C CA . ILE A 1 364 ? 26.606 11.663 87.837 1.00 36.21 407 ILE A CA 1
ATOM 2812 C C . ILE A 1 364 ? 27.464 10.412 87.621 1.00 34.13 407 ILE A C 1
ATOM 2813 O O . ILE A 1 364 ? 27.046 9.311 87.961 1.00 35.03 407 ILE A O 1
ATOM 2818 N N . SER A 1 365 ? 28.668 10.569 87.080 1.00 32.11 408 SER A N 1
ATOM 2819 C CA . SER A 1 365 ? 29.538 9.409 86.884 1.00 30.85 408 SER A CA 1
ATOM 2820 C C . SER A 1 365 ? 30.039 8.894 88.230 1.00 29.64 408 SER A C 1
ATOM 2821 O O . SER A 1 365 ? 30.181 7.685 88.428 1.00 27.51 408 SER A O 1
ATOM 2824 N N . THR A 1 366 ? 30.316 9.822 89.144 1.00 27.83 409 THR A N 1
ATOM 2825 C CA . THR A 1 366 ? 30.796 9.475 90.478 1.00 28.59 409 THR A CA 1
ATOM 2826 C C . THR A 1 366 ? 29.732 8.621 91.168 1.00 29.77 409 THR A C 1
ATOM 2827 O O . THR A 1 366 ? 30.024 7.554 91.711 1.00 28.14 409 THR A O 1
ATOM 2831 N N . VAL A 1 367 ? 28.491 9.097 91.134 1.00 29.16 410 VAL A N 1
ATOM 2832 C CA . VAL A 1 367 ? 27.388 8.377 91.750 1.00 30.59 410 VAL A CA 1
ATOM 2833 C C . VAL A 1 367 ? 27.227 7.000 91.082 1.00 32.14 410 VAL A C 1
ATOM 2834 O O . VAL A 1 367 ? 26.908 6.009 91.750 1.00 32.59 410 VAL A O 1
ATOM 2838 N N . SER A 1 368 ? 27.460 6.945 89.771 1.00 30.38 411 SER A N 1
ATOM 2839 C CA . SER A 1 368 ? 27.344 5.698 89.003 1.00 29.77 411 SER A CA 1
ATOM 2840 C C . SER A 1 368 ? 28.422 4.718 89.424 1.00 28.83 411 SER A C 1
ATOM 2841 O O . SER A 1 368 ? 28.168 3.534 89.628 1.00 24.49 411 SER A O 1
ATOM 2844 N N . TRP A 1 369 ? 29.640 5.230 89.536 1.00 28.72 412 TRP A N 1
ATOM 2845 C CA . TRP A 1 369 ? 30.763 4.416 89.952 1.00 27.36 412 TRP A CA 1
ATOM 2846 C C . TRP A 1 369 ? 30.450 3.817 91.322 1.00 29.80 412 TRP A C 1
ATOM 2847 O O . TRP A 1 369 ? 30.623 2.614 91.536 1.00 29.17 412 TRP A O 1
ATOM 2858 N N . LYS A 1 370 ? 29.978 4.657 92.244 1.00 27.76 413 LYS A N 1
ATOM 2859 C CA . LYS A 1 370 ? 29.654 4.197 93.592 1.00 28.87 413 LYS A CA 1
ATOM 2860 C C . LYS A 1 370 ? 28.515 3.184 93.617 1.00 25.58 413 LYS A C 1
ATOM 2861 O O . LYS A 1 370 ? 28.566 2.204 94.351 1.00 26.05 413 LYS A O 1
ATOM 2867 N N . LEU A 1 371 ? 27.484 3.414 92.821 1.00 25.39 414 LEU A N 1
ATOM 2868 C CA . LEU A 1 371 ? 26.367 2.480 92.790 1.00 27.36 414 LEU A CA 1
ATOM 2869 C C . LEU A 1 371 ? 26.844 1.063 92.429 1.00 29.17 414 LEU A C 1
ATOM 2870 O O . LEU A 1 371 ? 26.503 0.078 93.098 1.00 26.92 414 LEU A O 1
ATOM 2875 N N . PHE A 1 372 ? 27.666 0.972 91.379 1.00 28.51 415 PHE A N 1
ATOM 2876 C CA . PHE A 1 372 ? 28.130 -0.331 90.957 1.00 31.74 415 PHE A CA 1
ATOM 2877 C C . PHE A 1 372 ? 29.190 -0.930 91.846 1.00 31.09 415 PHE A C 1
ATOM 2878 O O . PHE A 1 372 ? 29.348 -2.157 91.921 1.00 28.77 415 PHE A O 1
ATOM 2886 N N . LYS A 1 373 ? 29.947 -0.099 92.570 1.00 30.65 416 LYS A N 1
ATOM 2887 C CA . LYS A 1 373 ? 30.949 -0.603 93.499 1.00 29.73 416 LYS A CA 1
ATOM 2888 C C . LYS A 1 373 ? 30.142 -1.321 94.573 1.00 29.65 416 LYS A C 1
ATOM 2889 O O . LYS A 1 373 ? 30.495 -2.408 95.015 1.00 28.67 416 LYS A O 1
ATOM 2895 N N . MET A 1 374 ? 29.037 -0.708 94.985 1.00 30.83 417 MET A N 1
ATOM 2896 C CA . MET A 1 374 ? 28.191 -1.317 96.008 1.00 31.26 417 MET A CA 1
ATOM 2897 C C . MET A 1 374 ? 27.476 -2.579 95.510 1.00 29.91 417 MET A C 1
ATOM 2898 O O . MET A 1 374 ? 27.280 -3.517 96.278 1.00 28.64 417 MET A O 1
ATOM 2903 N N . TYR A 1 375 ? 27.077 -2.603 94.236 1.00 30.18 418 TYR A N 1
ATOM 2904 C CA . TYR A 1 375 ? 26.447 -3.803 93.677 1.00 28.15 418 TYR A CA 1
ATOM 2905 C C . TYR A 1 375 ? 27.509 -4.903 93.747 1.00 27.50 418 TYR A C 1
ATOM 2906 O O . TYR A 1 375 ? 27.240 -6.015 94.186 1.00 28.31 418 TYR A O 1
ATOM 2915 N N . LEU A 1 376 ? 28.728 -4.569 93.335 1.00 27.08 419 LEU A N 1
ATOM 2916 C CA . LEU A 1 376 ? 29.826 -5.527 93.367 1.00 30.42 419 LEU A CA 1
ATOM 2917 C C . LEU A 1 376 ? 30.141 -6.044 94.771 1.00 32.87 419 LEU A C 1
ATOM 2918 O O . LEU A 1 376 ? 30.192 -7.256 94.995 1.00 34.48 419 LEU A O 1
ATOM 2923 N N . ILE A 1 377 ? 30.351 -5.121 95.708 1.00 34.15 420 ILE A N 1
ATOM 2924 C CA . ILE A 1 377 ? 30.694 -5.456 97.093 1.00 35.73 420 ILE A CA 1
ATOM 2925 C C . ILE A 1 377 ? 29.634 -6.201 97.912 1.00 34.33 420 ILE A C 1
ATOM 2926 O O . ILE A 1 377 ? 29.936 -7.190 98.577 1.00 35.65 420 ILE A O 1
ATOM 2931 N N . TYR A 1 378 ? 28.400 -5.730 97.865 1.00 33.47 421 TYR A N 1
ATOM 2932 C CA . TYR A 1 378 ? 27.338 -6.346 98.641 1.00 36.81 421 TYR A CA 1
ATOM 2933 C C . TYR A 1 378 ? 26.659 -7.568 98.033 1.00 38.86 421 TYR A C 1
ATOM 2934 O O . TYR A 1 378 ? 26.381 -8.534 98.745 1.00 39.37 421 TYR A O 1
ATOM 2943 N N . TYR A 1 379 ? 26.394 -7.536 96.727 1.00 39.55 422 TYR A N 1
ATOM 2944 C CA . TYR A 1 379 ? 25.693 -8.641 96.080 1.00 40.00 422 TYR A CA 1
ATOM 2945 C C . TYR A 1 379 ? 26.408 -9.334 94.925 1.00 42.41 422 TYR A C 1
ATOM 2946 O O . TYR A 1 379 ? 25.863 -10.269 94.334 1.00 40.70 422 TYR A O 1
ATOM 2955 N N . ASP A 1 380 ? 27.621 -8.891 94.610 1.00 44.57 423 ASP A N 1
ATOM 2956 C CA . ASP A 1 380 ? 28.381 -9.480 93.509 1.00 46.25 423 ASP A CA 1
ATOM 2957 C C . ASP A 1 380 ? 27.491 -9.595 92.267 1.00 46.75 423 ASP A C 1
ATOM 2958 O O . ASP A 1 380 ? 27.529 -10.589 91.533 1.00 44.71 423 ASP A O 1
ATOM 2963 N N . THR A 1 381 ? 26.691 -8.562 92.044 1.00 44.28 424 THR A N 1
ATOM 2964 C CA . THR A 1 381 ? 25.770 -8.517 90.919 1.00 47.18 424 THR A CA 1
ATOM 2965 C C . THR A 1 381 ? 26.423 -8.694 89.546 1.00 48.63 424 THR A C 1
ATOM 2966 O O . THR A 1 381 ? 27.557 -8.266 89.313 1.00 48.47 424 THR A O 1
ATOM 2970 N N . ALA A 1 382 ? 25.688 -9.337 88.641 1.00 48.62 425 ALA A N 1
ATOM 2971 C CA . ALA A 1 382 ? 26.156 -9.584 87.282 1.00 49.42 425 ALA A CA 1
ATOM 2972 C C . ALA A 1 382 ? 26.521 -8.272 86.573 1.00 49.44 425 ALA A C 1
ATOM 2973 O O . ALA A 1 382 ? 25.712 -7.338 86.508 1.00 49.75 425 ALA A O 1
ATOM 2975 N N . ASP A 1 383 ? 27.745 -8.220 86.052 1.00 46.01 426 ASP A N 1
ATOM 2976 C CA . ASP A 1 383 ? 28.277 -7.059 85.334 1.00 46.27 426 ASP A CA 1
ATOM 2977 C C . ASP A 1 383 ? 28.823 -5.938 86.226 1.00 44.75 426 ASP A C 1
ATOM 2978 O O . ASP A 1 383 ? 29.405 -4.972 85.726 1.00 44.76 426 ASP A O 1
ATOM 2983 N N . SER A 1 384 ? 28.640 -6.063 87.537 1.00 41.21 427 SER A N 1
ATOM 2984 C CA . SER A 1 384 ? 29.119 -5.052 88.477 1.00 37.22 427 SER A CA 1
ATOM 2985 C C . SER A 1 384 ? 30.524 -4.570 88.173 1.00 34.95 427 SER A C 1
ATOM 2986 O O . SER A 1 384 ? 30.734 -3.378 87.989 1.00 35.93 427 SER A O 1
ATOM 2989 N N . LEU A 1 385 ? 31.480 -5.493 88.116 1.00 31.54 428 LEU A N 1
ATOM 2990 C CA . LEU A 1 385 ? 32.859 -5.119 87.846 1.00 32.33 428 LEU A CA 1
ATOM 2991 C C . LEU A 1 385 ? 33.023 -4.401 86.520 1.00 33.65 428 LEU A C 1
ATOM 2992 O O . LEU A 1 385 ? 33.785 -3.436 86.426 1.00 34.46 428 LEU A O 1
ATOM 2997 N N . LEU A 1 386 ? 32.323 -4.874 85.493 1.00 34.44 429 LEU A N 1
ATOM 2998 C CA . LEU A 1 386 ? 32.413 -4.247 84.180 1.00 35.20 429 LEU A CA 1
ATOM 2999 C C . LEU A 1 386 ? 31.974 -2.789 84.292 1.00 32.36 429 LEU A C 1
ATOM 3000 O O . LEU A 1 386 ? 32.652 -1.892 83.797 1.00 29.71 429 LEU A O 1
ATOM 3005 N N . LYS A 1 387 ? 30.840 -2.565 84.955 1.00 32.72 430 LYS A N 1
ATOM 3006 C CA . LYS A 1 387 ? 30.301 -1.226 85.163 1.00 31.28 430 LYS A CA 1
ATOM 3007 C C . LYS A 1 387 ? 31.276 -0.361 85.968 1.00 29.77 430 LYS A C 1
ATOM 3008 O O . LYS A 1 387 ? 31.499 0.805 85.641 1.00 27.63 430 LYS A O 1
ATOM 3014 N N . VAL A 1 388 ? 31.869 -0.945 87.006 1.00 29.54 431 VAL A N 1
ATOM 3015 C CA . VAL A 1 388 ? 32.842 -0.238 87.841 1.00 29.32 431 VAL A CA 1
ATOM 3016 C C . VAL A 1 388 ? 34.008 0.244 86.989 1.00 29.80 431 VAL A C 1
ATOM 3017 O O . VAL A 1 388 ? 34.422 1.402 87.076 1.00 33.68 431 VAL A O 1
ATOM 3021 N N . ILE A 1 389 ? 34.541 -0.643 86.154 1.00 31.95 432 ILE A N 1
ATOM 3022 C CA . ILE A 1 389 ? 35.640 -0.338 85.207 1.00 33.89 432 ILE A CA 1
ATOM 3023 C C . ILE A 1 389 ? 35.259 0.787 84.255 1.00 33.67 432 ILE A C 1
ATOM 3024 O O . ILE A 1 389 ? 36.008 1.780 84.086 1.00 32.48 432 ILE A O 1
ATOM 3029 N N . HIS A 1 390 ? 34.028 0.751 83.732 1.00 34.18 433 HIS A N 1
ATOM 3030 C CA . HIS A 1 390 ? 33.541 1.712 82.750 1.00 35.52 433 HIS A CA 1
ATOM 3031 C C . HIS A 1 390 ? 33.374 3.093 83.375 1.00 35.94 433 HIS A C 1
ATOM 3032 O O . HIS A 1 390 ? 33.856 4.058 82.699 1.00 35.00 433 HIS A O 1
ATOM 3039 N N . TYR A 1 391 ? 32.667 3.294 84.508 1.00 34.75 434 TYR A N 1
ATOM 3040 C CA . TYR A 1 391 ? 32.550 4.588 85.133 1.00 35.87 434 TYR A CA 1
ATOM 3041 C C . TYR A 1 391 ? 33.864 5.135 85.637 1.00 32.89 434 TYR A C 1
ATOM 3042 O O . TYR A 1 391 ? 34.159 6.324 85.494 1.00 34.85 434 TYR A O 1
ATOM 3051 N N . SER A 1 392 ? 34.776 4.267 86.125 1.00 31.76 435 SER A N 1
ATOM 3052 C CA . SER A 1 392 ? 36.127 4.816 86.417 1.00 33.96 435 SER A CA 1
ATOM 3053 C C . SER A 1 392 ? 36.744 5.387 85.121 1.00 35.05 435 SER A C 1
ATOM 3054 O O . SER A 1 392 ? 37.287 6.497 85.153 1.00 36.81 435 SER A O 1
ATOM 3057 N N . LYS A 1 393 ? 36.638 4.744 83.927 1.00 33.31 436 LYS A N 1
ATOM 3058 C CA . LYS A 1 393 ? 37.176 5.291 82.682 1.00 32.82 436 LYS A CA 1
ATOM 3059 C C . LYS A 1 393 ? 36.461 6.550 82.228 1.00 31.14 436 LYS A C 1
ATOM 3060 O O . LYS A 1 393 ? 37.086 7.456 81.678 1.00 31.07 436 LYS A O 1
ATOM 3066 N N . VAL A 1 394 ? 35.153 6.602 82.454 1.00 29.18 437 VAL A N 1
ATOM 3067 C CA . VAL A 1 394 ? 34.377 7.776 82.098 1.00 28.96 437 VAL A CA 1
ATOM 3068 C C . VAL A 1 394 ? 34.958 8.933 82.896 1.00 30.81 437 VAL A C 1
ATOM 3069 O O . VAL A 1 394 ? 35.181 10.028 82.374 1.00 31.32 437 VAL A O 1
ATOM 3073 N N . ILE A 1 395 ? 35.214 8.660 84.173 1.00 30.67 438 ILE A N 1
ATOM 3074 C CA . ILE A 1 395 ? 35.771 9.637 85.098 1.00 30.07 438 ILE A CA 1
ATOM 3075 C C . ILE A 1 395 ? 37.153 10.108 84.644 1.00 30.84 438 ILE A C 1
ATOM 3076 O O . ILE A 1 395 ? 37.426 11.313 84.613 1.00 28.72 438 ILE A O 1
ATOM 3081 N N . ILE A 1 396 ? 38.020 9.162 84.292 1.00 30.62 439 ILE A N 1
ATOM 3082 C CA . ILE A 1 396 ? 39.353 9.511 83.816 1.00 32.67 439 ILE A CA 1
ATOM 3083 C C . ILE A 1 396 ? 39.192 10.365 82.560 1.00 35.01 439 ILE A C 1
ATOM 3084 O O . ILE A 1 396 ? 39.747 11.464 82.446 1.00 36.13 439 ILE A O 1
ATOM 3089 N N . SER A 1 397 ? 38.410 9.837 81.627 1.00 36.25 440 SER A N 1
ATOM 3090 C CA . SER A 1 397 ? 38.123 10.495 80.364 1.00 34.65 440 SER A CA 1
ATOM 3091 C C . SER A 1 397 ? 37.668 11.946 80.514 1.00 33.36 440 SER A C 1
ATOM 3092 O O . SER A 1 397 ? 38.103 12.814 79.760 1.00 32.79 440 SER A O 1
ATOM 3095 N N . LEU A 1 398 ? 36.789 12.213 81.478 1.00 33.61 441 LEU A N 1
ATOM 3096 C CA . LEU A 1 398 ? 36.299 13.573 81.698 1.00 30.18 441 LEU A CA 1
ATOM 3097 C C . LEU A 1 398 ? 37.404 14.520 82.145 1.00 32.17 441 LEU A C 1
ATOM 3098 O O . LEU A 1 398 ? 37.445 15.683 81.728 1.00 32.62 441 LEU A O 1
ATOM 3103 N N . ILE A 1 399 ? 38.304 14.024 82.988 1.00 30.95 442 ILE A N 1
ATOM 3104 C CA . ILE A 1 399 ? 39.396 14.844 83.492 1.00 31.76 442 ILE A CA 1
ATOM 3105 C C . ILE A 1 399 ? 40.406 15.105 82.382 1.00 35.86 442 ILE A C 1
ATOM 3106 O O . ILE A 1 399 ? 40.794 16.252 82.142 1.00 36.44 442 ILE A O 1
ATOM 3111 N N . VAL A 1 400 ? 40.809 14.035 81.697 1.00 39.40 443 VAL A N 1
ATOM 3112 C CA . VAL A 1 400 ? 41.767 14.114 80.592 1.00 39.91 443 VAL A CA 1
ATOM 3113 C C . VAL A 1 400 ? 41.250 15.012 79.466 1.00 40.57 443 VAL A C 1
ATOM 3114 O O . VAL A 1 400 ? 42.021 15.682 78.781 1.00 38.42 443 VAL A O 1
ATOM 3118 N N . ASN A 1 401 ? 39.936 15.022 79.285 1.00 45.19 444 ASN A N 1
ATOM 3119 C CA . ASN A 1 401 ? 39.310 15.833 78.249 1.00 49.53 444 ASN A CA 1
ATOM 3120 C C . ASN A 1 401 ? 39.560 17.323 78.476 1.00 51.11 444 ASN A C 1
ATOM 3121 O O . ASN A 1 401 ? 39.537 18.106 77.533 1.00 53.47 444 ASN A O 1
ATOM 3126 N N . ASN A 1 402 ? 39.811 17.716 79.723 1.00 52.75 445 ASN A N 1
ATOM 3127 C CA . ASN A 1 402 ? 40.060 19.120 80.025 1.00 51.59 445 ASN A CA 1
ATOM 3128 C C . ASN A 1 402 ? 41.519 19.519 79.841 1.00 54.33 445 ASN A C 1
ATOM 3129 O O . ASN A 1 402 ? 41.824 20.709 79.772 1.00 53.02 445 ASN A O 1
ATOM 3134 N N . PHE A 1 403 ? 42.452 18.521 79.763 1.00 57.57 446 PHE A N 1
ATOM 3135 C CA . PHE A 1 403 ? 43.857 18.814 79.512 1.00 61.79 446 PHE A CA 1
ATOM 3136 C C . PHE A 1 403 ? 44.033 19.576 78.203 1.00 63.68 446 PHE A C 1
ATOM 3137 O O . PHE A 1 403 ? 44.995 20.263 78.021 1.00 66.68 446 PHE A O 1
ATOM 3145 N N . HIS A 1 404 ? 42.954 19.560 77.352 1.00 66.35 447 HIS A N 1
ATOM 3146 C CA . HIS A 1 404 ? 42.911 20.503 76.242 1.00 69.67 447 HIS A CA 1
ATOM 3147 C C . HIS A 1 404 ? 42.473 21.886 76.709 1.00 68.17 447 HIS A C 1
ATOM 3148 O O . HIS A 1 404 ? 41.309 22.283 76.647 1.00 66.96 447 HIS A O 1
ATOM 3155 N N . ALA A 1 405 ? 43.500 22.560 77.237 1.00 68.49 448 ALA A N 1
ATOM 3156 C CA . ALA A 1 405 ? 43.457 23.882 77.859 1.00 68.85 448 ALA A CA 1
ATOM 3157 C C . ALA A 1 405 ? 42.272 24.755 77.520 1.00 69.95 448 ALA A C 1
ATOM 3158 O O . ALA A 1 405 ? 41.543 24.549 76.555 1.00 71.20 448 ALA A O 1
ATOM 3160 N N . LYS A 1 406 ? 42.074 25.705 78.497 1.00 67.45 449 LYS A N 1
ATOM 3161 C CA . LYS A 1 406 ? 40.977 26.668 78.504 1.00 65.77 449 LYS A CA 1
ATOM 3162 C C . LYS A 1 406 ? 39.841 25.983 79.256 1.00 64.14 449 LYS A C 1
ATOM 3163 O O . LYS A 1 406 ? 38.735 26.518 79.375 1.00 65.84 449 LYS A O 1
ATOM 3169 N N . SER A 1 407 ? 40.122 24.784 79.751 1.00 59.23 450 SER A N 1
ATOM 3170 C CA . SER A 1 407 ? 39.151 24.026 80.527 1.00 56.04 450 SER A CA 1
ATOM 3171 C C . SER A 1 407 ? 39.936 23.199 81.542 1.00 52.23 450 SER A C 1
ATOM 3172 O O . SER A 1 407 ? 39.359 22.504 82.379 1.00 50.06 450 SER A O 1
ATOM 3175 N N . GLU A 1 408 ? 41.261 23.295 81.457 1.00 48.23 451 GLU A N 1
ATOM 3176 C CA . GLU A 1 408 ? 42.159 22.565 82.346 1.00 47.09 451 GLU A CA 1
ATOM 3177 C C . GLU A 1 408 ? 41.851 22.894 83.802 1.00 42.21 451 GLU A C 1
ATOM 3178 O O . GLU A 1 408 ? 41.907 22.020 84.673 1.00 40.55 451 GLU A O 1
ATOM 3184 N N . PHE A 1 409 ? 41.513 24.155 84.056 1.00 38.33 452 PHE A N 1
ATOM 3185 C CA . PHE A 1 409 ? 41.216 24.596 85.405 1.00 35.38 452 PHE A CA 1
ATOM 3186 C C . PHE A 1 409 ? 39.939 23.984 85.970 1.00 33.60 452 PHE A C 1
ATOM 3187 O O . PHE A 1 409 ? 39.692 24.086 87.166 1.00 33.36 452 PHE A O 1
ATOM 3195 N N . PHE A 1 410 ? 39.137 23.345 85.120 1.00 32.22 453 PHE A N 1
ATOM 3196 C CA . PHE A 1 410 ? 37.910 22.700 85.586 1.00 32.13 453 PHE A CA 1
ATOM 3197 C C . PHE A 1 410 ? 38.331 21.580 86.536 1.00 32.30 453 PHE A C 1
ATOM 3198 O O . PHE A 1 410 ? 37.617 21.252 87.489 1.00 32.68 453 PHE A O 1
ATOM 3206 N N . ASN A 1 411 ? 39.492 20.993 86.265 1.00 29.46 454 ASN A N 1
ATOM 3207 C CA . ASN A 1 411 ? 39.986 19.890 87.078 1.00 33.37 454 ASN A CA 1
ATOM 3208 C C . ASN A 1 411 ? 40.356 20.271 88.512 1.00 33.31 454 ASN A C 1
ATOM 3209 O O . ASN A 1 411 ? 40.606 19.400 89.343 1.00 32.04 454 ASN A O 1
ATOM 3214 N N . ARG A 1 412 ? 40.374 21.567 88.804 1.00 32.72 455 ARG A N 1
ATOM 3215 C CA . ARG A 1 412 ? 40.694 22.040 90.145 1.00 29.61 455 ARG A CA 1
ATOM 3216 C C . ARG A 1 412 ? 39.501 21.925 91.096 1.00 31.29 455 ARG A C 1
ATOM 3217 O O . ARG A 1 412 ? 39.628 22.181 92.299 1.00 31.76 455 ARG A O 1
ATOM 3225 N N . HIS A 1 413 ? 38.344 21.549 90.558 1.00 27.96 456 HIS A N 1
ATOM 3226 C CA . HIS A 1 413 ? 37.144 21.400 91.367 1.00 28.00 456 HIS A CA 1
ATOM 3227 C C . HIS A 1 413 ? 37.392 20.324 92.424 1.00 27.60 456 HIS A C 1
ATOM 3228 O O . HIS A 1 413 ? 37.793 19.208 92.101 1.00 23.73 456 HIS A O 1
ATOM 3235 N N . PRO A 1 414 ? 37.164 20.656 93.707 1.00 27.45 457 PRO A N 1
ATOM 3236 C CA . PRO A 1 414 ? 37.368 19.708 94.807 1.00 24.76 457 PRO A CA 1
ATOM 3237 C C . PRO A 1 414 ? 36.766 18.323 94.561 1.00 25.08 457 PRO A C 1
ATOM 3238 O O . PRO A 1 414 ? 37.313 17.309 94.997 1.00 26.86 457 PRO A O 1
ATOM 3242 N N . MET A 1 415 ? 35.644 18.274 93.856 1.00 28.38 458 MET A N 1
ATOM 3243 C CA . MET A 1 415 ? 34.999 16.998 93.574 1.00 29.15 458 MET A CA 1
ATOM 3244 C C . MET A 1 415 ? 35.915 16.017 92.837 1.00 27.64 458 MET A C 1
ATOM 3245 O O . MET A 1 415 ? 35.841 14.818 93.100 1.00 29.16 458 MET A O 1
ATOM 3250 N N . VAL A 1 416 ? 36.767 16.494 91.922 1.00 25.78 459 VAL A N 1
ATOM 3251 C CA . VAL A 1 416 ? 37.632 15.551 91.199 1.00 30.16 459 VAL A CA 1
ATOM 3252 C C . VAL A 1 416 ? 38.674 14.940 92.116 1.00 31.37 459 VAL A C 1
ATOM 3253 O O . VAL A 1 416 ? 39.036 13.780 91.957 1.00 35.35 459 VAL A O 1
ATOM 3257 N N . MET A 1 417 ? 39.143 15.705 93.090 1.00 32.06 460 MET A N 1
ATOM 3258 C CA . MET A 1 417 ? 40.104 15.179 94.036 1.00 32.42 460 MET A CA 1
ATOM 3259 C C . MET A 1 417 ? 39.374 14.103 94.859 1.00 33.10 460 MET A C 1
ATOM 3260 O O . MET A 1 417 ? 39.878 12.990 95.013 1.00 33.56 460 MET A O 1
ATOM 3265 N N . GLN A 1 418 ? 38.182 14.421 95.369 1.00 30.96 461 GLN A N 1
ATOM 3266 C CA . GLN A 1 418 ? 37.429 13.444 96.165 1.00 29.34 461 GLN A CA 1
ATOM 3267 C C . GLN A 1 418 ? 37.143 12.166 95.377 1.00 31.25 461 GLN A C 1
ATOM 3268 O O . GLN A 1 418 ? 37.416 11.060 95.850 1.00 29.32 461 GLN A O 1
ATOM 3274 N N . THR A 1 419 ? 36.596 12.326 94.171 1.00 29.72 462 THR A N 1
ATOM 3275 C CA . THR A 1 419 ? 36.254 11.185 93.331 1.00 28.84 462 THR A CA 1
ATOM 3276 C C . THR A 1 419 ? 37.461 10.326 92.973 1.00 28.94 462 THR A C 1
ATOM 3277 O O . THR A 1 419 ? 37.396 9.099 93.052 1.00 26.12 462 THR A O 1
ATOM 3281 N N . ILE A 1 420 ? 38.550 10.970 92.561 1.00 28.08 463 ILE A N 1
ATOM 3282 C CA . ILE A 1 420 ? 39.751 10.231 92.202 1.00 29.67 463 ILE A CA 1
ATOM 3283 C C . ILE A 1 420 ? 40.252 9.457 93.403 1.00 30.56 463 ILE A C 1
ATOM 3284 O O . ILE A 1 420 ? 40.686 8.313 93.273 1.00 32.12 463 ILE A O 1
ATOM 3289 N N . THR A 1 421 ? 40.177 10.084 94.574 1.00 32.00 464 THR A N 1
ATOM 3290 C CA . THR A 1 421 ? 40.613 9.446 95.808 1.00 30.69 464 THR A CA 1
ATOM 3291 C C . THR A 1 421 ? 39.866 8.143 96.048 1.00 30.13 464 THR A C 1
ATOM 3292 O O . THR A 1 421 ? 40.481 7.117 96.319 1.00 31.06 464 THR A O 1
ATOM 3296 N N . ARG A 1 422 ? 38.542 8.179 95.952 1.00 30.30 465 ARG A N 1
ATOM 3297 C CA . ARG A 1 422 ? 37.756 6.971 96.167 1.00 31.18 465 ARG A CA 1
ATOM 3298 C C . ARG A 1 422 ? 38.080 5.900 95.120 1.00 33.03 465 ARG A C 1
ATOM 3299 O O . ARG A 1 422 ? 38.267 4.726 95.447 1.00 32.26 465 ARG A O 1
ATOM 3307 N N . VAL A 1 423 ? 38.156 6.316 93.859 1.00 32.69 466 VAL A N 1
ATOM 3308 C CA . VAL A 1 423 ? 38.423 5.394 92.763 1.00 30.96 466 VAL A CA 1
ATOM 3309 C C . VAL A 1 423 ? 39.782 4.706 92.823 1.00 32.25 466 VAL A C 1
ATOM 3310 O O . VAL A 1 423 ? 39.854 3.477 92.887 1.00 31.09 466 VAL A O 1
ATOM 3314 N N . VAL A 1 424 ? 40.859 5.483 92.818 1.00 32.12 467 VAL A N 1
ATOM 3315 C CA . VAL A 1 424 ? 42.185 4.891 92.852 1.00 34.40 467 VAL A CA 1
ATOM 3316 C C . VAL A 1 424 ? 42.449 4.076 94.121 1.00 36.91 467 VAL A C 1
ATOM 3317 O O . VAL A 1 424 ? 43.236 3.129 94.099 1.00 39.78 467 VAL A O 1
ATOM 3321 N N . SER A 1 425 ? 41.801 4.438 95.222 1.00 33.39 468 SER A N 1
ATOM 3322 C CA . SER A 1 425 ? 41.979 3.715 96.474 1.00 33.77 468 SER A CA 1
ATOM 3323 C C . SER A 1 425 ? 41.286 2.361 96.430 1.00 32.76 468 SER A C 1
ATOM 3324 O O . SER A 1 425 ? 41.893 1.346 96.760 1.00 34.72 468 SER A O 1
ATOM 3327 N N . PHE A 1 426 ? 40.015 2.339 96.037 1.00 33.27 469 PHE A N 1
ATOM 3328 C CA . PHE A 1 426 ? 39.296 1.077 95.953 1.00 32.18 469 PHE A CA 1
ATOM 3329 C C . PHE A 1 426 ? 39.918 0.135 94.910 1.00 33.87 469 PHE A C 1
ATOM 3330 O O . PHE A 1 426 ? 40.024 -1.068 95.140 1.00 33.38 469 PHE A O 1
ATOM 3338 N N . ILE A 1 427 ? 40.327 0.674 93.767 1.00 33.92 470 ILE A N 1
ATOM 3339 C CA . ILE A 1 427 ? 40.931 -0.161 92.736 1.00 35.80 470 ILE A CA 1
ATOM 3340 C C . ILE A 1 427 ? 42.224 -0.775 93.263 1.00 37.27 470 ILE A C 1
ATOM 3341 O O . ILE A 1 427 ? 42.476 -1.959 93.055 1.00 35.09 470 ILE A O 1
ATOM 3346 N N . SER A 1 428 ? 43.027 0.030 93.958 1.00 38.43 471 SER A N 1
ATOM 3347 C CA . SER A 1 428 ? 44.286 -0.435 94.537 1.00 36.97 471 SER A CA 1
ATOM 3348 C C . SER A 1 428 ? 44.038 -1.580 95.507 1.00 39.10 471 SER A C 1
ATOM 3349 O O . SER A 1 428 ? 44.762 -2.574 95.516 1.00 39.68 471 SER A O 1
ATOM 3352 N N . PHE A 1 429 ? 43.011 -1.420 96.333 1.00 38.14 472 PHE A N 1
ATOM 3353 C CA . PHE A 1 429 ? 42.641 -2.428 97.310 1.00 35.57 472 PHE A CA 1
ATOM 3354 C C . PHE A 1 429 ? 42.096 -3.671 96.614 1.00 37.51 472 PHE A C 1
ATOM 3355 O O . PHE A 1 429 ? 42.410 -4.790 96.999 1.00 37.47 472 PHE A O 1
ATOM 3363 N N . TYR A 1 430 ? 41.270 -3.471 95.592 1.00 40.53 473 TYR A N 1
ATOM 3364 C CA . TYR A 1 430 ? 40.677 -4.595 94.862 1.00 41.60 473 TYR A CA 1
ATOM 3365 C C . TYR A 1 430 ? 41.757 -5.375 94.119 1.00 42.26 473 TYR A C 1
ATOM 3366 O O . TYR A 1 430 ? 41.666 -6.586 93.966 1.00 40.89 473 TYR A O 1
ATOM 3375 N N . GLN A 1 431 ? 42.774 -4.653 93.669 1.00 43.79 474 GLN A N 1
ATOM 3376 C CA . GLN A 1 431 ? 43.886 -5.226 92.930 1.00 46.68 474 GLN A CA 1
ATOM 3377 C C . GLN A 1 431 ? 44.691 -6.177 93.811 1.00 49.48 474 GLN A C 1
ATOM 3378 O O . GLN A 1 431 ? 45.255 -7.158 93.329 1.00 53.81 474 GLN A O 1
ATOM 3384 N N . ILE A 1 432 ? 44.737 -5.884 95.103 1.00 49.87 475 ILE A N 1
ATOM 3385 C CA . ILE A 1 432 ? 45.474 -6.703 96.056 1.00 50.47 475 ILE A CA 1
ATOM 3386 C C . ILE A 1 432 ? 44.930 -8.123 96.209 1.00 52.15 475 ILE A C 1
ATOM 3387 O O . ILE A 1 432 ? 45.700 -9.077 96.295 1.00 54.24 475 ILE A O 1
ATOM 3392 N N . PHE A 1 433 ? 43.609 -8.259 96.235 1.00 51.71 476 PHE A N 1
ATOM 3393 C CA . PHE A 1 433 ? 42.985 -9.559 96.457 1.00 52.92 476 PHE A CA 1
ATOM 3394 C C . PHE A 1 433 ? 42.397 -10.286 95.255 1.00 54.21 476 PHE A C 1
ATOM 3395 O O . PHE A 1 433 ? 42.335 -11.515 95.245 1.00 56.08 476 PHE A O 1
ATOM 3403 N N . VAL A 1 434 ? 41.965 -9.539 94.246 1.00 53.56 477 VAL A N 1
ATOM 3404 C CA . VAL A 1 434 ? 41.373 -10.150 93.069 1.00 52.30 477 VAL A CA 1
ATOM 3405 C C . VAL A 1 434 ? 42.229 -9.967 91.821 1.00 54.05 477 VAL A C 1
ATOM 3406 O O . VAL A 1 434 ? 42.692 -8.867 91.515 1.00 53.58 477 VAL A O 1
ATOM 3410 N N . GLU A 1 435 ? 42.430 -11.068 91.104 1.00 56.39 478 GLU A N 1
ATOM 3411 C CA . GLU A 1 435 ? 43.225 -11.076 89.880 1.00 57.15 478 GLU A CA 1
ATOM 3412 C C . GLU A 1 435 ? 42.377 -10.634 88.695 1.00 56.74 478 GLU A C 1
ATOM 3413 O O . GLU A 1 435 ? 41.282 -11.160 88.472 1.00 56.96 478 GLU A O 1
ATOM 3419 N N . SER A 1 436 ? 42.890 -9.666 87.943 1.00 55.39 479 SER A N 1
ATOM 3420 C CA . SER A 1 436 ? 42.198 -9.144 86.771 1.00 54.42 479 SER A CA 1
ATOM 3421 C C . SER A 1 436 ? 43.125 -8.197 86.020 1.00 53.49 479 SER A C 1
ATOM 3422 O O . SER A 1 436 ? 43.569 -7.188 86.566 1.00 55.14 479 SER A O 1
ATOM 3425 N N . ALA A 1 437 ? 43.423 -8.535 84.771 1.00 51.28 480 ALA A N 1
ATOM 3426 C CA . ALA A 1 437 ? 44.308 -7.724 83.940 1.00 50.26 480 ALA A CA 1
ATOM 3427 C C . ALA A 1 437 ? 43.677 -6.372 83.598 1.00 48.78 480 ALA A C 1
ATOM 3428 O O . ALA A 1 437 ? 44.379 -5.357 83.498 1.00 47.81 480 ALA A O 1
ATOM 3430 N N . ALA A 1 438 ? 42.358 -6.371 83.404 1.00 45.53 481 ALA A N 1
ATOM 3431 C CA . ALA A 1 438 ? 41.621 -5.151 83.090 1.00 44.53 481 ALA A CA 1
ATOM 3432 C C . ALA A 1 438 ? 41.753 -4.171 84.263 1.00 43.33 481 ALA A C 1
ATOM 3433 O O . ALA A 1 438 ? 42.081 -3.001 84.073 1.00 42.03 481 ALA A O 1
ATOM 3435 N N . VAL A 1 439 ? 41.506 -4.659 85.473 1.00 41.39 482 VAL A N 1
ATOM 3436 C CA . VAL A 1 439 ? 41.625 -3.818 86.655 1.00 41.38 482 VAL A CA 1
ATOM 3437 C C . VAL A 1 439 ? 43.083 -3.406 86.848 1.00 41.34 482 VAL A C 1
ATOM 3438 O O . VAL A 1 439 ? 43.363 -2.279 87.268 1.00 39.48 482 VAL A O 1
ATOM 3442 N N . LYS A 1 440 ? 44.004 -4.313 86.520 1.00 41.32 483 LYS A N 1
ATOM 3443 C CA . LYS A 1 440 ? 45.437 -4.044 86.651 1.00 42.37 483 LYS A CA 1
ATOM 3444 C C . LYS A 1 440 ? 45.876 -2.889 85.755 1.00 43.03 483 LYS A C 1
ATOM 3445 O O . LYS A 1 440 ? 46.737 -2.092 86.131 1.00 43.67 483 LYS A O 1
ATOM 3451 N N . GLN A 1 441 ? 45.283 -2.800 84.567 1.00 42.84 484 GLN A N 1
ATOM 3452 C CA . GLN A 1 441 ? 45.622 -1.733 83.634 1.00 41.91 484 GLN A CA 1
ATOM 3453 C C . GLN A 1 441 ? 44.951 -0.441 84.078 1.00 40.58 484 GLN A C 1
ATOM 3454 O O . GLN A 1 441 ? 45.517 0.644 83.957 1.00 41.55 484 GLN A O 1
ATOM 3460 N N . LEU A 1 442 ? 43.733 -0.571 84.590 1.00 39.27 485 LEU A N 1
ATOM 3461 C CA . LEU A 1 442 ? 42.980 0.572 85.071 1.00 38.51 485 LEU A CA 1
ATOM 3462 C C . LEU A 1 442 ? 43.757 1.242 86.194 1.00 38.93 485 LEU A C 1
ATOM 3463 O O . LEU A 1 442 ? 43.776 2.462 86.294 1.00 39.63 485 LEU A O 1
ATOM 3468 N N . LEU A 1 443 ? 44.401 0.439 87.036 1.00 39.07 486 LEU A N 1
ATOM 3469 C CA . LEU A 1 443 ? 45.167 0.985 88.146 1.00 38.14 486 LEU A CA 1
ATOM 3470 C C . LEU A 1 443 ? 46.352 1.799 87.646 1.00 39.04 486 LEU A C 1
ATOM 3471 O O . LEU A 1 443 ? 46.698 2.820 88.241 1.00 42.17 486 LEU A O 1
ATOM 3476 N N . VAL A 1 444 ? 46.965 1.358 86.550 1.00 38.77 487 VAL A N 1
ATOM 3477 C CA . VAL A 1 444 ? 48.102 2.070 85.988 1.00 38.75 487 VAL A CA 1
ATOM 3478 C C . VAL A 1 444 ? 47.652 3.409 85.425 1.00 41.53 487 VAL A C 1
ATOM 3479 O O . VAL A 1 444 ? 48.350 4.413 85.577 1.00 40.99 487 VAL A O 1
ATOM 3483 N N . ASP A 1 445 ? 46.488 3.423 84.772 1.00 41.46 488 ASP A N 1
ATOM 3484 C CA . ASP A 1 445 ? 45.952 4.654 84.200 1.00 44.26 488 ASP A CA 1
ATOM 3485 C C . ASP A 1 445 ? 45.523 5.602 85.323 1.00 43.63 488 ASP A C 1
ATOM 3486 O O . ASP A 1 445 ? 45.755 6.810 85.259 1.00 43.19 488 ASP A O 1
ATOM 3491 N N . LEU A 1 446 ? 44.905 5.040 86.353 1.00 42.12 489 LEU A N 1
ATOM 3492 C CA . LEU A 1 446 ? 44.468 5.811 87.509 1.00 41.94 489 LEU A CA 1
ATOM 3493 C C . LEU A 1 446 ? 45.702 6.405 88.201 1.00 42.24 489 LEU A C 1
ATOM 3494 O O . LEU A 1 446 ? 45.750 7.601 88.487 1.00 38.92 489 LEU A O 1
ATOM 3499 N N . THR A 1 447 ? 46.702 5.559 88.453 1.00 43.76 490 THR A N 1
ATOM 3500 C CA . THR A 1 447 ? 47.939 5.986 89.110 1.00 44.90 490 THR A CA 1
ATOM 3501 C C . THR A 1 447 ? 48.621 7.093 88.308 1.00 47.28 49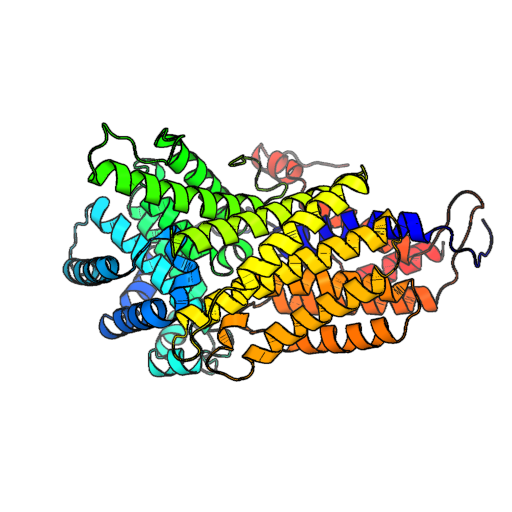0 THR A C 1
ATOM 3502 O O . THR A 1 447 ? 49.198 8.025 88.867 1.00 49.20 490 THR A O 1
ATOM 3506 N N . GLU A 1 448 ? 48.536 6.990 86.990 1.00 48.46 491 GLU A N 1
ATOM 3507 C CA . GLU A 1 448 ? 49.148 7.967 86.103 1.00 51.31 491 GLU A CA 1
ATOM 3508 C C . GLU A 1 448 ? 48.395 9.299 86.138 1.00 49.96 491 GLU A C 1
ATOM 3509 O O . GLU A 1 448 ? 49.007 10.360 86.288 1.00 49.65 491 GLU A O 1
ATOM 3515 N N . LEU A 1 449 ? 47.071 9.241 86.003 1.00 47.27 492 LEU A N 1
ATOM 3516 C CA . LEU A 1 449 ? 46.245 10.442 86.023 1.00 45.24 492 LEU A CA 1
ATOM 3517 C C . LEU A 1 449 ? 46.400 11.214 87.332 1.00 46.16 492 LEU A C 1
ATOM 3518 O O . LEU A 1 449 ? 46.465 12.444 87.331 1.00 45.08 492 LEU A O 1
ATOM 3523 N N . THR A 1 450 ? 46.452 10.492 88.447 1.00 44.52 493 THR A N 1
ATOM 3524 C CA . THR A 1 450 ? 46.608 11.123 89.752 1.00 46.72 493 THR A CA 1
ATOM 3525 C C . THR A 1 450 ? 47.796 12.075 89.741 1.00 49.50 493 THR A C 1
ATOM 3526 O O . THR A 1 450 ? 47.696 13.220 90.184 1.00 49.57 493 THR A O 1
ATOM 3530 N N . ALA A 1 451 ? 48.919 11.597 89.215 1.00 51.31 494 ALA A N 1
ATOM 3531 C CA . ALA A 1 451 ? 50.140 12.389 89.148 1.00 51.26 494 ALA A CA 1
ATOM 3532 C C . ALA A 1 451 ? 49.993 13.642 88.288 1.00 52.14 494 ALA A C 1
ATOM 3533 O O . ALA A 1 451 ? 50.815 14.561 88.359 1.00 53.22 494 ALA A O 1
ATOM 3535 N N . ASN A 1 452 ? 48.945 13.685 87.479 1.00 51.48 495 ASN A N 1
ATOM 3536 C CA . ASN A 1 452 ? 48.732 14.825 86.602 1.00 50.82 495 ASN A CA 1
ATOM 3537 C C . ASN A 1 452 ? 47.698 15.839 87.082 1.00 49.49 495 ASN A C 1
ATOM 3538 O O . ASN A 1 452 ? 47.495 16.873 86.438 1.00 49.08 495 ASN A O 1
ATOM 3543 N N . LEU A 1 453 ? 47.052 15.551 88.210 1.00 45.43 496 LEU A N 1
ATOM 3544 C CA . LEU A 1 453 ? 46.046 16.456 88.757 1.00 41.65 496 LEU A CA 1
ATOM 3545 C C . LEU A 1 453 ? 46.662 17.812 89.077 1.00 39.57 496 LEU A C 1
ATOM 3546 O O . LEU A 1 453 ? 47.843 17.902 89.423 1.00 40.13 496 LEU A O 1
ATOM 3551 N N . PRO A 1 454 ? 45.867 18.886 88.967 1.00 38.01 497 PRO A N 1
ATOM 3552 C CA . PRO A 1 454 ? 46.348 20.242 89.248 1.00 36.17 497 PRO A CA 1
ATOM 3553 C C . PRO A 1 454 ? 47.120 20.304 90.569 1.00 36.16 497 PRO A C 1
ATOM 3554 O O . PRO A 1 454 ? 46.692 19.739 91.581 1.00 35.49 497 PRO A O 1
ATOM 3558 N N . THR A 1 455 ? 48.259 20.985 90.555 1.00 34.63 498 THR A N 1
ATOM 3559 C CA . THR A 1 455 ? 49.073 21.119 91.753 1.00 34.89 498 THR A CA 1
ATOM 3560 C C . THR A 1 455 ? 48.409 22.033 92.779 1.00 35.01 498 THR A C 1
ATOM 3561 O O . THR A 1 455 ? 48.908 22.182 93.896 1.00 35.40 498 THR A O 1
ATOM 3565 N N . ILE A 1 456 ? 47.285 22.647 92.408 1.00 33.67 499 ILE A N 1
ATOM 3566 C CA . ILE A 1 456 ? 46.596 23.534 93.336 1.00 32.17 499 ILE A CA 1
ATOM 3567 C C . ILE A 1 456 ? 46.080 22.713 94.519 1.00 30.92 499 ILE A C 1
ATOM 3568 O O . ILE A 1 456 ? 45.805 23.261 95.588 1.00 30.11 499 ILE A O 1
ATOM 3573 N N . PHE A 1 457 ? 45.971 21.398 94.327 1.00 27.75 500 PHE A N 1
ATOM 3574 C CA . PHE A 1 457 ? 45.507 20.513 95.389 1.00 29.77 500 PHE A CA 1
ATOM 3575 C C . PHE A 1 457 ? 46.548 20.305 96.486 1.00 30.27 500 PHE A C 1
ATOM 3576 O O . PHE A 1 457 ? 46.324 19.539 97.419 1.00 30.58 500 PHE A O 1
ATOM 3584 N N . GLY A 1 458 ? 47.685 20.984 96.361 1.00 33.90 501 GLY A N 1
ATOM 3585 C CA . GLY A 1 458 ? 48.747 20.912 97.361 1.00 33.75 501 GLY A CA 1
ATOM 3586 C C . GLY A 1 458 ? 49.166 19.584 97.974 1.00 33.29 501 GLY A C 1
ATOM 3587 O O . GLY A 1 458 ? 49.221 18.561 97.295 1.00 35.11 501 GLY A O 1
ATOM 3588 N N . SER A 1 459 ? 49.468 19.609 99.272 1.00 37.04 502 SER A N 1
ATOM 3589 C CA . SER A 1 459 ? 49.919 18.423 100.005 1.00 38.60 502 SER A CA 1
ATOM 3590 C C . SER A 1 459 ? 48.915 17.275 100.038 1.00 39.09 502 SER A C 1
ATOM 3591 O O . SER A 1 459 ? 49.282 16.128 100.317 1.00 41.09 502 SER A O 1
ATOM 3594 N N . LYS A 1 460 ? 47.648 17.574 99.767 1.00 39.05 503 LYS A N 1
ATOM 3595 C CA . LYS A 1 460 ? 46.629 16.530 99.738 1.00 37.53 503 LYS A CA 1
ATOM 3596 C C . LYS A 1 460 ? 46.944 15.601 98.570 1.00 35.81 503 LYS A C 1
ATOM 3597 O O . LYS A 1 460 ? 46.760 14.385 98.655 1.00 34.61 503 LYS A O 1
ATOM 3603 N N . LEU A 1 461 ? 47.436 16.181 97.481 1.00 34.92 504 LEU A N 1
ATOM 3604 C CA . LEU A 1 461 ? 47.778 15.389 96.309 1.00 35.37 504 LEU A CA 1
ATOM 3605 C C . LEU A 1 461 ? 48.953 14.452 96.626 1.00 36.39 504 LEU A C 1
ATOM 3606 O O . LEU A 1 461 ? 48.925 13.274 96.258 1.00 36.42 504 LEU A O 1
ATOM 3611 N N . ASP A 1 462 ? 49.972 14.953 97.325 1.00 34.12 505 ASP A N 1
ATOM 3612 C CA . ASP A 1 462 ? 51.102 14.099 97.678 1.00 35.32 505 ASP A CA 1
ATOM 3613 C C . ASP A 1 462 ? 50.649 12.994 98.629 1.00 37.09 505 ASP A C 1
ATOM 3614 O O . ASP A 1 462 ? 51.113 11.859 98.533 1.00 39.20 505 ASP A O 1
ATOM 3619 N N . LYS A 1 463 ? 49.741 13.322 99.545 1.00 37.55 506 LYS A N 1
ATOM 3620 C CA . LYS A 1 463 ? 49.247 12.331 100.493 1.00 37.25 506 LYS A CA 1
ATOM 3621 C C . LYS A 1 463 ? 48.470 11.229 99.789 1.00 36.52 506 LYS A C 1
ATOM 3622 O O . LYS A 1 463 ? 48.540 10.064 100.187 1.00 37.50 506 LYS A O 1
ATOM 3628 N N . LEU A 1 464 ? 47.728 11.586 98.745 1.00 35.80 507 LEU A N 1
ATOM 3629 C CA . LEU A 1 464 ? 46.970 10.583 98.001 1.00 36.86 507 LEU A CA 1
ATOM 3630 C C . LEU A 1 464 ? 47.936 9.690 97.212 1.00 36.48 507 LEU A C 1
ATOM 3631 O O . LEU A 1 464 ? 47.763 8.470 97.159 1.00 34.65 507 LEU A O 1
ATOM 3636 N N . VAL A 1 465 ? 48.944 10.298 96.589 1.00 37.54 508 VAL A N 1
ATOM 3637 C CA . VAL A 1 465 ? 49.931 9.522 95.844 1.00 37.41 508 VAL A CA 1
ATOM 3638 C C . VAL A 1 465 ? 50.576 8.542 96.823 1.00 37.96 508 VAL A C 1
ATOM 3639 O O . VAL A 1 465 ? 50.754 7.360 96.517 1.00 38.21 508 VAL A O 1
ATOM 3643 N N . TYR A 1 466 ? 50.897 9.042 98.012 1.00 37.47 509 TYR A N 1
ATOM 3644 C CA . TYR A 1 466 ? 51.504 8.232 99.057 1.00 37.23 509 TYR A CA 1
ATOM 3645 C C . TYR A 1 466 ? 50.591 7.084 99.462 1.00 38.91 509 TYR A C 1
ATOM 3646 O O . TYR A 1 466 ? 51.029 5.941 99.593 1.00 41.30 509 TYR A O 1
ATOM 3655 N N . LEU A 1 467 ? 49.320 7.390 99.680 1.00 38.08 510 LEU A N 1
ATOM 3656 C CA . LEU A 1 467 ? 48.371 6.362 100.071 1.00 38.42 510 LEU A CA 1
ATOM 3657 C C . LEU A 1 467 ? 48.292 5.290 98.997 1.00 39.91 510 LEU A C 1
ATOM 3658 O O . LEU A 1 467 ? 48.127 4.107 99.299 1.00 41.73 510 LEU A O 1
ATOM 3663 N N . THR A 1 468 ? 48.409 5.708 97.742 1.00 40.48 511 THR A N 1
ATOM 3664 C CA . THR A 1 468 ? 48.339 4.779 96.622 1.00 41.48 511 THR A CA 1
ATOM 3665 C C . THR A 1 468 ? 49.541 3.837 96.595 1.00 42.93 511 THR A C 1
ATOM 3666 O O . THR A 1 468 ? 49.379 2.633 96.386 1.00 43.03 511 THR A O 1
ATOM 3670 N N . GLU A 1 469 ? 50.740 4.379 96.810 1.00 41.81 512 GLU A N 1
ATOM 3671 C CA . GLU A 1 469 ? 51.945 3.555 96.825 1.00 42.77 512 GLU A CA 1
ATOM 3672 C C . GLU A 1 469 ? 51.866 2.550 97.978 1.00 44.57 512 GLU A C 1
ATOM 3673 O O . GLU A 1 469 ? 52.198 1.371 97.820 1.00 47.53 512 GLU A O 1
ATOM 3679 N N . ARG A 1 470 ? 51.406 3.014 99.134 1.00 41.40 513 ARG A N 1
ATOM 3680 C CA . ARG A 1 470 ? 51.284 2.158 100.307 1.00 41.39 513 ARG A CA 1
ATOM 3681 C C . ARG A 1 470 ? 50.357 0.973 100.040 1.00 43.57 513 ARG A C 1
ATOM 3682 O O . ARG A 1 470 ? 50.603 -0.141 100.507 1.00 45.78 513 ARG A O 1
ATOM 3690 N N . LEU A 1 471 ? 49.280 1.208 99.300 1.00 44.54 514 LEU A N 1
ATOM 3691 C CA . LEU A 1 471 ? 48.352 0.125 99.005 1.00 42.47 514 LEU A CA 1
ATOM 3692 C C . LEU A 1 471 ? 49.000 -0.844 98.024 1.00 44.40 514 LEU A C 1
ATOM 3693 O O . LEU A 1 471 ? 48.762 -2.051 98.094 1.00 44.34 514 LEU A O 1
ATOM 3698 N N . SER A 1 472 ? 49.826 -0.322 97.118 1.00 44.45 515 SER A N 1
ATOM 3699 C CA . SER A 1 472 ? 50.490 -1.185 96.153 1.00 47.74 515 SER A CA 1
ATOM 3700 C C . SER A 1 472 ? 51.527 -2.010 96.899 1.00 49.59 515 SER A C 1
ATOM 3701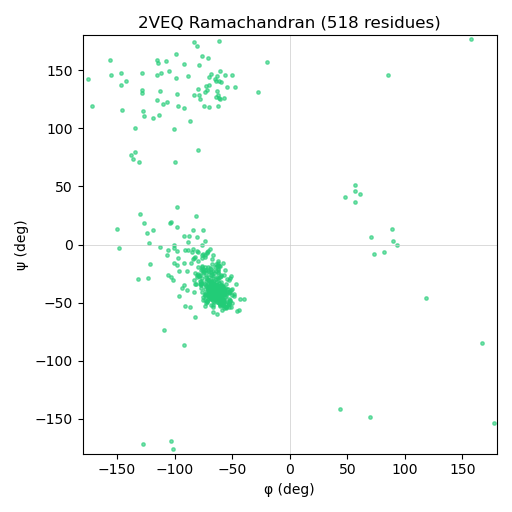 O O . SER A 1 472 ? 51.629 -3.223 96.700 1.00 51.67 515 SER A O 1
ATOM 3704 N N . LYS A 1 473 ? 52.287 -1.356 97.771 1.00 50.73 516 LYS A N 1
ATOM 3705 C CA . LYS A 1 473 ? 53.293 -2.060 98.556 1.00 52.20 516 LYS A CA 1
ATOM 3706 C C . LYS A 1 473 ? 52.594 -3.128 99.381 1.00 52.23 516 LYS A C 1
ATOM 3707 O O . LYS A 1 473 ? 53.184 -4.152 99.726 1.00 53.47 516 LYS A O 1
ATOM 3713 N N . LEU A 1 474 ? 51.325 -2.886 99.682 1.00 52.57 517 LEU A N 1
ATOM 3714 C CA . LEU A 1 474 ? 50.535 -3.817 100.474 1.00 53.30 517 LEU A CA 1
ATOM 3715 C C . LEU A 1 474 ? 50.139 -5.044 99.650 1.00 53.40 517 LEU A C 1
ATOM 3716 O O . LEU A 1 474 ? 49.866 -6.114 100.198 1.00 50.84 517 LEU A O 1
ATOM 3721 N N . LYS A 1 475 ? 50.103 -4.887 98.330 1.00 54.58 518 LYS A N 1
ATOM 3722 C CA . LYS A 1 475 ? 49.770 -6.008 97.463 1.00 56.75 518 LYS A CA 1
ATOM 3723 C C . LYS A 1 475 ? 50.992 -6.916 97.475 1.00 58.11 518 LYS A C 1
ATOM 3724 O O . LYS A 1 475 ? 50.879 -8.132 97.649 1.00 58.09 518 LYS A O 1
ATOM 3730 N N . LEU A 1 476 ? 52.158 -6.303 97.289 1.00 58.63 519 LEU A N 1
ATOM 3731 C CA . LEU A 1 476 ? 53.429 -7.015 97.304 1.00 58.81 519 LEU A CA 1
ATOM 3732 C C . LEU A 1 476 ? 53.463 -7.958 98.502 1.00 59.05 519 LEU A C 1
ATOM 3733 O O . LEU A 1 476 ? 53.627 -9.169 98.348 1.00 60.80 519 LEU A O 1
ATOM 3738 N N . LEU A 1 477 ? 53.290 -7.387 99.692 1.00 57.42 520 LEU A N 1
ATOM 3739 C CA . LEU A 1 477 ? 53.311 -8.149 100.930 1.00 55.68 520 LEU A CA 1
ATOM 3740 C C . LEU A 1 477 ? 52.325 -9.305 100.918 1.00 55.92 520 LEU A C 1
ATOM 3741 O O . LEU A 1 477 ? 52.616 -10.383 101.436 1.00 57.76 520 LEU A O 1
ATOM 3746 N N . TRP A 1 478 ? 51.154 -9.081 100.333 1.00 54.18 521 TRP A N 1
ATOM 3747 C CA . TRP A 1 478 ? 50.140 -10.125 100.259 1.00 52.74 521 TRP A CA 1
ATOM 3748 C C . TRP A 1 478 ? 50.630 -11.293 99.401 1.00 53.92 521 TRP A C 1
ATOM 3749 O O . TRP A 1 478 ? 50.342 -12.457 99.691 1.00 52.73 521 TRP A O 1
ATOM 3760 N N . ASP A 1 479 ? 51.367 -10.973 98.343 1.00 54.84 522 ASP A N 1
ATOM 3761 C CA . ASP A 1 479 ? 51.896 -11.997 97.455 1.00 58.05 522 ASP A CA 1
ATOM 3762 C C . ASP A 1 479 ? 53.028 -12.762 98.134 1.00 59.74 522 ASP A C 1
ATOM 3763 O O . ASP A 1 479 ? 53.032 -13.992 98.139 1.00 61.53 522 ASP A O 1
ATOM 3768 N N . LYS A 1 480 ? 53.967 -12.021 98.721 1.00 60.85 523 LYS A N 1
ATOM 3769 C CA . LYS A 1 480 ? 55.136 -12.592 99.390 1.00 60.54 523 LYS A CA 1
ATOM 3770 C C . LYS A 1 480 ? 54.918 -13.236 100.764 1.00 61.87 523 LYS A C 1
ATOM 3771 O O . LYS A 1 480 ? 55.892 -13.508 101.463 1.00 64.04 523 LYS A O 1
ATOM 3777 N N . VAL A 1 481 ? 53.668 -13.477 101.158 1.00 61.60 524 VAL A N 1
ATOM 3778 C CA . VAL A 1 481 ? 53.380 -14.105 102.453 1.00 60.96 524 VAL A CA 1
ATOM 3779 C C . VAL A 1 481 ? 52.135 -14.991 102.356 1.00 63.86 524 VAL A C 1
ATOM 3780 O O . VAL A 1 481 ? 51.131 -14.603 101.757 1.00 65.03 524 VAL A O 1
ATOM 3784 N N . GLN A 1 482 ? 52.206 -16.177 102.958 1.00 65.10 525 GLN A N 1
ATOM 3785 C CA . GLN A 1 482 ? 51.111 -17.143 102.910 1.00 65.26 525 GLN A CA 1
ATOM 3786 C C . GLN A 1 482 ? 49.963 -16.898 103.875 1.00 66.52 525 GLN A C 1
ATOM 3787 O O . GLN A 1 482 ? 50.169 -16.640 105.057 1.00 66.27 525 GLN A O 1
ATOM 3793 N N . LEU A 1 483 ? 48.746 -17.006 103.354 1.00 69.00 526 LEU A N 1
ATOM 3794 C CA . LEU A 1 483 ? 47.533 -16.825 104.145 1.00 72.12 526 LEU A CA 1
ATOM 3795 C C . LEU A 1 483 ? 47.373 -17.996 105.117 1.00 74.63 526 LEU A C 1
ATOM 3796 O O . LEU A 1 483 ? 47.710 -19.133 104.781 1.00 76.70 526 LEU A O 1
ATOM 3801 N N . LEU A 1 484 ? 46.862 -17.713 106.315 1.00 76.68 527 LEU A N 1
ATOM 3802 C CA . LEU A 1 484 ? 46.642 -18.742 107.332 1.00 78.36 527 LEU A CA 1
ATOM 3803 C C . LEU A 1 484 ? 45.158 -18.902 107.646 1.00 80.61 527 LEU A C 1
ATOM 3804 O O . LEU A 1 484 ? 44.355 -17.998 107.404 1.00 80.44 527 LEU A O 1
ATOM 3809 N N . ASP A 1 485 ? 44.803 -20.055 108.201 1.00 83.69 528 ASP A N 1
ATOM 3810 C CA . ASP A 1 485 ? 43.412 -20.362 108.523 1.00 86.07 528 ASP A CA 1
ATOM 3811 C C . ASP A 1 485 ? 43.285 -21.203 109.797 1.00 86.75 528 ASP A C 1
ATOM 3812 O O . ASP A 1 485 ? 43.755 -22.341 109.845 1.00 87.08 528 ASP A O 1
ATOM 3817 N N . SER A 1 486 ? 42.652 -20.642 110.825 1.00 87.52 529 SER A N 1
ATOM 3818 C CA . SER A 1 486 ? 42.466 -21.360 112.085 1.00 88.18 529 SER A CA 1
ATOM 3819 C C . SER A 1 486 ? 41.229 -22.249 111.976 1.00 89.70 529 SER A C 1
ATOM 3820 O O . SER A 1 486 ? 40.735 -22.774 112.977 1.00 88.26 529 SER A O 1
ATOM 3823 N N . GLY A 1 487 ? 40.738 -22.409 110.748 1.00 91.40 530 GLY A N 1
ATOM 3824 C CA . GLY A 1 487 ? 39.557 -23.220 110.507 1.00 92.03 530 GLY A CA 1
ATOM 3825 C C . GLY A 1 487 ? 38.304 -22.510 110.983 1.00 92.26 530 GLY A C 1
ATOM 3826 O O . GLY A 1 487 ? 37.183 -22.958 110.728 1.00 91.85 530 GLY A O 1
ATOM 3827 N N . ASP A 1 488 ? 38.508 -21.391 111.674 1.00 92.53 531 ASP A N 1
ATOM 3828 C CA . ASP A 1 488 ? 37.422 -20.583 112.223 1.00 91.93 531 ASP A CA 1
ATOM 3829 C C . ASP A 1 488 ? 37.512 -19.151 111.692 1.00 90.17 531 ASP A C 1
ATOM 3830 O O . ASP A 1 488 ? 36.501 -18.458 111.553 1.00 89.40 531 ASP A O 1
ATOM 3835 N N . SER A 1 489 ? 38.734 -18.722 111.394 1.00 87.82 532 SER A N 1
ATOM 3836 C CA . SER A 1 489 ? 38.989 -17.388 110.866 1.00 85.07 532 SER A CA 1
ATOM 3837 C C . SER A 1 489 ? 40.304 -17.428 110.096 1.00 83.44 532 SER A C 1
ATOM 3838 O O . SER A 1 489 ? 41.124 -18.321 110.314 1.00 84.63 532 SER A O 1
ATOM 3841 N N . PHE A 1 490 ? 40.501 -16.472 109.191 1.00 80.87 533 PHE A N 1
ATOM 3842 C CA . PHE A 1 490 ? 41.732 -16.412 108.401 1.00 77.22 533 PHE A CA 1
ATOM 3843 C C . PHE A 1 490 ? 42.674 -15.395 109.034 1.00 73.22 533 PHE A C 1
ATOM 3844 O O . PHE A 1 490 ? 42.250 -14.585 109.855 1.00 71.75 533 PHE A O 1
ATOM 3852 N N . TYR A 1 491 ? 43.947 -15.435 108.655 1.00 69.28 534 TYR A N 1
ATOM 3853 C CA . TYR A 1 491 ? 44.923 -14.503 109.211 1.00 66.56 534 TYR A CA 1
ATOM 3854 C C . TYR A 1 491 ? 45.989 -14.116 108.197 1.00 63.41 534 TYR A C 1
ATOM 3855 O O . TYR A 1 491 ? 46.356 -14.912 107.339 1.00 64.67 534 TYR A O 1
ATOM 3864 N N . HIS A 1 492 ? 46.483 -12.887 108.305 1.00 59.77 535 HIS A N 1
ATOM 3865 C CA . HIS A 1 492 ? 47.513 -12.380 107.406 1.00 57.69 535 HIS A CA 1
ATOM 3866 C C . HIS A 1 492 ? 47.931 -10.988 107.887 1.00 57.35 535 HIS A C 1
ATOM 3867 O O . HIS A 1 492 ? 47.096 -10.213 108.358 1.00 56.37 535 HIS A O 1
ATOM 3874 N N . PRO A 1 493 ? 49.232 -10.660 107.794 1.00 56.02 536 PRO A N 1
ATOM 3875 C CA . PRO A 1 493 ? 49.736 -9.352 108.226 1.00 54.75 536 PRO A CA 1
ATOM 3876 C C . PRO A 1 493 ? 48.981 -8.199 107.577 1.00 53.10 536 PRO A C 1
ATOM 3877 O O . PRO A 1 493 ? 48.671 -7.200 108.225 1.00 53.80 536 PRO A O 1
ATOM 3881 N N . VAL A 1 494 ? 48.690 -8.347 106.289 1.00 51.71 537 VAL A N 1
ATOM 3882 C CA . VAL A 1 494 ? 47.973 -7.322 105.551 1.00 49.63 537 VAL A CA 1
ATOM 3883 C C . VAL A 1 494 ? 46.629 -7.018 106.215 1.00 50.39 537 VAL A C 1
ATOM 3884 O O . VAL A 1 494 ? 46.237 -5.857 106.318 1.00 50.52 537 VAL A O 1
ATOM 3888 N N . PHE A 1 495 ? 45.932 -8.053 106.678 1.00 48.81 538 PHE A N 1
ATOM 3889 C CA . PHE A 1 495 ? 44.648 -7.851 107.343 1.00 49.35 538 PHE A CA 1
ATOM 3890 C C . PHE A 1 495 ? 44.815 -6.981 108.586 1.00 48.75 538 PHE A C 1
ATOM 3891 O O . PHE A 1 495 ? 44.099 -6.004 108.771 1.00 48.32 538 PHE A O 1
ATOM 3899 N N . LYS A 1 496 ? 45.765 -7.356 109.436 1.00 48.20 539 LYS A N 1
ATOM 3900 C CA . LYS A 1 496 ? 46.038 -6.633 110.667 1.00 46.45 539 LYS A CA 1
ATOM 3901 C C . LYS A 1 496 ? 46.394 -5.171 110.384 1.00 44.45 539 LYS A C 1
ATOM 3902 O O . LYS A 1 496 ? 45.869 -4.257 111.019 1.00 43.11 539 LYS A O 1
ATOM 3908 N N . ILE A 1 497 ? 47.292 -4.960 109.430 1.00 42.96 540 ILE A N 1
ATOM 3909 C CA . ILE A 1 497 ? 47.715 -3.617 109.048 1.00 44.93 540 ILE A CA 1
ATOM 3910 C C . ILE A 1 497 ? 46.525 -2.747 108.620 1.00 46.25 540 ILE A C 1
ATOM 3911 O O . ILE A 1 497 ? 46.391 -1.612 109.067 1.00 46.39 540 ILE A O 1
ATOM 3916 N N . LEU A 1 498 ? 45.665 -3.281 107.755 1.00 47.60 541 LEU A N 1
ATOM 3917 C CA . LEU A 1 498 ? 44.498 -2.541 107.287 1.00 46.61 541 LEU A CA 1
ATOM 3918 C C . LEU A 1 498 ? 43.583 -2.226 108.461 1.00 46.05 541 LEU A C 1
ATOM 3919 O O . LEU A 1 498 ? 43.026 -1.132 108.555 1.00 43.98 541 LEU A O 1
ATOM 3924 N N . GLN A 1 499 ? 43.439 -3.192 109.358 1.00 45.61 542 GLN A N 1
ATOM 3925 C CA . GLN A 1 499 ? 42.590 -3.031 110.531 1.00 47.46 542 GLN A CA 1
ATOM 3926 C C . GLN A 1 499 ? 43.182 -1.978 111.468 1.00 46.20 542 GLN A C 1
ATOM 3927 O O . GLN A 1 499 ? 42.451 -1.208 112.094 1.00 45.20 542 GLN A O 1
ATOM 3933 N N . ASN A 1 500 ? 44.510 -1.945 111.549 1.00 42.47 543 ASN A N 1
ATOM 3934 C CA . ASN A 1 500 ? 45.197 -0.990 112.402 1.00 41.76 543 ASN A CA 1
ATOM 3935 C C . ASN A 1 500 ? 45.058 0.425 111.858 1.00 42.22 543 ASN A C 1
ATOM 3936 O O . ASN A 1 500 ? 44.994 1.388 112.628 1.00 42.89 543 ASN A O 1
ATOM 3941 N N . ASP A 1 501 ? 45.030 0.555 110.533 1.00 39.93 544 ASP A N 1
ATOM 3942 C CA . ASP A 1 501 ? 44.909 1.869 109.911 1.00 39.38 544 ASP A CA 1
ATOM 3943 C C . ASP A 1 501 ? 43.646 2.568 110.398 1.00 35.93 544 ASP A C 1
ATOM 3944 O O . ASP A 1 501 ? 43.675 3.725 110.807 1.00 33.20 544 ASP A O 1
ATOM 3949 N N . ILE A 1 502 ? 42.536 1.849 110.341 1.00 34.87 545 ILE A N 1
ATOM 3950 C CA . ILE A 1 502 ? 41.264 2.385 110.773 1.00 33.99 545 ILE A CA 1
ATOM 3951 C C . ILE A 1 502 ? 41.323 2.730 112.256 1.00 37.86 545 ILE A C 1
ATOM 3952 O O . ILE A 1 502 ? 40.838 3.783 112.668 1.00 39.53 545 ILE A O 1
ATOM 3957 N N . LYS A 1 503 ? 41.923 1.852 113.056 1.00 36.72 546 LYS A N 1
ATOM 3958 C CA . LYS A 1 503 ? 42.023 2.091 114.494 1.00 35.79 546 LYS A CA 1
ATOM 3959 C C . LYS A 1 503 ? 42.856 3.334 114.829 1.00 33.06 546 LYS A C 1
ATOM 3960 O O . LYS A 1 503 ? 42.487 4.124 115.700 1.00 31.61 546 LYS A O 1
ATOM 3966 N N . ILE A 1 504 ? 43.973 3.505 114.132 1.00 32.49 547 ILE A N 1
ATOM 3967 C CA . ILE A 1 504 ? 44.852 4.649 114.354 1.00 30.72 547 ILE A CA 1
ATOM 3968 C C . ILE A 1 504 ? 44.171 5.976 114.005 1.00 34.12 547 ILE A C 1
ATOM 3969 O O . ILE A 1 504 ? 44.326 6.972 114.722 1.00 32.68 547 ILE A O 1
ATOM 3974 N N . ILE A 1 505 ? 43.417 5.992 112.907 1.00 32.19 548 ILE A N 1
ATOM 3975 C CA . ILE A 1 505 ? 42.731 7.206 112.493 1.00 30.82 548 ILE A CA 1
ATOM 3976 C C . ILE A 1 505 ? 41.496 7.463 113.363 1.00 32.32 548 ILE A C 1
ATOM 3977 O O . ILE A 1 505 ? 41.098 8.613 113.576 1.00 30.44 548 ILE A O 1
ATOM 3982 N N . GLU A 1 506 ? 40.903 6.396 113.885 1.00 33.71 549 GLU A N 1
ATOM 3983 C CA . GLU A 1 506 ? 39.754 6.552 114.767 1.00 37.53 549 GLU A CA 1
ATOM 3984 C C . GLU A 1 506 ? 40.261 7.210 116.046 1.00 39.22 549 GLU A C 1
ATOM 3985 O O . GLU A 1 506 ? 39.604 8.082 116.615 1.00 36.30 549 GLU A O 1
ATOM 3991 N N . LEU A 1 507 ? 41.444 6.779 116.478 1.00 40.29 550 LEU A N 1
ATOM 3992 C CA . LEU A 1 507 ? 42.074 7.288 117.689 1.00 43.08 550 LEU A CA 1
ATOM 3993 C C . LEU A 1 507 ? 42.500 8.756 117.520 1.00 39.80 550 LEU A C 1
ATOM 3994 O O . LEU A 1 507 ? 42.448 9.534 118.470 1.00 40.10 550 LEU A O 1
ATOM 3999 N N . LYS A 1 508 ? 42.913 9.137 116.317 1.00 36.14 551 LYS A N 1
ATOM 4000 C CA . LYS A 1 508 ? 43.297 10.521 116.067 1.00 35.70 551 LYS A CA 1
ATOM 4001 C C . LYS A 1 508 ? 42.041 11.399 115.943 1.00 34.64 551 LYS A C 1
ATOM 4002 O O . LYS A 1 508 ? 42.133 12.603 115.730 1.00 36.79 551 LYS A O 1
ATOM 4008 N N . ASN A 1 509 ? 40.869 10.791 116.069 1.00 31.15 552 ASN A N 1
ATOM 4009 C CA . ASN A 1 509 ? 39.622 11.532 115.981 1.00 30.30 552 ASN A CA 1
ATOM 4010 C C . ASN A 1 509 ? 38.830 11.443 117.272 1.00 30.62 552 ASN A C 1
ATOM 4011 O O . ASN A 1 509 ? 37.656 11.794 117.309 1.00 31.43 552 ASN A O 1
ATOM 4016 N N . ASP A 1 510 ? 39.477 10.952 118.324 1.00 31.99 553 ASP A N 1
ATOM 4017 C CA . ASP A 1 510 ? 38.850 10.854 119.638 1.00 35.46 553 ASP A CA 1
ATOM 4018 C C . ASP A 1 510 ? 39.207 12.162 120.343 1.00 34.07 553 ASP A C 1
ATOM 4019 O O . ASP A 1 510 ? 40.377 12.443 120.573 1.00 31.91 553 ASP A O 1
ATOM 4024 N N . GLU A 1 511 ? 38.210 12.966 120.683 1.00 35.59 554 GLU A N 1
ATOM 4025 C CA . GLU A 1 511 ? 38.503 14.238 121.327 1.00 37.39 554 GLU A CA 1
ATOM 4026 C C . GLU A 1 511 ? 38.704 14.156 122.841 1.00 36.29 554 GLU A C 1
ATOM 4027 O O . GLU A 1 511 ? 39.024 15.160 123.471 1.00 35.03 554 GLU A O 1
ATOM 4033 N N . MET A 1 512 ? 38.524 12.969 123.416 1.00 36.55 555 MET A N 1
ATOM 4034 C CA . MET A 1 512 ? 38.703 12.775 124.853 1.00 39.11 555 MET A CA 1
ATOM 4035 C C . MET A 1 512 ? 40.036 13.350 125.327 1.00 40.12 555 MET A C 1
ATOM 4036 O O . MET A 1 512 ? 40.126 13.926 126.412 1.00 40.35 555 MET A O 1
ATOM 4041 N N . PHE A 1 513 ? 41.069 13.197 124.507 1.00 41.79 556 PHE A N 1
ATOM 4042 C CA . PHE A 1 513 ? 42.389 13.704 124.854 1.00 44.18 556 PHE A CA 1
ATOM 4043 C C . PHE A 1 513 ? 42.377 15.211 125.020 1.00 41.36 556 PHE A C 1
ATOM 4044 O O . PHE A 1 513 ? 42.868 15.733 126.021 1.00 40.40 556 PHE A O 1
ATOM 4052 N N . SER A 1 514 ? 41.820 15.915 124.040 1.00 38.66 557 SER A N 1
ATOM 4053 C CA . SER A 1 514 ? 41.777 17.367 124.118 1.00 37.82 557 SER A CA 1
ATOM 4054 C C . SER A 1 514 ? 40.855 17.824 125.246 1.00 35.87 557 SER A C 1
ATOM 4055 O O . SER A 1 514 ? 41.034 18.914 125.785 1.00 36.81 557 SER A O 1
ATOM 4058 N N . LEU A 1 515 ? 39.888 16.980 125.613 1.00 33.94 558 LEU A N 1
ATOM 4059 C CA . LEU A 1 515 ? 38.957 17.291 126.695 1.00 33.22 558 LEU A CA 1
ATOM 4060 C C . LEU A 1 515 ? 39.774 17.323 127.980 1.00 36.12 558 LEU A C 1
ATOM 4061 O O . LEU A 1 515 ? 39.804 18.326 128.699 1.00 34.92 558 LEU A O 1
ATOM 4066 N N . ILE A 1 516 ? 40.433 16.199 128.251 1.00 36.43 559 ILE A N 1
ATOM 4067 C CA . ILE A 1 516 ? 41.268 16.034 129.429 1.00 37.08 559 ILE A CA 1
ATOM 4068 C C . ILE A 1 516 ? 42.298 17.159 129.550 1.00 39.72 559 ILE A C 1
ATOM 4069 O O . ILE A 1 516 ? 42.536 17.664 130.642 1.00 41.81 559 ILE A O 1
ATOM 4074 N N . LYS A 1 517 ? 42.892 17.560 128.429 1.00 38.67 560 LYS A N 1
ATOM 4075 C CA . LYS A 1 517 ? 43.893 18.624 128.438 1.00 40.12 560 LYS A CA 1
ATOM 4076 C C . LYS A 1 517 ? 43.306 20.008 128.672 1.00 39.85 560 LYS A C 1
ATOM 4077 O O . LYS A 1 517 ? 43.986 20.889 129.201 1.00 38.18 560 LYS A O 1
ATOM 4083 N N . GLY A 1 518 ? 42.050 20.202 128.272 1.00 38.57 561 GLY A N 1
ATOM 4084 C CA . GLY A 1 518 ? 41.412 21.493 128.456 1.00 34.66 561 GLY A CA 1
ATOM 4085 C C . GLY A 1 518 ? 40.874 21.714 129.860 1.00 34.73 561 GLY A C 1
ATOM 4086 O O . GLY A 1 518 ? 40.758 22.854 130.308 1.00 32.64 561 GLY A O 1
ATOM 4087 N N . LEU A 1 519 ? 40.549 20.627 130.554 1.00 35.38 562 LEU A N 1
ATOM 4088 C CA . LEU A 1 519 ? 40.004 20.703 131.906 1.00 39.52 562 LEU A CA 1
ATOM 4089 C C . LEU A 1 519 ? 41.039 20.943 132.994 1.00 43.71 562 LEU A C 1
ATOM 4090 O O . LEU A 1 519 ? 40.713 21.497 134.044 1.00 44.78 562 LEU A O 1
ATOM 4095 N N . GLY A 1 520 ? 42.280 20.531 132.764 1.00 46.38 563 GLY A N 1
ATOM 4096 C CA . GLY A 1 520 ? 43.276 20.746 133.792 1.00 53.16 563 GLY A CA 1
ATOM 4097 C C . GLY A 1 520 ? 44.649 20.203 133.490 1.00 56.94 563 GLY A C 1
ATOM 4098 O O . GLY A 1 520 ? 45.038 20.064 132.336 1.00 58.30 563 GLY A O 1
ATOM 4099 N N . SER A 1 521 ? 45.387 19.896 134.549 1.00 61.82 564 SER A N 1
ATOM 4100 C CA . SER A 1 521 ? 46.739 19.376 134.415 1.00 66.02 564 SER A CA 1
ATOM 4101 C C . SER A 1 521 ? 46.812 17.864 134.582 1.00 67.36 564 SER A C 1
ATOM 4102 O O . SER A 1 521 ? 47.894 17.278 134.493 1.00 67.46 564 SER A O 1
ATOM 4105 N N . LEU A 1 522 ? 45.669 17.232 134.831 1.00 68.52 565 LEU A N 1
ATOM 4106 C CA . LEU A 1 522 ? 45.655 15.784 134.987 1.00 69.09 565 LEU A CA 1
ATOM 4107 C C . LEU A 1 522 ? 46.047 15.158 133.653 1.00 69.11 565 LEU A C 1
ATOM 4108 O O . LEU A 1 522 ? 45.684 15.667 132.586 1.00 68.28 565 LEU A O 1
ATOM 4113 N N . VAL A 1 523 ? 46.802 14.068 133.721 1.00 69.75 566 VAL A N 1
ATOM 4114 C CA . VAL A 1 523 ? 47.251 13.366 132.526 1.00 71.45 566 VAL A CA 1
ATOM 4115 C C . VAL A 1 523 ? 46.917 11.878 132.641 1.00 72.43 566 VAL A C 1
ATOM 4116 O O . VAL A 1 523 ? 47.167 11.252 133.674 1.00 70.67 566 VAL A O 1
ATOM 4120 N N . PRO A 1 524 ? 46.337 11.292 131.594 1.00 74.24 567 PRO A N 1
ATOM 4121 C CA . PRO A 1 524 ? 46.050 9.851 131.703 1.00 76.85 567 PRO A CA 1
ATOM 4122 C C . PRO A 1 524 ? 47.281 8.970 131.723 1.00 79.29 567 PRO A C 1
ATOM 4123 O O . PRO A 1 524 ? 48.294 9.280 131.078 1.00 79.46 567 PRO A O 1
ATOM 4127 N N . LEU A 1 525 ? 47.202 7.868 132.462 1.00 81.12 568 LEU A N 1
ATOM 4128 C CA . LEU A 1 525 ? 48.259 6.864 132.455 1.00 84.64 568 LEU A CA 1
ATOM 4129 C C . LEU A 1 525 ? 47.984 5.781 131.417 1.00 87.46 568 LEU A C 1
ATOM 4130 O O . LEU A 1 525 ? 48.451 5.863 130.281 1.00 88.05 568 LEU A O 1
ATOM 4135 N N . ASN A 1 526 ? 47.223 4.767 131.815 1.00 90.69 569 ASN A N 1
ATOM 4136 C CA . ASN A 1 526 ? 46.599 3.856 130.862 1.00 92.94 569 ASN A CA 1
ATOM 4137 C C . ASN A 1 526 ? 46.344 4.521 129.513 1.00 93.60 569 ASN A C 1
ATOM 4138 O O . ASN A 1 526 ? 46.281 3.851 128.483 1.00 93.86 569 ASN A O 1
ATOM 4143 N N . SER A 1 545 ? 56.163 -13.816 117.635 1.00 86.26 588 SER A N 1
ATOM 4144 C CA . SER A 1 545 ? 55.663 -14.315 116.320 1.00 86.63 588 SER A CA 1
ATOM 4145 C C . SER A 1 545 ? 56.251 -13.520 115.155 1.00 86.05 588 SER A C 1
ATOM 4146 O O . SER A 1 545 ? 56.492 -12.317 115.270 1.00 84.81 588 SER A O 1
ATOM 4149 N N . ASP A 1 546 ? 56.482 -14.202 114.035 1.00 85.96 589 ASP A N 1
ATOM 4150 C CA . ASP A 1 546 ? 57.035 -13.565 112.844 1.00 84.84 589 ASP A CA 1
ATOM 4151 C C . ASP A 1 546 ? 55.959 -12.685 112.207 1.00 83.78 589 ASP A C 1
ATOM 4152 O O . ASP A 1 546 ? 56.256 -11.745 111.467 1.00 83.11 589 ASP A O 1
ATOM 4157 N N . PHE A 1 547 ? 54.707 -13.004 112.521 1.00 82.39 590 PHE A N 1
ATOM 4158 C CA . PHE A 1 547 ? 53.541 -12.284 112.017 1.00 80.81 590 PHE A CA 1
ATOM 4159 C C . PHE A 1 547 ? 53.493 -10.853 112.564 1.00 79.73 590 PHE A C 1
ATOM 4160 O O . PHE A 1 547 ? 53.149 -9.912 111.850 1.00 78.91 590 PHE A O 1
ATOM 4168 N N . ARG A 1 548 ? 53.843 -10.699 113.835 1.00 78.69 591 ARG A N 1
ATOM 4169 C CA . ARG A 1 548 ? 53.838 -9.396 114.488 1.00 77.42 591 ARG A CA 1
ATOM 4170 C C . ARG A 1 548 ? 55.033 -8.553 114.049 1.00 74.62 591 ARG A C 1
ATOM 4171 O O . ARG A 1 548 ? 55.002 -7.326 114.138 1.00 74.24 591 ARG A O 1
ATOM 4179 N N . THR A 1 549 ? 56.084 -9.214 113.575 1.00 70.98 592 THR A N 1
ATOM 4180 C CA . THR A 1 549 ? 57.286 -8.512 113.138 1.00 67.99 592 THR A CA 1
ATOM 4181 C C . THR A 1 549 ? 57.096 -7.918 111.748 1.00 66.52 592 THR A C 1
ATOM 4182 O O . THR A 1 549 ? 57.732 -6.924 111.392 1.00 64.57 592 THR A O 1
ATOM 4186 N N . ILE A 1 550 ? 56.221 -8.538 110.963 1.00 65.72 593 ILE A N 1
ATOM 4187 C CA . ILE A 1 550 ? 55.935 -8.068 109.614 1.00 63.78 593 ILE A CA 1
ATOM 4188 C C . ILE A 1 550 ? 55.050 -6.826 109.708 1.00 62.87 593 ILE A C 1
ATOM 4189 O O . ILE A 1 550 ? 55.319 -5.806 109.070 1.00 63.35 593 ILE A O 1
ATOM 4194 N N . VAL A 1 551 ? 54.007 -6.919 110.526 1.00 60.89 594 VAL A N 1
ATOM 4195 C CA . VAL A 1 551 ? 53.080 -5.818 110.734 1.00 59.10 594 VAL A CA 1
ATOM 4196 C C . VAL A 1 551 ? 53.809 -4.555 111.185 1.00 60.38 594 VAL A C 1
ATOM 4197 O O . VAL A 1 551 ? 53.625 -3.484 110.604 1.00 61.24 594 VAL A O 1
ATOM 4201 N N . GLU A 1 552 ? 54.639 -4.679 112.215 1.00 60.31 595 GLU A N 1
ATOM 4202 C CA . GLU A 1 552 ? 55.378 -3.535 112.727 1.00 60.22 595 GLU A CA 1
ATOM 4203 C C . GLU A 1 552 ? 56.385 -3.036 111.710 1.00 59.80 595 GLU A C 1
ATOM 4204 O O . GLU A 1 552 ? 56.586 -1.833 111.552 1.00 60.30 595 GLU A O 1
ATOM 4210 N N . GLU A 1 553 ? 57.008 -3.971 111.010 1.00 61.50 596 GLU A N 1
ATOM 4211 C CA . GLU A 1 553 ? 58.007 -3.634 110.003 1.00 62.99 596 GLU A CA 1
ATOM 4212 C C . GLU A 1 553 ? 57.388 -2.744 108.932 1.00 61.28 596 GLU A C 1
ATOM 4213 O O . GLU A 1 553 ? 57.925 -1.681 108.602 1.00 60.33 596 GLU A O 1
ATOM 4219 N N . PHE A 1 554 ? 56.252 -3.187 108.398 1.00 57.78 597 PHE A N 1
ATOM 4220 C CA . PHE A 1 554 ? 55.554 -2.444 107.356 1.00 55.52 597 PHE A CA 1
ATOM 4221 C C . PHE A 1 554 ? 55.143 -1.048 107.827 1.00 53.36 597 PHE A C 1
ATOM 4222 O O . PHE A 1 554 ? 55.411 -0.046 107.157 1.00 50.32 597 PHE A O 1
ATOM 4230 N N . GLN A 1 555 ? 54.502 -0.997 108.990 1.00 50.78 598 GLN A N 1
ATOM 4231 C CA . GLN A 1 555 ? 54.022 0.257 109.553 1.00 49.33 598 GLN A CA 1
ATOM 4232 C C . GLN A 1 555 ? 55.094 1.307 109.844 1.00 51.51 598 GLN A C 1
ATOM 4233 O O . GLN A 1 555 ? 54.881 2.487 109.580 1.00 51.14 598 GLN A O 1
ATOM 4239 N N . SER A 1 556 ? 56.247 0.905 110.369 1.00 54.00 599 SER A N 1
ATOM 4240 C CA . SER A 1 556 ? 57.284 1.895 110.647 1.00 56.17 599 SER A CA 1
ATOM 4241 C C . SER A 1 556 ? 57.941 2.364 109.353 1.00 57.58 599 SER A C 1
ATOM 4242 O O . SER A 1 556 ? 58.703 3.329 109.343 1.00 59.76 599 SER A O 1
ATOM 4245 N N . GLU A 1 557 ? 57.622 1.688 108.256 1.00 60.09 600 GLU A N 1
ATOM 4246 C CA . GLU A 1 557 ? 58.175 2.038 106.950 1.00 61.49 600 GLU A CA 1
ATOM 4247 C C . GLU A 1 557 ? 57.126 2.824 106.158 1.00 60.35 600 GLU A C 1
ATOM 4248 O O . GLU A 1 557 ? 57.454 3.680 105.325 1.00 59.52 600 GLU A O 1
ATOM 4254 N N . TYR A 1 558 ? 55.861 2.514 106.427 1.00 57.36 601 TYR A N 1
ATOM 4255 C CA . TYR A 1 558 ? 54.730 3.163 105.771 1.00 54.68 601 TYR A CA 1
ATOM 4256 C C . TYR A 1 558 ? 53.699 3.513 106.831 1.00 51.22 601 TYR A C 1
ATOM 4257 O O . TYR A 1 558 ? 52.708 2.809 107.016 1.00 46.60 601 TYR A O 1
ATOM 4266 N N . ASN A 1 559 ? 53.955 4.608 107.534 1.00 51.97 602 ASN A N 1
ATOM 4267 C CA . ASN A 1 559 ? 53.072 5.062 108.599 1.00 51.64 602 ASN A CA 1
ATOM 4268 C C . ASN A 1 559 ? 51.801 5.672 108.013 1.00 48.85 602 ASN A C 1
ATOM 4269 O O . ASN A 1 559 ? 51.857 6.649 107.259 1.00 46.70 602 ASN A O 1
ATOM 4274 N N . ILE A 1 560 ? 50.660 5.074 108.355 1.00 45.34 603 ILE A N 1
ATOM 4275 C CA . ILE A 1 560 ? 49.367 5.536 107.870 1.00 41.70 603 ILE A CA 1
ATOM 4276 C C . ILE A 1 560 ? 49.126 6.974 108.322 1.00 42.84 603 ILE A C 1
ATOM 4277 O O . ILE A 1 560 ? 48.423 7.738 107.656 1.00 42.15 603 ILE A O 1
ATOM 4282 N N . SER A 1 561 ? 49.729 7.339 109.450 1.00 41.41 604 SER A N 1
ATOM 4283 C CA . SER A 1 561 ? 49.591 8.682 110.001 1.00 41.69 604 SER A CA 1
ATOM 4284 C C . SER A 1 561 ? 50.140 9.751 109.064 1.00 39.59 604 SER A C 1
ATOM 4285 O O . SER A 1 561 ? 49.875 10.938 109.247 1.00 37.46 604 SER A O 1
ATOM 4288 N N . ASP A 1 562 ? 50.899 9.338 108.058 1.00 39.09 605 ASP A N 1
ATOM 4289 C CA . ASP A 1 562 ? 51.459 10.303 107.125 1.00 43.29 605 ASP A CA 1
ATOM 4290 C C . ASP A 1 562 ? 50.445 10.905 106.153 1.00 43.06 605 ASP A C 1
ATOM 4291 O O . ASP A 1 562 ? 50.763 11.866 105.454 1.00 45.01 605 ASP A O 1
ATOM 4296 N N . ILE A 1 563 ? 49.233 10.352 106.107 1.00 41.56 606 ILE A N 1
ATOM 4297 C CA . ILE A 1 563 ? 48.196 10.892 105.225 1.00 41.31 606 ILE A CA 1
ATOM 4298 C C . ILE A 1 563 ? 47.427 11.993 105.969 1.00 42.52 606 ILE A C 1
ATOM 4299 O O . ILE A 1 563 ? 46.555 12.649 105.397 1.00 43.57 606 ILE A O 1
ATOM 4304 N N . LEU A 1 564 ? 47.750 12.192 107.244 1.00 42.44 607 LEU A N 1
ATOM 4305 C CA . LEU A 1 564 ? 47.061 13.191 108.058 1.00 41.67 607 LEU A CA 1
ATOM 4306 C C . LEU A 1 564 ? 47.592 14.614 107.903 1.00 41.75 607 LEU A C 1
ATOM 4307 O O . LEU A 1 564 ? 48.583 14.858 107.217 1.00 42.78 607 LEU A O 1
ATOM 4312 N N . SER A 1 565 ? 46.905 15.556 108.539 1.00 43.35 608 SER A N 1
ATOM 4313 C CA . SER A 1 565 ? 47.301 16.962 108.507 1.00 42.67 608 SER A CA 1
ATOM 4314 C C . SER A 1 565 ? 47.398 17.511 109.936 1.00 44.18 608 SER A C 1
ATOM 4315 O O . SER A 1 565 ? 47.668 18.726 110.080 1.00 46.41 608 SER A O 1
#

GO terms:
  GO:0000776 kinetochore (C, IDA)
  GO:0008301 DNA binding, bending (F, IDA)
  GO:0031518 CBF3 complex (C, IDA)
  GO:0019237 centromeric DNA binding (F, IDA)
  GO:0000921 septin ring assembly (P, IMP)
  GO:0007094 mitotic spindle assembly checkpoint signaling (P, IMP)
  GO:0042802 identical protein binding (F, IPI)
  GO:0005515 protein binding (F, IPI)
  GO:0051382 kinetochore assembly (P, IDA)

InterPro domains:
  IPR001138 Zn(2)Cys(6) fungal-type DNA-binding domain [PF00172] (12-47)
  IPR001138 Zn(2)Cys(6) fungal-type DNA-binding domain [PS00463] (13-42)
  IPR001138 Zn(2)Cys(6) fungal-type DNA-binding domain [PS50048] (13-44)
  IPR001138 Zn(2)Cys(6) fungal-type DNA-binding domain [SM00066] (8-53)
  IPR001138 Zn(2)Cys(6) fungal-type DNA-binding domain [cd00067] (9-39)
  IPR031760 Centromere DNA-binding protein complex CBF3 subunit B, C-terminal [PF16846] (101-607)
  IPR036864 Zn(2)-C6 fungal-type DNA-binding domain superfamily [G3DSA:4.10.240.10] (14-71)
  IPR036864 Zn(2)-C6 fungal-type DNA-binding domain superfamily [SSF57701] (4-45)

Organism: Saccharomyces cerevisiae (strain ATCC 204508 / S288c) (NCBI:txid559292)

Nearest PDB structures (foldseek):
  2veq-assembly1_A-2  TM=1.002E+00  e=1.308E-71  Saccharomyces cerevisiae
  6gyp-assembly1_B  TM=9.852E-01  e=2.161E-63  Saccharomyces cerevisiae S288C
  6gyp-assembly1_C  TM=9.896E-01  e=1.073E-62  Saccharomyces cerevisiae S288C
  2quq-assembly1_A-2  TM=9.822E-01  e=4.106E-62  Saccharomyces cerevisiae
  6f07-assembly1_A  TM=9.904E-01  e=2.205E-60  Saccharomyces cerevisiae

Radius of gyration: 24.45 Å; Cα contacts (8 Å, |Δi|>4): 539; chains: 1; bounding box: 63×80×62 Å

B-factor: mean 42.36, std 15.75, range [17.0, 99.62]